Protein AF-J9H0W5-F1 (afdb_monomer_lite)

Structure (mmCIF, N/CA/C/O backbone):
data_AF-J9H0W5-F1
#
_entry.id   AF-J9H0W5-F1
#
loop_
_atom_site.group_PDB
_atom_site.id
_atom_site.type_symbol
_atom_site.label_atom_id
_atom_site.label_alt_id
_atom_site.label_comp_id
_atom_site.label_asym_id
_atom_site.label_entity_id
_atom_site.label_seq_id
_atom_site.pdbx_PDB_ins_code
_atom_site.Cartn_x
_atom_site.Cartn_y
_atom_site.Cartn_z
_atom_site.occupancy
_atom_site.B_iso_or_equiv
_atom_site.auth_seq_id
_atom_site.auth_comp_id
_atom_site.auth_asym_id
_atom_site.auth_atom_id
_atom_site.pdbx_PDB_model_num
ATOM 1 N N . MET A 1 1 ? -0.263 41.109 -60.671 1.00 39.09 1 MET A N 1
ATOM 2 C CA . MET A 1 1 ? 0.712 40.142 -60.130 1.00 39.09 1 MET A CA 1
ATOM 3 C C . MET A 1 1 ? 0.088 38.736 -60.018 1.00 39.09 1 MET A C 1
ATOM 5 O O . MET A 1 1 ? 0.255 38.072 -59.013 1.00 39.09 1 MET A O 1
ATOM 9 N N . ARG A 1 2 ? -0.824 38.253 -60.870 1.00 37.41 2 ARG A N 1
ATOM 10 C CA . ARG A 1 2 ? -0.639 37.718 -62.238 1.00 37.41 2 ARG A CA 1
ATOM 11 C C . ARG A 1 2 ? 0.821 37.636 -62.705 1.00 37.41 2 ARG A C 1
ATOM 13 O O . ARG A 1 2 ? 1.407 38.696 -62.875 1.00 37.41 2 ARG A O 1
ATOM 20 N N . ASP A 1 3 ? 1.334 36.396 -62.780 1.00 40.50 3 ASP A N 1
ATOM 21 C CA . ASP A 1 3 ? 2.492 35.891 -63.565 1.00 40.50 3 ASP A CA 1
ATOM 22 C C . ASP A 1 3 ? 3.494 34.962 -62.845 1.00 40.50 3 ASP A C 1
ATOM 24 O O . ASP A 1 3 ? 4.655 34.911 -63.226 1.00 40.50 3 ASP A O 1
ATOM 28 N N . ASN A 1 4 ? 3.093 34.148 -61.851 1.00 44.19 4 ASN A N 1
ATOM 29 C CA . ASN A 1 4 ? 3.998 33.060 -61.416 1.00 44.19 4 ASN A CA 1
ATOM 30 C C . ASN A 1 4 ? 3.374 31.782 -60.821 1.00 44.19 4 ASN A C 1
ATOM 32 O O . ASN A 1 4 ? 4.069 30.999 -60.184 1.00 44.19 4 ASN A O 1
ATOM 36 N N . ALA A 1 5 ? 2.079 31.527 -61.038 1.00 32.88 5 ALA A N 1
ATOM 37 C CA . ALA A 1 5 ? 1.452 30.266 -60.607 1.00 32.88 5 ALA A CA 1
ATOM 38 C C . ALA A 1 5 ? 1.396 29.193 -61.716 1.00 32.88 5 ALA A C 1
ATOM 40 O O . ALA A 1 5 ? 1.232 28.016 -61.416 1.00 32.88 5 ALA A O 1
ATOM 41 N N . ALA A 1 6 ? 1.562 29.579 -62.987 1.00 33.03 6 ALA A N 1
ATOM 42 C CA . ALA A 1 6 ? 1.471 28.664 -64.131 1.00 33.03 6 ALA A CA 1
ATOM 43 C C . ALA A 1 6 ? 2.823 28.051 -64.562 1.00 33.03 6 ALA A C 1
ATOM 45 O O . ALA A 1 6 ? 2.835 27.094 -65.323 1.00 33.03 6 ALA A O 1
ATOM 46 N N . SER A 1 7 ? 3.961 28.548 -64.060 1.00 36.00 7 SER A N 1
ATOM 47 C CA . SER A 1 7 ? 5.314 28.090 -64.436 1.00 36.00 7 SER A CA 1
ATOM 48 C C . SER A 1 7 ? 5.849 26.919 -63.592 1.00 36.00 7 SER A C 1
ATOM 50 O O . SER A 1 7 ? 6.982 26.487 -63.787 1.00 36.00 7 SER A O 1
ATOM 52 N N . ARG A 1 8 ? 5.050 26.389 -62.653 1.00 38.41 8 ARG A N 1
ATOM 53 C CA . ARG A 1 8 ? 5.408 25.249 -61.781 1.00 38.41 8 ARG A CA 1
ATOM 54 C C . ARG A 1 8 ? 4.344 24.149 -61.727 1.00 38.41 8 ARG A C 1
ATOM 56 O O . ARG A 1 8 ? 4.369 23.308 -60.834 1.00 38.41 8 ARG A O 1
ATOM 63 N N . ALA A 1 9 ? 3.405 24.147 -62.668 1.00 31.12 9 ALA A N 1
ATOM 64 C CA . ALA A 1 9 ? 2.505 23.019 -62.846 1.00 31.12 9 ALA A CA 1
ATOM 65 C C . ALA A 1 9 ? 3.210 21.970 -63.715 1.00 31.12 9 ALA A C 1
ATOM 67 O O . ALA A 1 9 ? 3.391 22.180 -64.912 1.00 31.12 9 ALA A O 1
ATOM 68 N N . VAL A 1 10 ? 3.602 20.839 -63.126 1.00 35.91 10 VAL A N 1
ATOM 69 C CA . VAL A 1 10 ? 3.896 19.637 -63.912 1.00 35.91 10 VAL A CA 1
ATOM 70 C C . VAL A 1 10 ? 2.551 19.149 -64.450 1.00 35.91 10 VAL A C 1
ATOM 72 O O . VAL A 1 10 ? 1.726 18.639 -63.697 1.00 35.91 10 VAL A O 1
ATOM 75 N N . HIS A 1 11 ? 2.276 19.387 -65.732 1.00 37.19 11 HIS A N 1
ATOM 76 C CA . HIS A 1 11 ? 1.186 18.701 -66.422 1.00 37.19 11 HIS A CA 1
ATOM 77 C C . HIS A 1 11 ? 1.645 17.273 -66.706 1.00 37.19 11 HIS A C 1
ATOM 79 O O . HIS A 1 11 ? 2.503 17.059 -67.559 1.00 37.19 11 HIS A O 1
ATOM 85 N N . VAL A 1 12 ? 1.085 16.310 -65.978 1.00 41.78 12 VAL A N 1
ATOM 86 C CA . VAL A 1 12 ? 1.191 14.894 -66.332 1.00 41.78 12 VAL A CA 1
ATOM 87 C C . VAL A 1 12 ? -0.030 14.562 -67.183 1.00 41.78 12 VAL A C 1
ATOM 89 O O . VAL A 1 12 ? -1.158 14.570 -66.694 1.00 41.78 12 VAL A O 1
ATOM 92 N N . ASP A 1 13 ? 0.193 14.354 -68.479 1.00 43.25 13 ASP A N 1
ATOM 93 C CA . ASP A 1 13 ? -0.839 13.915 -69.416 1.00 43.25 13 ASP A CA 1
ATOM 94 C C . ASP A 1 13 ? -1.095 12.413 -69.224 1.00 43.25 13 ASP A C 1
ATOM 96 O O . ASP A 1 13 ? -0.289 11.577 -69.626 1.00 43.25 13 ASP A O 1
ATOM 100 N N . LEU A 1 14 ? -2.221 12.080 -68.589 1.00 47.88 14 LEU A N 1
ATOM 101 C CA . LEU A 1 14 ? -2.652 10.701 -68.331 1.00 47.88 14 LEU A CA 1
ATOM 102 C C . LEU A 1 14 ? -3.553 10.139 -69.445 1.00 47.88 14 LEU A C 1
ATOM 104 O O . LEU A 1 14 ? -4.095 9.046 -69.311 1.00 47.88 14 LEU A O 1
ATOM 108 N N . SER A 1 15 ? -3.737 10.855 -70.559 1.00 43.00 15 SER A N 1
ATOM 109 C CA . SER A 1 15 ? -4.702 10.468 -71.600 1.00 43.00 15 SER A CA 1
ATOM 110 C C . SER A 1 15 ? -4.239 9.339 -72.534 1.00 43.00 15 SER A C 1
ATOM 112 O O . SER A 1 15 ? -4.978 8.963 -73.444 1.00 43.00 15 SER A O 1
ATOM 114 N N . ARG A 1 16 ? -3.032 8.782 -72.342 1.00 42.06 16 ARG A N 1
ATOM 115 C CA . ARG A 1 16 ? -2.433 7.796 -73.266 1.00 42.06 16 ARG A CA 1
ATOM 116 C C . ARG A 1 16 ? -2.143 6.411 -72.695 1.00 42.06 16 ARG A C 1
ATOM 118 O O . ARG A 1 16 ? -1.577 5.595 -73.417 1.00 42.06 16 ARG A O 1
ATOM 125 N N . ILE A 1 17 ? -2.543 6.111 -71.464 1.00 48.81 17 ILE A N 1
ATOM 126 C CA . ILE A 1 17 ? -2.306 4.789 -70.875 1.00 48.81 17 ILE A CA 1
ATOM 127 C C . ILE A 1 17 ? -3.648 4.207 -70.450 1.00 48.81 17 ILE A C 1
ATOM 129 O O . ILE A 1 17 ? -4.341 4.751 -69.594 1.00 48.81 17 ILE A O 1
ATOM 133 N N . HIS A 1 18 ? -4.043 3.125 -71.115 1.00 45.28 18 HIS A N 1
ATOM 134 C CA . HIS A 1 18 ? -5.171 2.321 -70.676 1.00 45.28 18 HIS A CA 1
ATOM 135 C C . HIS A 1 18 ? -4.667 1.423 -69.543 1.00 45.28 18 HIS A C 1
ATOM 137 O O . HIS A 1 18 ? -3.748 0.635 -69.753 1.00 45.28 18 HIS A O 1
ATOM 143 N N . PHE A 1 19 ? -5.240 1.579 -68.352 1.00 51.78 19 PHE A N 1
ATOM 144 C CA . PHE A 1 19 ? -4.947 0.736 -67.197 1.00 51.78 19 PHE A CA 1
ATOM 145 C C . PHE A 1 19 ? -6.071 -0.287 -67.047 1.00 51.78 19 PHE A C 1
ATOM 147 O O . PHE A 1 19 ? -7.236 0.091 -66.921 1.00 51.78 19 PHE A O 1
ATOM 154 N N . ASP A 1 20 ? -5.731 -1.574 -67.074 1.00 50.16 20 ASP A N 1
ATOM 155 C CA . ASP A 1 20 ? -6.721 -2.655 -66.974 1.00 50.16 20 ASP A CA 1
ATOM 156 C C . ASP A 1 20 ? -7.099 -2.979 -65.515 1.00 50.16 20 ASP A C 1
ATOM 158 O O . ASP A 1 20 ? -8.060 -3.712 -65.270 1.00 50.16 20 ASP A O 1
ATOM 162 N N . LYS A 1 21 ? -6.365 -2.433 -64.534 1.00 46.06 21 LYS A N 1
ATOM 163 C CA . LYS A 1 21 ? -6.573 -2.640 -63.094 1.00 46.06 21 LYS A CA 1
ATOM 164 C C . LYS A 1 21 ? -6.300 -1.366 -62.299 1.00 46.06 21 LYS A C 1
ATOM 166 O O . LYS A 1 21 ? -5.444 -0.564 -62.664 1.00 46.06 21 LYS A O 1
ATOM 171 N N . ILE A 1 22 ? -7.047 -1.175 -61.211 1.00 40.81 22 ILE A N 1
ATOM 172 C CA . ILE A 1 22 ? -6.988 0.051 -60.400 1.00 40.81 22 ILE A CA 1
ATOM 173 C C . ILE A 1 22 ? -5.715 0.099 -59.543 1.00 40.81 22 ILE A C 1
ATOM 175 O O . ILE A 1 22 ? -5.254 1.168 -59.158 1.00 40.81 22 ILE A O 1
ATOM 179 N N . GLU A 1 23 ? -5.120 -1.060 -59.282 1.00 42.88 23 GLU A N 1
ATOM 180 C CA . GLU A 1 23 ? -3.910 -1.234 -58.488 1.00 42.88 23 GLU A CA 1
ATOM 181 C C . GLU A 1 23 ? -2.666 -0.665 -59.191 1.00 42.88 23 GLU A C 1
ATOM 183 O O . GLU A 1 23 ? -1.849 -0.021 -58.534 1.00 42.88 23 GLU A O 1
ATOM 188 N N . ASP A 1 24 ? -2.575 -0.794 -60.520 1.00 49.28 24 ASP A N 1
ATOM 189 C CA . ASP A 1 24 ? -1.455 -0.265 -61.318 1.00 49.28 24 ASP A CA 1
ATOM 190 C C . ASP A 1 24 ? -1.456 1.277 -61.342 1.00 49.28 24 ASP A C 1
ATOM 192 O O . ASP A 1 24 ? -0.405 1.915 -61.338 1.00 49.28 24 ASP A O 1
ATOM 196 N N . PHE A 1 25 ? -2.643 1.891 -61.257 1.00 47.66 25 PHE A N 1
ATOM 197 C CA . PHE A 1 25 ? -2.807 3.338 -61.083 1.00 47.66 25 PHE A CA 1
ATOM 198 C C . PHE A 1 25 ? -2.327 3.814 -59.700 1.00 47.66 25 PHE A C 1
ATOM 200 O O . PHE A 1 25 ? -1.735 4.887 -59.581 1.00 47.66 25 PHE A O 1
ATOM 207 N N . PHE A 1 26 ? -2.544 3.027 -58.641 1.00 44.78 26 PHE A N 1
ATOM 208 C CA . PHE A 1 26 ? -2.116 3.395 -57.286 1.00 44.78 26 PHE A CA 1
ATOM 209 C C . PHE A 1 26 ? -0.617 3.179 -57.035 1.00 44.78 26 PHE A C 1
ATOM 211 O O . PHE A 1 26 ? -0.025 3.935 -56.259 1.00 44.78 26 PHE A O 1
ATOM 218 N N . GLU A 1 27 ? 0.003 2.197 -57.691 1.00 51.88 27 GLU A N 1
ATOM 219 C CA . GLU A 1 27 ? 1.456 1.968 -57.660 1.00 51.88 27 GLU A CA 1
ATOM 220 C C . GLU A 1 27 ? 2.232 3.158 -58.249 1.00 51.88 27 GLU A C 1
ATOM 222 O O . GLU A 1 27 ? 3.223 3.609 -57.670 1.00 51.88 27 GLU A O 1
ATOM 227 N N . GLU A 1 28 ? 1.747 3.743 -59.347 1.00 48.72 28 GLU A N 1
ATOM 228 C CA . GLU A 1 28 ? 2.445 4.842 -60.025 1.00 48.72 28 GLU A CA 1
ATOM 229 C C . GLU A 1 28 ? 2.303 6.189 -59.284 1.00 48.72 28 GLU A C 1
ATOM 231 O O . GLU A 1 28 ? 3.237 6.992 -59.258 1.00 48.72 28 GLU A O 1
ATOM 236 N N . ILE A 1 29 ? 1.185 6.418 -58.580 1.00 47.88 29 ILE A N 1
ATOM 237 C CA . ILE A 1 29 ? 0.977 7.625 -57.751 1.00 47.88 29 ILE A CA 1
ATOM 238 C C . ILE A 1 29 ? 1.815 7.580 -56.466 1.00 47.88 29 ILE A C 1
ATOM 240 O O . ILE A 1 29 ? 2.270 8.623 -55.991 1.00 47.88 29 ILE A O 1
ATOM 244 N N . ARG A 1 30 ? 2.056 6.388 -55.904 1.00 41.31 30 ARG A N 1
ATOM 245 C CA . ARG A 1 30 ? 2.842 6.225 -54.667 1.00 41.31 30 ARG A CA 1
ATOM 246 C C . ARG A 1 30 ? 4.299 6.658 -54.799 1.00 41.31 30 ARG A C 1
ATOM 248 O O . ARG A 1 30 ? 4.885 7.065 -53.802 1.00 41.31 30 ARG A O 1
ATOM 255 N N . ASN A 1 31 ? 4.869 6.609 -56.001 1.00 42.78 31 ASN A N 1
ATOM 256 C CA . ASN A 1 31 ? 6.272 6.960 -56.236 1.00 42.78 31 ASN A CA 1
ATOM 257 C C . ASN A 1 31 ? 6.493 8.440 -56.604 1.00 42.78 31 ASN A C 1
ATOM 259 O O . ASN A 1 31 ? 7.621 8.845 -56.890 1.00 42.78 31 ASN A O 1
ATOM 263 N N . ILE A 1 32 ? 5.450 9.276 -56.564 1.00 41.28 32 ILE A N 1
ATOM 264 C CA . ILE A 1 32 ? 5.576 10.719 -56.790 1.00 41.28 32 ILE A CA 1
ATOM 265 C C . ILE A 1 32 ? 5.920 11.410 -55.463 1.00 41.28 32 ILE A C 1
ATOM 267 O O . ILE A 1 32 ? 5.062 11.629 -54.610 1.00 41.28 32 ILE A O 1
ATOM 271 N N . SER A 1 33 ? 7.187 11.796 -55.296 1.00 34.91 33 SER A N 1
ATOM 272 C CA . SER A 1 33 ? 7.628 12.643 -54.179 1.00 34.91 33 SER A CA 1
ATOM 273 C C . SER A 1 33 ? 7.170 14.090 -54.399 1.00 34.91 33 SER A C 1
ATOM 275 O O . SER A 1 33 ? 7.605 14.751 -55.345 1.00 34.91 33 SER A O 1
ATOM 277 N N . VAL A 1 34 ? 6.289 14.594 -53.528 1.00 36.16 34 VAL A N 1
ATOM 278 C CA . VAL A 1 34 ? 5.872 16.006 -53.505 1.00 36.16 34 VAL A CA 1
ATOM 279 C C . VAL A 1 34 ? 6.391 16.648 -52.208 1.00 36.16 34 VAL A C 1
ATOM 281 O O . VAL A 1 34 ? 6.154 16.077 -51.145 1.00 36.16 34 VAL A O 1
ATOM 284 N N . PRO A 1 35 ? 7.073 17.813 -52.239 1.00 34.41 35 PRO A N 1
ATOM 285 C CA . PRO A 1 35 ? 7.590 18.447 -51.023 1.00 34.41 35 PRO A CA 1
ATOM 286 C C . PRO A 1 35 ? 6.465 18.895 -50.078 1.00 34.41 35 PRO A C 1
ATOM 288 O O . PRO A 1 35 ? 5.426 19.382 -50.538 1.00 34.41 35 PRO A O 1
ATOM 291 N N . GLU A 1 36 ? 6.698 18.778 -48.767 1.00 37.00 36 GLU A N 1
ATOM 292 C CA . GLU A 1 36 ? 5.763 19.163 -47.701 1.00 37.00 36 GLU A CA 1
ATOM 293 C C . GLU A 1 36 ? 5.227 20.595 -47.862 1.00 37.00 36 GLU A C 1
ATOM 295 O O . GLU A 1 36 ? 5.976 21.570 -47.951 1.00 37.00 36 GLU A O 1
ATOM 300 N N . ARG A 1 37 ? 3.893 20.732 -47.847 1.00 37.88 37 ARG A N 1
ATOM 301 C CA . ARG A 1 37 ? 3.203 22.015 -47.665 1.00 37.88 37 ARG A CA 1
ATOM 302 C C . ARG A 1 37 ? 2.738 22.139 -46.218 1.00 37.88 37 ARG A C 1
ATOM 304 O O . ARG A 1 37 ? 1.784 21.485 -45.816 1.00 37.88 37 ARG A O 1
ATOM 311 N N . THR A 1 38 ? 3.309 23.095 -45.496 1.00 42.97 38 THR A N 1
ATOM 312 C CA . THR A 1 38 ? 2.897 23.590 -44.166 1.00 42.97 38 THR A CA 1
ATOM 313 C C . THR A 1 38 ? 1.535 24.314 -44.163 1.00 42.97 38 THR A C 1
ATOM 315 O O . THR A 1 38 ? 1.188 25.008 -43.214 1.00 42.97 38 THR A O 1
ATOM 318 N N . ILE A 1 39 ? 0.739 24.191 -45.228 1.00 43.44 39 ILE A N 1
ATOM 319 C CA . ILE A 1 39 ? -0.539 24.886 -45.399 1.00 43.44 39 ILE A CA 1
ATOM 320 C C . ILE A 1 39 ? -1.601 23.819 -45.649 1.00 43.44 39 ILE A C 1
ATOM 322 O O . ILE A 1 39 ? -1.671 23.318 -46.766 1.00 43.44 39 ILE A O 1
ATOM 326 N N . ASP A 1 40 ? -2.350 23.449 -44.597 1.00 59.94 40 ASP A N 1
ATOM 327 C CA . ASP A 1 40 ? -3.811 23.173 -44.594 1.00 59.94 40 ASP A CA 1
ATOM 328 C C . ASP A 1 40 ? -4.303 22.479 -43.292 1.00 59.94 40 ASP A C 1
ATOM 330 O O . ASP A 1 40 ? -5.403 21.938 -43.248 1.00 59.94 40 ASP A O 1
ATOM 334 N N . TYR A 1 41 ? -3.519 22.411 -42.208 1.00 68.75 41 TYR A N 1
ATOM 335 C CA . TYR A 1 41 ? -3.959 21.685 -41.003 1.00 68.75 41 TYR A CA 1
ATOM 336 C C . TYR A 1 41 ? -5.040 22.437 -40.206 1.00 68.75 41 TYR A C 1
ATOM 338 O O . TYR A 1 41 ? -6.132 21.917 -39.968 1.00 68.75 41 TYR A O 1
ATOM 346 N N . LYS A 1 42 ? -4.791 23.713 -39.890 1.00 78.81 42 LYS A N 1
ATOM 347 C CA . LYS A 1 42 ? -5.747 24.603 -39.209 1.00 78.81 42 LYS A CA 1
ATOM 348 C C . LYS A 1 42 ? -7.057 24.771 -39.978 1.00 78.81 42 LYS A C 1
ATOM 350 O O . LYS A 1 42 ? -8.144 24.705 -39.402 1.00 78.81 42 LYS A O 1
ATOM 355 N N . ALA A 1 43 ? -6.971 24.917 -41.301 1.00 77.25 43 ALA A N 1
ATOM 356 C CA . ALA A 1 43 ? -8.157 25.048 -42.139 1.00 77.25 43 ALA A CA 1
ATOM 357 C C . ALA A 1 43 ? -8.964 23.736 -42.199 1.00 77.25 43 ALA A C 1
ATOM 359 O O . ALA A 1 43 ? -10.198 23.785 -42.188 1.00 77.25 43 ALA A O 1
ATOM 360 N N . LYS A 1 44 ? -8.309 22.563 -42.164 1.00 80.25 44 LYS A N 1
ATOM 361 C CA . LYS A 1 44 ? -8.984 21.260 -42.013 1.00 80.25 44 LYS A CA 1
ATOM 362 C C . LYS A 1 44 ? -9.708 21.131 -40.672 1.00 80.25 44 LYS A C 1
ATOM 364 O O . LYS A 1 44 ? -10.871 20.726 -40.676 1.00 80.25 44 LYS A O 1
ATOM 369 N N . LEU A 1 45 ? -9.082 21.503 -39.553 1.00 87.69 45 LEU A N 1
ATOM 370 C CA . LEU A 1 45 ? -9.727 21.468 -38.230 1.00 87.69 45 LEU A CA 1
ATOM 371 C C . LEU A 1 45 ? -10.919 22.427 -38.158 1.00 87.69 45 LEU A C 1
ATOM 373 O O . LEU A 1 45 ? -12.027 22.014 -37.812 1.00 87.69 45 LEU A O 1
ATOM 377 N N . LYS A 1 46 ? -10.747 23.670 -38.621 1.00 92.31 46 LYS A N 1
ATOM 378 C CA . LYS A 1 46 ? -11.841 24.643 -38.752 1.00 92.31 46 LYS A CA 1
ATOM 379 C C . LYS A 1 46 ? -12.987 24.100 -39.608 1.00 92.31 46 LYS A C 1
ATOM 381 O O . LYS A 1 46 ? -14.154 24.228 -39.240 1.00 92.31 46 LYS A O 1
ATOM 386 N N . LYS A 1 47 ? -12.679 23.465 -40.744 1.00 88.94 47 LYS A N 1
ATOM 387 C CA . LYS A 1 47 ? -13.685 22.850 -41.624 1.00 88.94 47 LYS A CA 1
ATOM 388 C C . LYS A 1 47 ? -14.425 21.705 -40.926 1.00 88.94 47 LYS A C 1
ATOM 390 O O . LYS A 1 47 ? -15.644 21.616 -41.070 1.00 88.94 47 LYS A O 1
ATOM 395 N N . LYS A 1 48 ? -13.727 20.866 -40.153 1.00 90.19 48 LYS A N 1
ATOM 396 C CA . LYS A 1 48 ? -14.332 19.790 -39.345 1.00 90.19 48 LYS A CA 1
ATOM 397 C C . LYS A 1 48 ? -15.223 20.324 -38.215 1.00 90.19 48 LYS A C 1
ATOM 399 O O . LYS A 1 48 ? -16.243 19.698 -37.932 1.00 90.19 48 LYS A O 1
ATOM 404 N N . ALA A 1 49 ? -14.880 21.473 -37.629 1.00 92.88 49 ALA A N 1
ATOM 405 C CA . ALA A 1 49 ? -15.642 22.139 -36.568 1.00 92.88 49 ALA A CA 1
ATOM 406 C C . ALA A 1 49 ? -16.843 22.965 -37.073 1.00 92.88 49 ALA A C 1
ATOM 408 O O . ALA A 1 49 ? -17.753 23.284 -36.311 1.00 92.88 49 ALA A O 1
ATOM 409 N N . ALA A 1 50 ? -16.889 23.304 -38.366 1.00 93.31 50 ALA A N 1
ATOM 410 C CA . ALA A 1 50 ? -17.944 24.138 -38.946 1.00 93.31 50 ALA A CA 1
ATOM 411 C C . ALA A 1 50 ? -19.386 23.583 -38.843 1.00 93.31 50 ALA A C 1
ATOM 413 O O . ALA A 1 50 ? -20.308 24.396 -38.750 1.00 93.31 50 ALA A O 1
ATOM 414 N N . PRO A 1 51 ? -19.648 22.259 -38.900 1.00 94.00 51 PRO A N 1
ATOM 415 C CA . PRO A 1 51 ? -20.964 21.691 -38.594 1.00 94.00 51 PRO A CA 1
ATOM 416 C C . PRO A 1 51 ? -21.397 21.954 -37.147 1.00 94.00 51 PRO A C 1
ATOM 418 O O . PRO A 1 51 ? -22.423 22.596 -36.960 1.00 94.00 51 PRO A O 1
ATOM 421 N N . VAL A 1 52 ? -20.538 21.635 -36.174 1.00 93.94 52 VAL A N 1
ATOM 422 C CA . VAL A 1 52 ? -20.809 21.835 -34.738 1.00 93.94 52 VAL A CA 1
ATOM 423 C C . VAL A 1 52 ? -21.033 23.315 -34.424 1.00 93.94 52 VAL A C 1
ATOM 425 O O . VAL A 1 52 ? -21.979 23.701 -33.748 1.00 93.94 52 VAL A O 1
ATOM 428 N N . ALA A 1 53 ? -20.243 24.208 -35.029 1.00 94.12 53 ALA A N 1
ATOM 429 C CA . ALA A 1 53 ? -20.462 25.648 -34.900 1.00 94.12 53 ALA A CA 1
ATOM 430 C C . ALA A 1 53 ? -21.815 26.128 -35.466 1.00 94.12 53 ALA A C 1
ATOM 432 O O . ALA A 1 53 ? -22.285 27.199 -35.085 1.00 94.12 53 ALA A O 1
ATOM 433 N N . ARG A 1 54 ? -22.428 25.408 -36.417 1.00 94.25 54 ARG A N 1
ATOM 434 C CA . ARG A 1 54 ? -23.780 25.718 -36.917 1.00 94.25 54 ARG A CA 1
ATOM 435 C C . ARG A 1 54 ? -24.853 25.184 -35.972 1.00 94.25 54 ARG A C 1
ATOM 437 O O . ARG A 1 54 ? -25.800 25.923 -35.721 1.00 94.25 54 ARG A O 1
ATOM 444 N N . GLU A 1 55 ? -24.678 23.981 -35.436 1.00 92.50 55 GLU A N 1
ATOM 445 C CA . GLU A 1 55 ? -25.566 23.380 -34.428 1.00 92.50 55 GLU A CA 1
ATOM 446 C C . GLU A 1 55 ? -25.624 24.254 -33.168 1.00 92.50 55 GLU A C 1
ATOM 448 O O . GLU A 1 55 ? -26.693 24.740 -32.799 1.00 92.50 55 GLU A O 1
ATOM 453 N N . LEU A 1 56 ? -24.464 24.641 -32.629 1.00 93.62 56 LEU A N 1
ATOM 454 C CA . LEU A 1 56 ? -24.348 25.522 -31.461 1.00 93.62 56 LEU A CA 1
ATOM 455 C C . LEU A 1 56 ? -25.017 26.897 -31.642 1.00 93.62 56 LEU A C 1
ATOM 457 O O . LEU A 1 56 ? -25.500 27.488 -30.676 1.00 93.62 56 LEU A O 1
ATOM 461 N N . ARG A 1 57 ? -25.073 27.433 -32.872 1.00 94.12 57 ARG A N 1
ATOM 462 C CA . ARG A 1 57 ? -25.783 28.698 -33.169 1.00 94.12 57 ARG A CA 1
ATOM 463 C C . ARG A 1 57 ? -27.303 28.548 -33.126 1.00 94.12 57 ARG A C 1
ATOM 465 O O . ARG A 1 57 ? -27.992 29.553 -32.971 1.00 94.12 57 ARG A O 1
ATOM 472 N N . GLY A 1 58 ? -27.815 27.330 -33.296 1.00 89.75 58 GLY A N 1
ATOM 473 C CA . GLY A 1 58 ? -29.240 27.010 -33.218 1.00 89.75 58 GLY A CA 1
ATOM 474 C C . GLY A 1 58 ? -29.764 26.880 -31.786 1.00 89.75 58 GLY A C 1
ATOM 475 O O . GLY A 1 58 ? -30.972 26.998 -31.574 1.00 89.75 58 GLY A O 1
ATOM 476 N N . ILE A 1 59 ? -28.878 26.695 -30.801 1.00 91.19 59 ILE A N 1
ATOM 477 C CA . ILE A 1 59 ? -29.253 26.484 -29.399 1.00 91.19 59 ILE A CA 1
ATOM 478 C C . ILE A 1 59 ? -29.808 27.777 -28.784 1.00 91.19 59 ILE A C 1
ATOM 480 O O . ILE A 1 59 ? -29.161 28.832 -28.734 1.00 91.19 59 ILE A O 1
ATOM 484 N N . LYS A 1 60 ? -31.033 27.698 -28.254 1.00 88.19 60 LYS A N 1
ATOM 485 C CA . LYS A 1 60 ? -31.740 28.838 -27.657 1.00 88.19 60 LYS A CA 1
ATOM 486 C C . LYS A 1 60 ? -31.007 29.350 -26.413 1.00 88.19 60 LYS A C 1
ATOM 488 O O . LYS A 1 60 ? -31.041 28.716 -25.370 1.00 88.19 60 LYS A O 1
ATOM 493 N N . GLY A 1 61 ? -30.463 30.566 -26.491 1.00 84.56 61 GLY A N 1
ATOM 494 C CA . GLY A 1 61 ? -29.773 31.236 -25.378 1.00 84.56 61 GLY A CA 1
ATOM 495 C C . GLY A 1 61 ? -28.264 31.401 -25.581 1.00 84.56 61 GLY A C 1
ATOM 496 O O . GLY A 1 61 ? -27.621 32.106 -24.791 1.00 84.56 61 GLY A O 1
ATOM 497 N N . ILE A 1 62 ? -27.725 30.847 -26.671 1.00 92.12 62 ILE A N 1
ATOM 498 C CA . ILE A 1 62 ? -26.399 31.183 -27.185 1.00 92.12 62 ILE A CA 1
ATOM 499 C C . ILE A 1 62 ? -26.432 32.558 -27.856 1.00 92.12 62 ILE A C 1
ATOM 501 O O . ILE A 1 62 ? -27.335 32.885 -28.624 1.00 92.12 62 ILE A O 1
ATOM 505 N N . LYS A 1 63 ? -25.453 33.398 -27.508 1.00 88.81 63 LYS A N 1
ATOM 506 C CA . LYS A 1 63 ? -25.324 34.776 -28.000 1.00 88.81 63 LYS A CA 1
ATOM 507 C C . LYS A 1 63 ? -24.279 34.898 -29.100 1.00 88.81 63 LYS A C 1
ATOM 509 O O . LYS A 1 63 ? -24.450 35.715 -29.997 1.00 88.81 63 LYS A O 1
ATOM 514 N N . ASN A 1 64 ? -23.191 34.135 -29.010 1.00 92.44 64 ASN A N 1
ATOM 515 C CA . ASN A 1 64 ? -22.106 34.175 -29.979 1.00 92.44 64 ASN A CA 1
ATOM 516 C C . ASN A 1 64 ? -21.423 32.809 -30.113 1.00 92.44 64 ASN A C 1
ATOM 518 O O . ASN A 1 64 ? -21.145 32.159 -29.105 1.00 92.44 64 ASN A O 1
ATOM 522 N N . VAL A 1 65 ? -21.103 32.436 -31.354 1.00 95.00 65 VAL A N 1
ATOM 523 C CA . VAL A 1 65 ? -20.239 31.297 -31.695 1.00 95.00 65 VAL A CA 1
ATOM 524 C C . VAL A 1 65 ? -19.194 31.779 -32.700 1.00 95.00 65 VAL A C 1
ATOM 526 O O . VAL A 1 65 ? -19.495 31.943 -33.892 1.00 95.00 65 VAL A O 1
ATOM 529 N N . ASP A 1 66 ? -17.981 32.010 -32.206 1.00 95.56 66 ASP A N 1
ATOM 530 C CA . ASP A 1 66 ? -16.819 32.414 -32.999 1.00 95.56 66 ASP A CA 1
ATOM 531 C C . ASP A 1 66 ? -16.018 31.171 -33.402 1.00 95.56 66 ASP A C 1
ATOM 533 O O . ASP A 1 66 ? -15.573 30.409 -32.549 1.00 95.56 66 ASP A O 1
ATOM 537 N N . LEU A 1 67 ? -15.860 30.957 -34.709 1.00 95.75 67 LEU A N 1
ATOM 538 C CA . LEU A 1 67 ? -15.063 29.870 -35.273 1.00 95.75 67 LEU A CA 1
ATOM 539 C C . LEU A 1 67 ? -14.018 30.470 -36.210 1.00 95.75 67 LEU A C 1
ATOM 541 O O . LEU A 1 67 ? -14.349 30.986 -37.283 1.00 95.75 67 LEU A O 1
ATOM 545 N N . ASN A 1 68 ? -12.754 30.334 -35.835 1.00 92.38 68 ASN A N 1
ATOM 546 C CA . ASN A 1 68 ? -11.618 30.790 -36.624 1.00 92.38 68 ASN A CA 1
ATOM 547 C C . ASN A 1 68 ? -10.637 29.632 -36.871 1.00 92.38 68 ASN A C 1
ATOM 549 O O . ASN A 1 68 ? -11.007 28.468 -36.749 1.00 92.38 68 ASN A O 1
ATOM 553 N N . GLU A 1 69 ? -9.437 29.934 -37.360 1.00 85.50 69 GLU A N 1
ATOM 554 C CA . GLU A 1 69 ? -8.456 28.905 -37.729 1.00 85.50 69 GLU A CA 1
ATOM 555 C C . GLU A 1 69 ? -7.773 28.247 -36.533 1.00 85.50 69 GLU A C 1
ATOM 557 O O . GLU A 1 69 ? -7.202 27.178 -36.711 1.00 85.50 69 GLU A O 1
ATOM 562 N N . ASP A 1 70 ? -7.891 28.817 -35.335 1.00 89.50 70 ASP A N 1
ATOM 563 C CA . ASP A 1 70 ? -7.203 28.342 -34.133 1.00 89.50 70 ASP A CA 1
ATOM 564 C C . ASP A 1 70 ? -8.153 27.780 -33.073 1.00 89.50 70 ASP A C 1
ATOM 566 O O . ASP A 1 70 ? -7.710 27.071 -32.169 1.00 89.50 70 ASP A O 1
ATOM 570 N N . ARG A 1 71 ? -9.447 28.121 -33.130 1.00 93.50 71 ARG A N 1
ATOM 571 C CA . ARG A 1 71 ? -10.410 27.736 -32.093 1.00 93.50 71 ARG A CA 1
ATOM 572 C C . ARG A 1 71 ? -11.869 27.815 -32.517 1.00 93.50 71 ARG A C 1
ATOM 574 O O . ARG A 1 71 ? -12.235 28.530 -33.457 1.00 93.50 71 ARG A O 1
ATOM 581 N N . ILE A 1 72 ? -12.706 27.189 -31.695 1.00 96.38 72 ILE A N 1
ATOM 582 C CA . ILE A 1 72 ? -14.126 27.512 -31.550 1.00 96.38 72 ILE A CA 1
ATOM 583 C C . ILE A 1 72 ? -14.385 28.084 -30.154 1.00 96.38 72 ILE A C 1
ATOM 585 O O . ILE A 1 72 ? -13.869 27.589 -29.154 1.00 96.38 72 ILE A O 1
ATOM 589 N N . PHE A 1 73 ? -15.188 29.139 -30.089 1.00 95.50 73 PHE A N 1
ATOM 590 C CA . PHE A 1 73 ? -15.558 29.824 -28.861 1.00 95.50 73 PHE A CA 1
ATOM 591 C C . PHE A 1 73 ? -17.069 30.032 -28.798 1.00 95.50 73 PHE A C 1
ATOM 593 O O . PHE A 1 73 ? -17.668 30.541 -29.748 1.00 95.50 73 PHE A O 1
ATOM 600 N N . VAL A 1 74 ? -17.674 29.686 -27.664 1.00 94.31 74 VAL A N 1
ATOM 601 C CA . VAL A 1 74 ? -19.120 29.738 -27.437 1.00 94.31 74 VAL A CA 1
ATOM 602 C C . VAL A 1 74 ? -19.420 30.584 -26.207 1.00 94.31 74 VAL A C 1
ATOM 604 O O . VAL A 1 74 ? -18.900 30.345 -25.115 1.00 94.31 74 VAL A O 1
ATOM 607 N N . ASN A 1 75 ? -20.301 31.566 -26.381 1.00 90.94 75 ASN A N 1
ATOM 608 C CA . ASN A 1 75 ? -20.786 32.419 -25.304 1.00 90.94 75 ASN A CA 1
ATOM 609 C C . ASN A 1 75 ? -22.315 32.508 -25.341 1.00 90.94 75 ASN A C 1
ATOM 611 O O . ASN A 1 75 ? -22.918 32.836 -26.368 1.00 90.94 75 ASN A O 1
ATOM 615 N N . GLY A 1 76 ? -22.942 32.251 -24.199 1.00 87.44 76 GLY A N 1
ATOM 616 C CA . GLY A 1 76 ? -24.385 32.291 -24.009 1.00 87.44 76 GLY A CA 1
ATOM 617 C C . GLY A 1 76 ? -24.765 32.613 -22.569 1.00 87.44 76 GLY A C 1
ATOM 618 O O . GLY A 1 76 ? -23.937 32.997 -21.743 1.00 87.44 76 GLY A O 1
ATOM 619 N N . ARG A 1 77 ? -26.050 32.484 -22.237 1.00 77.44 77 ARG A N 1
ATOM 620 C CA . ARG A 1 77 ? -26.538 32.720 -20.869 1.00 77.44 77 ARG A CA 1
ATOM 621 C C . ARG A 1 77 ? -25.937 31.691 -19.889 1.00 77.44 77 ARG A C 1
ATOM 623 O O . ARG A 1 77 ? -26.458 30.599 -19.737 1.00 77.44 77 ARG A O 1
ATOM 630 N N . GLY A 1 78 ? -24.855 32.058 -19.203 1.00 76.00 78 GLY A N 1
ATOM 631 C CA . GLY A 1 78 ? -24.168 31.172 -18.255 1.00 76.00 78 GLY A CA 1
ATOM 632 C C . GLY A 1 78 ? -23.272 30.118 -18.912 1.00 76.00 78 GLY A C 1
ATOM 633 O O . GLY A 1 78 ? -22.879 29.181 -18.235 1.00 76.00 78 GLY A O 1
ATOM 634 N N . VAL A 1 79 ? -22.959 30.263 -20.204 1.00 84.44 79 VAL A N 1
ATOM 635 C CA . VAL A 1 79 ? -21.993 29.419 -20.922 1.00 84.44 79 VAL A CA 1
ATOM 636 C C . VAL A 1 79 ? -20.838 30.292 -21.377 1.00 84.44 79 VAL A C 1
ATOM 638 O O . VAL A 1 79 ? -21.058 31.271 -22.094 1.00 84.44 79 VAL A O 1
ATOM 641 N N . TRP A 1 80 ? -19.624 29.907 -20.995 1.00 86.62 80 TRP A N 1
ATOM 642 C CA . TRP A 1 80 ? -18.380 30.478 -21.497 1.00 86.62 80 TRP A CA 1
ATOM 643 C C . TRP A 1 80 ? -17.404 29.328 -21.755 1.00 86.62 80 TRP A C 1
ATOM 645 O O . TRP A 1 80 ? -16.763 28.835 -20.832 1.00 86.62 80 TRP A O 1
ATOM 655 N N . ALA A 1 81 ? -17.327 28.872 -23.005 1.00 89.38 81 ALA A N 1
ATOM 656 C CA . ALA A 1 81 ? -16.555 27.691 -23.384 1.00 89.38 81 ALA A CA 1
ATOM 657 C C . ALA A 1 81 ? -15.698 27.959 -24.627 1.00 89.38 81 ALA A C 1
ATOM 659 O O . ALA A 1 81 ? -16.094 28.707 -25.522 1.00 89.38 81 ALA A O 1
ATOM 660 N N . SER A 1 82 ? -14.509 27.362 -24.677 1.00 91.38 82 SER A N 1
ATOM 661 C CA . SER A 1 82 ? -13.550 27.521 -25.772 1.00 91.38 82 SER A CA 1
ATOM 662 C C . SER A 1 82 ? -12.788 26.220 -25.971 1.00 91.38 82 SER A C 1
ATOM 664 O O . SER A 1 82 ? -12.343 25.656 -24.979 1.00 91.38 82 SER A O 1
ATOM 666 N N . LEU A 1 83 ? -12.600 25.792 -27.218 1.00 95.44 83 LEU A N 1
ATOM 667 C CA . LEU A 1 83 ? -11.700 24.699 -27.599 1.00 95.44 83 LEU A CA 1
ATOM 668 C C . LEU A 1 83 ? -10.639 25.272 -28.546 1.00 95.44 83 LEU A C 1
ATOM 670 O O . LEU A 1 83 ? -10.984 25.737 -29.637 1.00 95.44 83 LEU A O 1
ATOM 674 N N . GLN A 1 84 ? -9.372 25.292 -28.117 1.00 92.19 84 GLN A N 1
ATOM 675 C CA . GLN A 1 84 ? -8.293 26.048 -28.770 1.00 92.19 84 GLN A CA 1
ATOM 676 C C . GLN A 1 84 ? -7.186 25.141 -29.307 1.00 92.19 84 GLN A C 1
ATOM 678 O O . GLN A 1 84 ? -6.189 24.922 -28.627 1.00 92.19 84 GLN A O 1
ATOM 683 N N . TRP A 1 85 ? -7.298 24.675 -30.551 1.00 88.62 85 TRP A N 1
ATOM 684 C CA . TRP A 1 85 ? -6.281 23.806 -31.151 1.00 88.62 85 TRP A CA 1
ATOM 685 C C . TRP A 1 85 ? -4.993 24.544 -31.560 1.00 88.62 85 TRP A C 1
ATOM 687 O O . TRP A 1 85 ? -3.907 23.995 -31.375 1.00 88.62 85 TRP A O 1
ATOM 697 N N . GLY A 1 86 ? -5.072 25.793 -32.032 1.00 87.38 86 GLY A N 1
ATOM 698 C CA . GLY A 1 86 ? -3.899 26.596 -32.411 1.00 87.38 86 GLY A CA 1
ATOM 699 C C . GLY A 1 86 ? -2.995 25.910 -33.446 1.00 87.38 86 GLY A C 1
ATOM 700 O O . GLY A 1 86 ? -3.484 25.298 -34.395 1.00 87.38 86 GLY A O 1
ATOM 701 N N . ASP A 1 87 ? -1.672 26.011 -33.266 1.00 82.00 87 ASP A N 1
ATOM 702 C CA . ASP A 1 87 ? -0.640 25.388 -34.122 1.00 82.00 87 ASP A CA 1
ATOM 703 C C . ASP A 1 87 ? -0.360 23.904 -33.813 1.00 82.00 87 ASP A C 1
ATOM 705 O O . ASP A 1 87 ? 0.487 23.285 -34.467 1.00 82.00 87 ASP A O 1
ATOM 709 N N . ARG A 1 88 ? -1.056 23.312 -32.830 1.00 83.12 88 ARG A N 1
ATOM 710 C CA . ARG A 1 88 ? -0.815 21.923 -32.410 1.00 83.12 88 ARG A CA 1
ATOM 711 C C . ARG A 1 88 ? -1.185 20.949 -33.520 1.00 83.12 88 ARG A C 1
ATOM 713 O O . ARG A 1 88 ? -2.204 21.122 -34.181 1.00 83.12 88 ARG A O 1
ATOM 720 N N . HIS A 1 89 ? -0.380 19.909 -33.693 1.00 77.75 89 HIS A N 1
ATOM 721 C CA . HIS A 1 89 ? -0.555 18.842 -34.677 1.00 77.75 89 HIS A CA 1
ATOM 722 C C . HIS A 1 89 ? 0.005 17.528 -34.116 1.00 77.75 89 HIS A C 1
ATOM 724 O O . HIS A 1 89 ? 0.758 17.553 -33.146 1.00 77.75 89 HIS A O 1
ATOM 730 N N . GLY A 1 90 ? -0.374 16.390 -34.706 1.00 74.25 90 GLY A N 1
ATOM 731 C CA . GLY A 1 90 ? 0.067 15.075 -34.227 1.00 74.25 90 GLY A CA 1
ATOM 732 C C . GLY A 1 90 ? -0.346 14.811 -32.774 1.00 74.25 90 GLY A C 1
ATOM 733 O O . GLY A 1 90 ? -1.451 15.181 -32.373 1.00 74.25 90 GLY A O 1
ATOM 734 N N . GLU A 1 91 ? 0.550 14.207 -31.998 1.00 73.06 91 GLU A N 1
ATOM 735 C CA . GLU A 1 91 ? 0.338 13.833 -30.590 1.00 73.06 91 GLU A CA 1
ATOM 736 C C . GLU A 1 91 ? -0.023 15.029 -29.705 1.00 73.06 91 GLU A C 1
ATOM 738 O O . GLU A 1 91 ? -1.020 14.975 -28.993 1.00 73.06 91 GLU A O 1
ATOM 743 N N . ALA A 1 92 ? 0.667 16.164 -29.856 1.00 74.00 92 ALA A N 1
ATOM 744 C CA . ALA A 1 92 ? 0.372 17.377 -29.088 1.00 74.00 92 ALA A CA 1
ATOM 745 C C . ALA A 1 92 ? -1.051 17.917 -29.325 1.00 74.00 92 ALA A C 1
ATOM 747 O O . ALA A 1 92 ? -1.608 18.622 -28.481 1.00 74.00 92 ALA A O 1
ATOM 748 N N . LEU A 1 93 ? -1.659 17.636 -30.489 1.00 84.00 93 LEU A N 1
ATOM 749 C CA . LEU A 1 93 ? -3.080 17.931 -30.671 1.00 84.00 93 LEU A CA 1
ATOM 750 C C . LEU A 1 93 ? -3.956 16.884 -29.981 1.00 84.00 93 LEU A C 1
ATOM 752 O O . LEU A 1 93 ? -4.946 17.269 -29.367 1.00 84.00 93 LEU A O 1
ATOM 756 N N . LEU A 1 94 ? -3.635 15.597 -30.117 1.00 84.38 94 LEU A N 1
ATOM 757 C CA . LEU A 1 94 ? -4.421 14.510 -29.530 1.00 84.38 94 LEU A CA 1
ATOM 758 C C . LEU A 1 94 ? -4.523 14.648 -28.007 1.00 84.38 94 LEU A C 1
ATOM 760 O O . LEU A 1 94 ? -5.635 14.646 -27.488 1.00 84.38 94 LEU A O 1
ATOM 764 N N . GLU A 1 95 ? -3.406 14.912 -27.336 1.00 82.06 95 GLU A N 1
ATOM 765 C CA . GLU A 1 95 ? -3.334 15.164 -25.892 1.00 82.06 95 GLU A CA 1
ATOM 766 C C . GLU A 1 95 ? -4.145 16.407 -25.476 1.00 82.06 95 GLU A C 1
ATOM 768 O O . GLU A 1 95 ? -4.861 16.430 -24.475 1.00 82.06 95 GLU A O 1
ATOM 773 N N . HIS A 1 96 ? -4.091 17.478 -26.272 1.00 91.62 96 HIS A N 1
ATOM 774 C CA . HIS A 1 96 ? -4.906 18.658 -25.993 1.00 91.62 96 HIS A CA 1
ATOM 775 C C . HIS A 1 96 ? -6.408 18.358 -26.129 1.00 91.62 96 HIS A C 1
ATOM 777 O O . HIS A 1 96 ? -7.211 18.826 -25.322 1.00 91.62 96 HIS A O 1
ATOM 783 N N . LEU A 1 97 ? -6.801 17.592 -27.150 1.00 92.69 97 LEU A N 1
ATOM 784 C CA . LEU A 1 97 ? -8.198 17.243 -27.400 1.00 92.69 97 LEU A CA 1
ATOM 785 C C . LEU A 1 97 ? -8.752 16.264 -26.357 1.00 92.69 97 LEU A C 1
ATOM 787 O O . LEU A 1 97 ? -9.921 16.402 -25.997 1.00 92.69 97 LEU A O 1
ATOM 791 N N . SER A 1 98 ? -7.948 15.324 -25.854 1.00 90.12 98 SER A N 1
ATOM 792 C CA . SER A 1 98 ? -8.357 14.397 -24.790 1.00 90.12 98 SER A CA 1
ATOM 793 C C . SER A 1 98 ? -8.614 15.131 -23.470 1.00 90.12 98 SER A C 1
ATOM 795 O O . SER A 1 98 ? -9.670 14.959 -22.858 1.00 90.12 98 SER A O 1
ATOM 797 N N . ASN A 1 99 ? -7.732 16.057 -23.093 1.00 87.56 99 ASN A N 1
ATOM 798 C CA . ASN A 1 99 ? -7.905 16.906 -21.911 1.00 87.56 99 ASN A CA 1
ATOM 799 C C . ASN A 1 99 ? -9.165 17.786 -21.992 1.00 87.56 99 ASN A C 1
ATOM 801 O O . ASN A 1 99 ? -9.947 17.902 -21.042 1.00 87.56 99 ASN A O 1
ATOM 805 N N . GLU A 1 100 ? -9.404 18.405 -23.150 1.00 93.56 100 GLU A N 1
ATOM 806 C CA . GLU A 1 100 ? -10.594 19.233 -23.361 1.00 93.56 100 GLU A CA 1
ATOM 807 C C . GLU A 1 100 ? -11.881 18.393 -23.390 1.00 93.56 100 GLU A C 1
ATOM 809 O O . GLU A 1 100 ? -12.912 18.849 -22.885 1.00 93.56 100 GLU A O 1
ATOM 814 N N . TYR A 1 101 ? -11.821 17.159 -23.905 1.00 95.12 101 TYR A N 1
ATOM 815 C CA . TYR A 1 101 ? -12.919 16.193 -23.853 1.00 95.12 101 TYR A CA 1
ATOM 816 C C . TYR A 1 101 ? -13.329 15.882 -22.406 1.00 95.12 101 TYR A C 1
ATOM 818 O O . TYR A 1 101 ? -14.512 16.013 -22.080 1.00 95.12 101 TYR A O 1
ATOM 826 N N . VAL A 1 102 ? -12.375 15.558 -21.519 1.00 89.25 102 VAL A N 1
ATOM 827 C CA . VAL A 1 102 ? -12.648 15.294 -20.089 1.00 89.25 102 VAL A CA 1
ATOM 828 C C . VAL A 1 102 ? -13.344 16.492 -19.451 1.00 89.25 102 VAL A C 1
ATOM 830 O O . VAL A 1 102 ? -14.415 16.351 -18.854 1.00 89.25 102 VAL A O 1
ATOM 833 N N . ARG A 1 103 ? -12.798 17.693 -19.667 1.00 92.69 103 ARG A N 1
ATOM 834 C CA . ARG A 1 103 ? -13.360 18.934 -19.125 1.00 92.69 103 ARG A CA 1
ATOM 835 C C . ARG A 1 103 ? -14.788 19.186 -19.613 1.00 92.69 103 ARG A C 1
ATOM 837 O O . ARG A 1 103 ? -15.633 19.644 -18.842 1.00 92.69 103 ARG A O 1
ATOM 844 N N . PHE A 1 104 ? -15.087 18.964 -20.892 1.00 94.44 104 PHE A N 1
ATOM 845 C CA . PHE A 1 104 ? -16.443 19.174 -21.410 1.00 94.44 104 PHE A CA 1
ATOM 846 C C . PHE A 1 104 ? -17.424 18.103 -20.928 1.00 94.44 104 PHE A C 1
ATOM 848 O O . PHE A 1 104 ? -18.537 18.463 -20.551 1.00 94.44 104 PHE A O 1
ATOM 855 N N . ARG A 1 105 ? -17.002 16.839 -20.828 1.00 93.75 105 ARG A N 1
ATOM 856 C CA . ARG A 1 105 ? -17.793 15.740 -20.251 1.00 93.75 105 ARG A CA 1
ATOM 857 C C . ARG A 1 105 ? -18.207 16.023 -18.801 1.00 93.75 105 ARG A C 1
ATOM 859 O O . ARG A 1 105 ? -19.367 15.840 -18.437 1.00 93.75 105 ARG A O 1
ATOM 866 N N . GLU A 1 106 ? -17.294 16.525 -17.973 1.00 86.31 106 GLU A N 1
ATOM 867 C CA . GLU A 1 106 ? -17.604 16.905 -16.585 1.00 86.31 106 GLU A CA 1
ATOM 868 C C . GLU A 1 106 ? -18.599 18.068 -16.505 1.00 86.31 106 GLU A C 1
ATOM 870 O O . GLU A 1 106 ? -19.551 18.036 -15.721 1.00 86.31 106 GLU A O 1
ATOM 875 N N . ASN A 1 107 ? -18.413 19.087 -17.348 1.00 88.50 107 ASN A N 1
ATOM 876 C CA . ASN A 1 107 ? -19.313 20.237 -17.404 1.00 88.50 107 ASN A CA 1
ATOM 877 C C . ASN A 1 107 ? -20.710 19.866 -17.931 1.00 88.50 107 ASN A C 1
ATOM 879 O O . ASN A 1 107 ? -21.708 20.389 -17.430 1.00 88.50 107 ASN A O 1
ATOM 883 N N . GLU A 1 108 ? -20.795 18.944 -18.895 1.00 91.69 108 GLU A N 1
ATOM 884 C CA . GLU A 1 108 ? -22.046 18.347 -19.374 1.00 91.69 108 GLU A CA 1
ATOM 885 C C . GLU A 1 108 ? -22.787 17.644 -18.225 1.00 91.69 108 GLU A C 1
ATOM 887 O O . GLU A 1 108 ? -23.957 17.951 -17.967 1.00 91.69 108 GLU A O 1
ATOM 892 N N . GLY A 1 109 ? -22.096 16.770 -17.483 1.00 86.25 109 GLY A N 1
ATOM 893 C CA . GLY A 1 109 ? -22.657 16.057 -16.330 1.00 86.25 109 GLY A CA 1
ATOM 894 C C . GLY A 1 109 ? -23.107 16.995 -15.206 1.00 86.25 109 GLY A C 1
ATOM 895 O O . GLY A 1 109 ? -24.201 16.843 -14.652 1.00 86.25 109 GLY A O 1
ATOM 896 N N . TYR A 1 110 ? -22.316 18.028 -14.907 1.00 84.62 110 TYR A N 1
ATOM 897 C CA . TYR A 1 110 ? -22.678 19.048 -13.923 1.00 84.62 110 TYR A CA 1
ATOM 898 C C . TYR A 1 110 ? -23.921 19.843 -14.342 1.00 84.62 110 TYR A C 1
ATOM 900 O O . TYR A 1 110 ? -24.822 20.061 -13.527 1.00 84.62 110 TYR A O 1
ATOM 908 N N . ALA A 1 111 ? -24.011 20.246 -15.609 1.00 86.31 111 ALA A N 1
ATOM 909 C CA . ALA A 1 111 ? -25.182 20.926 -16.150 1.00 86.31 111 ALA A CA 1
ATOM 910 C C . ALA A 1 111 ? -26.439 20.043 -16.109 1.00 86.31 111 ALA A C 1
ATOM 912 O O . ALA A 1 111 ? -27.502 20.518 -15.696 1.00 86.31 111 ALA A O 1
ATOM 913 N N . ALA A 1 112 ? -26.300 18.760 -16.459 1.00 86.06 112 ALA A N 1
ATOM 914 C CA . ALA A 1 112 ? -27.388 17.786 -16.412 1.00 86.06 112 ALA A CA 1
ATOM 915 C C . ALA A 1 112 ? -27.916 17.600 -14.980 1.00 86.06 112 ALA A C 1
ATOM 917 O O . ALA A 1 112 ? -29.123 17.599 -14.765 1.00 86.06 112 ALA A O 1
ATOM 918 N N . SER A 1 113 ? -27.028 17.564 -13.978 1.00 84.69 113 SER A N 1
ATOM 919 C CA . SER A 1 113 ? -27.407 17.454 -12.557 1.00 84.69 113 SER A CA 1
ATOM 920 C C . SER A 1 113 ? -28.229 18.637 -12.019 1.00 84.69 113 SER A C 1
ATOM 922 O O . SER A 1 113 ? -28.837 18.544 -10.952 1.00 84.69 113 SER A O 1
ATOM 924 N N . ARG A 1 114 ? -28.235 19.764 -12.740 1.00 85.31 114 ARG A N 1
ATOM 925 C CA . ARG A 1 114 ? -28.972 20.991 -12.403 1.00 85.31 114 ARG A CA 1
ATOM 926 C C . ARG A 1 114 ? -30.159 21.242 -13.332 1.00 85.31 114 ARG A C 1
ATOM 928 O O . ARG A 1 114 ? -30.673 22.361 -13.345 1.00 85.31 114 ARG A O 1
ATOM 935 N N . ASP A 1 115 ? -30.545 20.242 -14.126 1.00 86.62 115 ASP A N 1
ATOM 936 C CA . ASP A 1 115 ? -31.590 20.328 -15.152 1.00 86.62 115 ASP A CA 1
ATOM 937 C C . ASP A 1 115 ? -31.370 21.497 -16.135 1.00 86.62 115 ASP A C 1
ATOM 939 O O . ASP A 1 115 ? -32.310 22.121 -16.642 1.00 86.62 115 ASP A O 1
ATOM 943 N N . ASN A 1 116 ? -30.105 21.840 -16.404 1.00 86.44 116 ASN A N 1
ATOM 944 C CA . ASN A 1 116 ? -29.749 22.948 -17.282 1.00 86.44 116 ASN A CA 1
ATOM 945 C C . ASN A 1 116 ? -29.520 22.468 -18.717 1.00 86.44 116 ASN A C 1
ATOM 947 O O . ASN A 1 116 ? -28.396 22.472 -19.220 1.00 86.44 116 ASN A O 1
ATOM 951 N N . ASN A 1 117 ? -30.621 22.112 -19.382 1.00 87.38 117 ASN A N 1
ATOM 952 C CA . ASN A 1 117 ? -30.629 21.488 -20.711 1.00 87.38 117 ASN A CA 1
ATOM 953 C C . ASN A 1 117 ? -29.776 22.227 -21.753 1.00 87.38 117 ASN A C 1
ATOM 955 O O . ASN A 1 117 ? -29.099 21.593 -22.550 1.00 87.38 117 ASN A O 1
ATOM 959 N N . MET A 1 118 ? -29.761 23.564 -21.723 1.00 88.50 118 MET A N 1
ATOM 960 C CA . MET A 1 118 ? -28.963 24.360 -22.661 1.00 88.50 118 MET A CA 1
ATOM 961 C C . MET A 1 118 ? -27.455 24.179 -22.439 1.00 88.50 118 MET A C 1
ATOM 963 O O . MET A 1 118 ? -26.697 24.134 -23.401 1.00 88.50 118 MET A O 1
ATOM 967 N N . GLN A 1 119 ? -26.997 24.121 -21.185 1.00 89.25 119 GLN A N 1
ATOM 968 C CA . GLN A 1 119 ? -25.578 23.907 -20.891 1.00 89.25 119 GLN A CA 1
ATOM 969 C C . GLN A 1 119 ? -25.165 22.471 -21.203 1.00 89.25 119 GLN A C 1
ATOM 971 O O . GLN A 1 119 ? -24.101 22.272 -21.779 1.00 89.25 119 GLN A O 1
ATOM 976 N N . THR A 1 120 ? -26.020 21.499 -20.881 1.00 91.00 120 THR A N 1
ATOM 977 C CA . THR A 1 120 ? -25.806 20.088 -21.219 1.00 91.00 120 THR A CA 1
ATOM 978 C C . THR A 1 120 ? -25.618 19.913 -22.723 1.00 91.00 120 THR A C 1
ATOM 980 O O . THR A 1 120 ? -24.604 19.371 -23.141 1.00 91.00 120 THR A O 1
ATOM 983 N N . GLU A 1 121 ? -26.520 20.473 -23.534 1.00 92.12 121 GLU A N 1
ATOM 984 C CA . GLU A 1 121 ? -26.444 20.408 -25.000 1.00 92.12 121 GLU A CA 1
ATOM 985 C C . GLU A 1 121 ? -25.149 21.045 -25.534 1.00 92.12 121 GLU A C 1
ATOM 987 O O . GLU A 1 121 ? -24.451 20.456 -26.350 1.00 92.12 121 GLU A O 1
ATOM 992 N N . VAL A 1 122 ? -24.752 22.216 -25.022 1.00 92.38 122 VAL A N 1
ATOM 993 C CA . VAL A 1 122 ? -23.531 22.896 -25.492 1.00 92.38 122 VAL A CA 1
ATOM 994 C C . VAL A 1 122 ? -22.254 22.135 -25.128 1.00 92.38 122 VAL A C 1
ATOM 996 O O . VAL A 1 122 ? -21.327 22.080 -25.936 1.00 92.38 122 VAL A O 1
ATOM 999 N N . TYR A 1 123 ? -22.168 21.586 -23.915 1.00 94.94 123 TYR A N 1
ATOM 1000 C CA . TYR A 1 123 ? -20.988 20.834 -23.494 1.00 94.94 123 TYR A CA 1
ATOM 1001 C C . TYR A 1 123 ? -20.911 19.458 -24.163 1.00 94.94 123 TYR A C 1
ATOM 1003 O O . TYR A 1 123 ? -19.806 19.055 -24.523 1.00 94.94 123 TYR A O 1
ATOM 1011 N N . GLY A 1 124 ? -22.047 18.806 -24.427 1.00 93.00 124 GLY A N 1
ATOM 1012 C CA . GLY A 1 124 ? -22.109 17.579 -25.228 1.00 93.00 124 GLY A CA 1
ATOM 1013 C C . GLY A 1 124 ? -21.574 17.786 -26.649 1.00 93.00 124 GLY A C 1
ATOM 1014 O O . GLY A 1 124 ? -20.665 17.081 -27.078 1.00 93.00 124 GLY A O 1
ATOM 1015 N N . GLU A 1 125 ? -22.018 18.841 -27.335 1.00 94.38 125 GLU A N 1
ATOM 1016 C CA . GLU A 1 125 ? -21.551 19.191 -28.689 1.00 94.38 125 GLU A CA 1
ATOM 1017 C C . GLU A 1 125 ? -20.041 19.509 -28.744 1.00 94.38 125 GLU A C 1
ATOM 1019 O O . GLU A 1 125 ? -19.332 19.140 -29.685 1.00 94.38 125 GLU A O 1
ATOM 1024 N N . LEU A 1 126 ? -19.505 20.189 -27.722 1.00 95.62 126 LEU A N 1
ATOM 1025 C CA . LEU A 1 126 ? -18.068 20.484 -27.635 1.00 95.62 126 LEU A CA 1
ATOM 1026 C C . LEU A 1 126 ? -17.231 19.251 -27.273 1.00 95.62 126 LEU A C 1
ATOM 1028 O O . LEU A 1 126 ? -16.115 19.106 -27.780 1.00 95.62 126 LEU A O 1
ATOM 1032 N N . LYS A 1 127 ? -17.768 18.358 -26.438 1.00 95.69 127 LYS A N 1
ATOM 1033 C CA . LYS A 1 127 ? -17.176 17.054 -26.125 1.00 95.69 127 LYS A CA 1
ATOM 1034 C C . LYS A 1 127 ? -17.064 16.204 -27.395 1.00 95.69 127 LYS A C 1
ATOM 1036 O O . LYS A 1 127 ? -15.965 15.773 -27.742 1.00 95.69 127 LYS A O 1
ATOM 1041 N N . GLU A 1 128 ? -18.152 16.048 -28.147 1.00 94.00 128 GLU A N 1
ATOM 1042 C CA . GLU A 1 128 ? -18.158 15.293 -29.410 1.00 94.00 128 GLU A CA 1
ATOM 1043 C C . GLU A 1 128 ? -17.223 15.901 -30.463 1.00 94.00 128 GLU A C 1
ATOM 1045 O O . GLU A 1 128 ? -16.557 15.187 -31.226 1.00 94.00 128 GLU A O 1
ATOM 1050 N N . LEU A 1 129 ? -17.110 17.232 -30.492 1.00 95.25 129 LEU A N 1
ATOM 1051 C CA . LEU A 1 129 ? -16.165 17.905 -31.372 1.00 95.25 129 LEU A CA 1
ATOM 1052 C C . LEU A 1 129 ? -14.713 17.501 -31.078 1.00 95.25 129 LEU A C 1
ATOM 1054 O O . LEU A 1 129 ? -13.944 17.348 -32.028 1.00 95.25 129 LEU A O 1
ATOM 1058 N N . CYS A 1 130 ? -14.334 17.285 -29.815 1.00 94.44 130 CYS A N 1
ATOM 1059 C CA . CYS A 1 130 ? -12.985 16.832 -29.462 1.00 94.44 130 CYS A CA 1
ATOM 1060 C C . CYS A 1 130 ? -12.672 15.472 -30.107 1.00 94.44 130 CYS A C 1
ATOM 1062 O O . CYS A 1 130 ? -11.669 15.346 -30.814 1.00 94.44 130 CYS A O 1
ATOM 1064 N N . CYS A 1 131 ? -13.587 14.503 -29.989 1.00 88.50 131 CYS A N 1
ATOM 1065 C CA . CYS A 1 131 ? -13.487 13.192 -30.641 1.00 88.50 131 CYS A CA 1
ATOM 1066 C C . CYS A 1 131 ? -13.372 13.325 -32.169 1.00 88.50 131 CYS A C 1
ATOM 1068 O O . CYS A 1 131 ? -12.478 12.761 -32.807 1.00 88.50 131 CYS A O 1
ATOM 1070 N N . LYS A 1 132 ? -14.216 14.165 -32.775 1.00 90.62 132 LYS A N 1
ATOM 1071 C CA . LYS A 1 132 ? -14.236 14.395 -34.228 1.00 90.62 132 LYS A CA 1
ATOM 1072 C C . LYS A 1 132 ? -12.955 15.036 -34.765 1.00 90.62 132 LYS A C 1
ATOM 1074 O O . LYS A 1 132 ? -12.524 14.729 -35.886 1.00 90.62 132 LYS A O 1
ATOM 1079 N N . LEU A 1 133 ? -12.364 15.963 -34.011 1.00 89.94 133 LEU A N 1
ATOM 1080 C CA . LEU A 1 133 ? -11.096 16.590 -34.382 1.00 89.94 133 LEU A CA 1
ATOM 1081 C C . LEU A 1 133 ? -9.936 15.597 -34.257 1.00 89.94 133 LEU A C 1
ATOM 1083 O O . LEU A 1 133 ? -9.117 15.556 -35.178 1.00 89.94 133 LEU A O 1
ATOM 1087 N N . ALA A 1 134 ? -9.946 14.749 -33.224 1.00 87.25 134 ALA A N 1
ATOM 1088 C CA . ALA A 1 134 ? -8.988 13.658 -33.030 1.00 87.25 134 ALA A CA 1
ATOM 1089 C C . ALA A 1 134 ? -9.150 12.524 -34.058 1.00 87.25 134 ALA A C 1
ATOM 1091 O O . ALA A 1 134 ? -8.207 11.790 -34.329 1.00 87.25 134 ALA A O 1
ATOM 1092 N N . GLY A 1 135 ? -10.324 12.417 -34.690 1.00 84.69 135 GLY A N 1
ATOM 1093 C CA . GLY A 1 135 ? -10.629 11.335 -35.628 1.00 84.69 135 GLY A CA 1
ATOM 1094 C C . GLY A 1 135 ? -10.944 10.013 -34.929 1.00 84.69 135 GLY A C 1
ATOM 1095 O O . GLY A 1 135 ? -10.722 8.964 -35.521 1.00 84.69 135 GLY A O 1
ATOM 1096 N N . MET A 1 136 ? -11.454 10.088 -33.701 1.00 84.50 136 MET A N 1
ATOM 1097 C CA . MET A 1 136 ? -11.781 8.957 -32.835 1.00 84.50 136 MET A CA 1
ATOM 1098 C C . MET A 1 136 ? -13.277 8.948 -32.511 1.00 84.50 136 MET A C 1
ATOM 1100 O O . MET A 1 136 ? -13.946 9.986 -32.546 1.00 84.50 136 MET A O 1
ATOM 1104 N N . THR A 1 137 ? -13.803 7.776 -32.181 1.00 87.12 137 THR A N 1
ATOM 1105 C CA . THR A 1 137 ? -15.092 7.616 -31.494 1.00 87.12 137 THR A CA 1
ATOM 1106 C C . THR A 1 137 ? -14.975 7.989 -30.011 1.00 87.12 137 THR A C 1
ATOM 1108 O O . THR A 1 137 ? -13.871 8.134 -29.487 1.00 87.12 137 THR A O 1
ATOM 1111 N N . GLU A 1 138 ? -16.105 8.150 -29.316 1.00 80.94 138 GLU A N 1
ATOM 1112 C CA . GLU A 1 138 ? -16.113 8.443 -27.873 1.00 80.94 138 GLU A CA 1
ATOM 1113 C C . GLU A 1 138 ? -15.457 7.310 -27.063 1.00 80.94 138 GLU A C 1
ATOM 1115 O O . GLU A 1 138 ? -14.602 7.578 -26.226 1.00 80.94 138 GLU A O 1
ATOM 1120 N N . ASP A 1 139 ? -15.738 6.045 -27.399 1.00 76.12 139 ASP A N 1
ATOM 1121 C CA . ASP A 1 139 ? -15.114 4.874 -26.762 1.00 76.12 139 ASP A CA 1
ATOM 1122 C C . ASP A 1 139 ? -13.604 4.768 -27.033 1.00 76.12 139 ASP A C 1
ATOM 1124 O O . ASP A 1 139 ? -12.859 4.217 -26.225 1.00 76.12 139 ASP A O 1
ATOM 1128 N N . GLU A 1 140 ? -13.133 5.219 -28.199 1.00 70.94 140 GLU A N 1
ATOM 1129 C CA . GLU A 1 140 ? -11.698 5.276 -28.515 1.00 70.94 140 GLU A CA 1
ATOM 1130 C C . GLU A 1 140 ? -11.010 6.424 -27.781 1.00 70.94 140 GLU A C 1
ATOM 1132 O O . GLU A 1 140 ? -9.909 6.232 -27.282 1.00 70.94 140 GLU A O 1
ATOM 1137 N N . MET A 1 141 ? -11.668 7.580 -27.665 1.00 83.56 141 MET A N 1
ATOM 1138 C CA . MET A 1 141 ? -11.176 8.707 -26.872 1.00 83.56 141 MET A CA 1
ATOM 1139 C C . MET A 1 141 ? -11.102 8.339 -25.389 1.00 83.56 141 MET A C 1
ATOM 1141 O O . MET A 1 141 ? -10.107 8.635 -24.738 1.00 83.56 141 MET A O 1
ATOM 1145 N N . GLN A 1 142 ? -12.120 7.651 -24.864 1.00 79.06 142 GLN A N 1
ATOM 1146 C CA . GLN A 1 142 ? -12.122 7.185 -23.482 1.00 79.06 142 GLN A CA 1
ATOM 1147 C C . GLN A 1 142 ? -11.009 6.171 -23.240 1.00 79.06 142 GLN A C 1
ATOM 1149 O O . GLN A 1 142 ? -10.250 6.341 -22.301 1.00 79.06 142 GLN A O 1
ATOM 1154 N N . ARG A 1 143 ? -10.846 5.185 -24.131 1.00 72.69 143 ARG A N 1
ATOM 1155 C CA . ARG A 1 143 ? -9.730 4.235 -24.046 1.00 72.69 143 ARG A CA 1
ATOM 1156 C C . ARG A 1 143 ? -8.372 4.916 -24.161 1.00 72.69 143 ARG A C 1
ATOM 1158 O O . ARG A 1 143 ? -7.467 4.512 -23.458 1.00 72.69 143 ARG A O 1
ATOM 1165 N N . TYR A 1 144 ? -8.222 5.925 -25.018 1.00 75.69 144 TYR A N 1
ATOM 1166 C CA . TYR A 1 144 ? -6.985 6.702 -25.116 1.00 75.69 144 TYR A CA 1
ATOM 1167 C C . TYR A 1 144 ? -6.679 7.446 -23.812 1.00 75.69 144 TYR A C 1
ATOM 1169 O O . TYR A 1 144 ? -5.535 7.436 -23.385 1.00 75.69 144 TYR A O 1
ATOM 1177 N N . ILE A 1 145 ? -7.691 8.029 -23.160 1.00 77.75 145 ILE A N 1
ATOM 1178 C CA . ILE A 1 145 ? -7.545 8.697 -21.858 1.00 77.75 145 ILE A CA 1
ATOM 1179 C C . ILE A 1 145 ? -7.195 7.688 -20.767 1.00 77.75 145 ILE A C 1
ATOM 1181 O O . ILE A 1 145 ? -6.206 7.881 -20.072 1.00 77.75 145 ILE A O 1
ATOM 1185 N N . ASP A 1 146 ? -7.960 6.601 -20.667 1.00 68.19 146 ASP A N 1
ATOM 1186 C CA . ASP A 1 146 ? -7.740 5.544 -19.680 1.00 68.19 146 ASP A CA 1
ATOM 1187 C C . ASP A 1 146 ? -6.334 4.935 -19.854 1.00 68.19 146 ASP A C 1
ATOM 1189 O O . ASP A 1 146 ? -5.647 4.685 -18.873 1.00 68.19 146 ASP A O 1
ATOM 1193 N N . HIS A 1 147 ? -5.867 4.775 -21.100 1.00 50.66 147 HIS A N 1
ATOM 1194 C CA . HIS A 1 147 ? -4.530 4.266 -21.410 1.00 50.66 147 HIS A CA 1
ATOM 1195 C C . HIS A 1 147 ? -3.425 5.300 -21.170 1.00 50.66 147 HIS A C 1
ATOM 1197 O O . HIS A 1 147 ? -2.371 4.931 -20.676 1.00 50.66 147 HIS A O 1
ATOM 1203 N N . SER A 1 148 ? -3.654 6.589 -21.454 1.00 51.81 148 SER A N 1
ATOM 1204 C CA . SER A 1 148 ? -2.701 7.647 -21.095 1.00 51.81 148 SER A CA 1
ATOM 1205 C C . SER A 1 148 ? -2.586 7.811 -19.581 1.00 51.81 148 SER A C 1
ATOM 1207 O O . SER A 1 148 ? -1.492 8.041 -19.095 1.00 51.81 148 SER A O 1
ATOM 1209 N N . GLU A 1 149 ? -3.678 7.625 -18.829 1.00 45.19 149 GLU A N 1
ATOM 1210 C CA . GLU A 1 149 ? -3.675 7.611 -17.361 1.00 45.19 149 GLU A CA 1
ATOM 1211 C C . GLU A 1 149 ? -3.024 6.328 -16.801 1.00 45.19 149 GLU A C 1
ATOM 1213 O O . GLU A 1 149 ? -2.442 6.366 -15.718 1.00 45.19 149 GLU A O 1
ATOM 1218 N N . GLU A 1 150 ? -3.089 5.197 -17.513 1.00 36.31 150 GLU A N 1
ATOM 1219 C CA . GLU A 1 150 ? -2.354 3.960 -17.194 1.00 36.31 150 GLU A CA 1
ATOM 1220 C C . GLU A 1 150 ? -0.849 4.093 -17.504 1.00 36.31 150 GLU A C 1
ATOM 1222 O O . GLU A 1 150 ? -0.039 3.768 -16.641 1.00 36.31 150 GLU A O 1
ATOM 1227 N N . GLU A 1 151 ? -0.461 4.651 -18.659 1.00 34.84 151 GLU A N 1
ATOM 1228 C CA . GLU A 1 151 ? 0.938 4.928 -19.025 1.00 34.84 151 GLU A CA 1
ATOM 1229 C C . GLU A 1 151 ? 1.569 5.998 -18.111 1.00 34.84 151 GLU A C 1
ATOM 1231 O O . GLU A 1 151 ? 2.696 5.807 -17.664 1.00 34.84 151 GLU A O 1
ATOM 1236 N N . GLU A 1 152 ? 0.857 7.072 -17.733 1.00 33.88 152 GLU A N 1
ATOM 1237 C CA . GLU A 1 152 ? 1.336 8.056 -16.738 1.00 33.88 152 GLU A CA 1
ATOM 1238 C C . GLU A 1 152 ? 1.435 7.457 -15.318 1.00 33.88 152 GLU A C 1
ATOM 1240 O O . GLU A 1 152 ? 2.263 7.884 -14.513 1.00 33.88 152 GLU A O 1
ATOM 1245 N N . ASN A 1 153 ? 0.621 6.451 -14.975 1.00 32.47 153 ASN A N 1
ATOM 1246 C CA . ASN A 1 153 ? 0.742 5.755 -13.687 1.00 32.47 153 ASN A CA 1
ATOM 1247 C C . ASN A 1 153 ? 1.848 4.682 -13.678 1.00 32.47 153 ASN A C 1
ATOM 1249 O O . ASN A 1 153 ? 2.361 4.398 -12.591 1.00 32.47 153 ASN A O 1
ATOM 1253 N N . ASP A 1 154 ? 2.232 4.138 -14.839 1.00 32.91 154 ASP A N 1
ATOM 1254 C CA . ASP A 1 154 ? 3.318 3.157 -14.993 1.00 32.91 154 ASP A CA 1
ATOM 1255 C C . ASP A 1 154 ? 4.698 3.799 -15.270 1.00 32.91 154 ASP A C 1
ATOM 1257 O O . ASP A 1 154 ? 5.713 3.164 -14.982 1.00 32.91 154 ASP A O 1
ATOM 1261 N N . LEU A 1 155 ? 4.775 5.043 -15.776 1.00 28.47 155 LEU A N 1
ATOM 1262 C CA . LEU A 1 155 ? 6.052 5.712 -16.097 1.00 28.47 155 LEU A CA 1
ATOM 1263 C C . LEU A 1 155 ? 6.660 6.574 -14.973 1.00 28.47 155 LEU A C 1
ATOM 1265 O O . LEU A 1 155 ? 7.873 6.690 -14.912 1.00 28.47 155 LEU A O 1
ATOM 1269 N N . TYR A 1 156 ? 5.893 7.164 -14.050 1.00 29.39 156 TYR A N 1
ATOM 1270 C CA . TYR A 1 156 ? 6.440 8.205 -13.148 1.00 29.39 156 TYR A CA 1
ATOM 1271 C C . TYR A 1 156 ? 6.785 7.748 -11.716 1.00 29.39 156 TYR A C 1
ATOM 1273 O O . TYR A 1 156 ? 6.788 8.563 -10.788 1.00 29.39 156 TYR A O 1
ATOM 1281 N N . ARG A 1 157 ? 7.044 6.452 -11.486 1.00 37.53 157 ARG A N 1
ATOM 1282 C CA . ARG A 1 157 ? 7.304 5.904 -10.133 1.00 37.53 157 ARG A CA 1
ATOM 1283 C C . ARG A 1 157 ? 8.731 5.389 -9.876 1.00 37.53 157 ARG A C 1
ATOM 1285 O O . ARG A 1 157 ? 9.059 5.208 -8.706 1.00 37.53 157 ARG A O 1
ATOM 1292 N N . GLU A 1 158 ? 9.584 5.237 -10.897 1.00 38.28 158 GLU A N 1
ATOM 1293 C CA . GLU A 1 158 ? 10.950 4.675 -10.761 1.00 38.28 158 GLU A CA 1
ATOM 1294 C C . GLU A 1 158 ? 12.095 5.567 -11.310 1.00 38.28 158 GLU A C 1
ATOM 1296 O O . GLU A 1 158 ? 13.255 5.269 -11.034 1.00 38.28 158 GLU A O 1
ATOM 1301 N N . ASP A 1 159 ? 11.820 6.662 -12.033 1.00 41.59 159 ASP A N 1
ATOM 1302 C CA . ASP A 1 159 ? 12.807 7.205 -12.986 1.00 41.59 159 ASP A CA 1
ATOM 1303 C C . ASP A 1 159 ? 14.000 7.999 -12.410 1.00 41.59 159 ASP A C 1
ATOM 1305 O O . ASP A 1 159 ? 15.094 7.784 -12.908 1.00 41.59 159 ASP A O 1
ATOM 1309 N N . ASP A 1 160 ? 13.904 8.830 -11.360 1.00 40.56 160 ASP A N 1
ATOM 1310 C CA . ASP A 1 160 ? 15.062 9.693 -10.998 1.00 40.56 160 ASP A CA 1
ATOM 1311 C C . ASP A 1 160 ? 16.283 8.916 -10.423 1.00 40.56 160 ASP A C 1
ATOM 1313 O O . ASP A 1 160 ? 17.419 9.147 -10.841 1.00 40.56 160 ASP A O 1
ATOM 1317 N N . ASP A 1 161 ? 16.078 7.934 -9.527 1.00 58.88 161 ASP A N 1
ATOM 1318 C CA . ASP A 1 161 ? 17.160 7.061 -9.016 1.00 58.88 161 ASP A CA 1
ATOM 1319 C C . ASP A 1 161 ? 17.641 6.071 -10.095 1.00 58.88 161 ASP A C 1
ATOM 1321 O O . ASP A 1 161 ? 18.825 5.718 -10.176 1.00 58.88 161 ASP A O 1
ATOM 1325 N N . LEU A 1 162 ? 16.716 5.590 -10.932 1.00 73.25 162 LEU A N 1
ATOM 1326 C CA . LEU A 1 162 ? 17.019 4.653 -12.005 1.00 73.25 162 LEU A CA 1
ATOM 1327 C C . LEU A 1 162 ? 17.779 5.337 -13.142 1.00 73.25 162 LEU A C 1
ATOM 1329 O O . LEU A 1 162 ? 18.673 4.712 -13.708 1.00 73.25 162 LEU A O 1
ATOM 1333 N N . GLU A 1 163 ? 17.479 6.597 -13.449 1.00 71.50 163 GLU A N 1
ATOM 1334 C CA . GLU A 1 163 ? 18.161 7.414 -14.448 1.00 71.50 163 GLU A CA 1
ATOM 1335 C C . GLU A 1 163 ? 19.592 7.718 -14.001 1.00 71.50 163 GLU A C 1
ATOM 1337 O O . GLU A 1 163 ? 20.509 7.471 -14.782 1.00 71.50 163 GLU A O 1
ATOM 1342 N N . GLU A 1 164 ? 19.837 8.080 -12.736 1.00 76.56 164 GLU A N 1
ATOM 1343 C CA . GLU A 1 164 ? 21.206 8.261 -12.222 1.00 76.56 164 GLU A CA 1
ATOM 1344 C C . GLU A 1 164 ? 22.007 6.943 -12.234 1.00 76.56 164 GLU A C 1
ATOM 1346 O O . GLU A 1 164 ? 23.162 6.888 -12.676 1.00 76.56 164 GLU A O 1
ATOM 1351 N N . VAL A 1 165 ? 21.398 5.836 -11.787 1.00 81.56 165 VAL A N 1
ATOM 1352 C CA . VAL A 1 165 ? 21.996 4.492 -11.895 1.00 81.56 165 VAL A CA 1
ATOM 1353 C C . VAL A 1 165 ? 22.301 4.162 -13.357 1.00 81.56 165 VAL A C 1
ATOM 1355 O O . VAL A 1 165 ? 23.348 3.589 -13.663 1.00 81.56 165 VAL A O 1
ATOM 1358 N N . ASN A 1 166 ? 21.406 4.527 -14.268 1.00 88.56 166 ASN A N 1
ATOM 1359 C CA . ASN A 1 166 ? 21.521 4.272 -15.692 1.00 88.56 166 ASN A CA 1
ATOM 1360 C C . ASN A 1 166 ? 22.610 5.120 -16.358 1.00 88.56 166 ASN A C 1
ATOM 1362 O O . ASN A 1 166 ? 23.386 4.592 -17.158 1.00 88.56 166 ASN A O 1
ATOM 1366 N N . GLU A 1 167 ? 22.716 6.398 -16.012 1.00 87.12 167 GLU A N 1
ATOM 1367 C CA . GLU A 1 167 ? 23.794 7.293 -16.428 1.00 87.12 167 GLU A CA 1
ATOM 1368 C C . GLU A 1 167 ? 25.142 6.768 -15.938 1.00 87.12 167 GLU A C 1
ATOM 1370 O O . GLU A 1 167 ? 26.030 6.513 -16.756 1.00 87.12 167 GLU A O 1
ATOM 1375 N N . ARG A 1 168 ? 25.262 6.464 -14.640 1.00 90.19 168 ARG A N 1
ATOM 1376 C CA . ARG A 1 168 ? 26.471 5.869 -14.053 1.00 90.19 168 ARG A CA 1
ATOM 1377 C C . ARG A 1 168 ? 26.841 4.554 -14.732 1.00 90.19 168 ARG A C 1
ATOM 1379 O O . ARG A 1 168 ? 28.002 4.343 -15.086 1.00 90.19 168 ARG A O 1
ATOM 1386 N N . PHE A 1 169 ? 25.872 3.667 -14.941 1.00 95.19 169 PHE A N 1
ATOM 1387 C CA . PHE A 1 169 ? 26.083 2.415 -15.661 1.00 95.19 169 PHE A CA 1
ATOM 1388 C C . PHE A 1 169 ? 26.598 2.672 -17.079 1.00 95.19 169 PHE A C 1
ATOM 1390 O O . PHE A 1 169 ? 27.527 2.001 -17.527 1.00 95.19 169 PHE A O 1
ATOM 1397 N N . ASN A 1 170 ? 26.020 3.639 -17.791 1.00 93.19 170 ASN A N 1
ATOM 1398 C CA . ASN A 1 170 ? 26.420 3.980 -19.150 1.00 93.19 170 ASN A CA 1
ATOM 1399 C C . ASN A 1 170 ? 27.841 4.554 -19.201 1.00 93.19 170 ASN A C 1
ATOM 1401 O O . ASN A 1 170 ? 28.607 4.151 -20.072 1.00 93.19 170 ASN A O 1
ATOM 1405 N N . GLU A 1 171 ? 28.234 5.408 -18.257 1.00 92.00 171 GLU A N 1
ATOM 1406 C CA . GLU A 1 171 ? 29.612 5.905 -18.135 1.00 92.00 171 GLU A CA 1
ATOM 1407 C C . GLU A 1 171 ? 30.606 4.768 -17.836 1.00 92.00 171 GLU A C 1
ATOM 1409 O O . GLU A 1 171 ? 31.669 4.646 -18.461 1.00 92.00 171 GLU A O 1
ATOM 1414 N N . GLN A 1 172 ? 30.247 3.872 -16.912 1.00 93.44 172 GLN A N 1
ATOM 1415 C CA . GLN A 1 172 ? 31.038 2.681 -16.598 1.00 93.44 172 GLN A CA 1
ATOM 1416 C C . GLN A 1 172 ? 31.150 1.740 -17.810 1.00 93.44 172 GLN A C 1
ATOM 1418 O O . GLN A 1 172 ? 32.209 1.158 -18.051 1.00 93.44 172 GLN A O 1
ATOM 1423 N N . LEU A 1 173 ? 30.083 1.610 -18.601 1.00 95.62 173 LEU A N 1
ATOM 1424 C CA . LEU A 1 173 ? 30.049 0.803 -19.818 1.00 95.62 173 LEU A CA 1
ATOM 1425 C C . LEU A 1 173 ? 30.876 1.435 -20.948 1.00 95.62 173 LEU A C 1
ATOM 1427 O O . LEU A 1 173 ? 31.564 0.714 -21.668 1.00 95.62 173 LEU A O 1
ATOM 1431 N N . GLU A 1 174 ? 30.843 2.759 -21.102 1.00 93.19 174 GLU A N 1
ATOM 1432 C CA . GLU A 1 174 ? 31.622 3.497 -22.107 1.00 93.19 174 GLU A CA 1
ATOM 1433 C C . GLU A 1 174 ? 33.128 3.455 -21.811 1.00 93.19 174 GLU A C 1
ATOM 1435 O O . GLU A 1 174 ? 33.941 3.375 -22.734 1.00 93.19 174 GLU A O 1
ATOM 1440 N N . SER A 1 175 ? 33.508 3.428 -20.531 1.00 90.81 175 SER A N 1
ATOM 1441 C CA . SER A 1 175 ? 34.904 3.266 -20.107 1.00 90.81 175 SER A CA 1
ATOM 1442 C C . SER A 1 175 ? 35.403 1.812 -20.121 1.00 90.81 175 SER A C 1
ATOM 1444 O O . SER A 1 175 ? 36.605 1.575 -19.964 1.00 90.81 175 SER A O 1
ATOM 1446 N N . LEU A 1 176 ? 34.523 0.824 -20.322 1.00 93.56 176 LEU A N 1
ATOM 1447 C CA . LEU A 1 176 ? 34.868 -0.597 -20.295 1.00 93.56 176 LEU A CA 1
ATOM 1448 C C . LEU A 1 176 ? 35.605 -1.032 -21.578 1.00 93.56 176 LEU A C 1
ATOM 1450 O O . LEU A 1 176 ? 35.072 -0.992 -22.686 1.00 93.56 176 LEU A O 1
ATOM 1454 N N . THR A 1 177 ? 36.818 -1.557 -21.416 1.00 92.12 177 THR A N 1
ATOM 1455 C CA . THR A 1 177 ? 37.679 -2.081 -22.488 1.00 92.12 177 THR A CA 1
ATOM 1456 C C . THR A 1 177 ? 38.130 -3.509 -22.177 1.00 92.12 177 THR A C 1
ATOM 1458 O O . THR A 1 177 ? 37.989 -3.991 -21.053 1.00 92.12 177 THR A O 1
ATOM 1461 N N . GLU A 1 178 ? 38.687 -4.230 -23.157 1.00 89.25 178 GLU A N 1
ATOM 1462 C CA . GLU A 1 178 ? 39.219 -5.578 -22.889 1.00 89.25 178 GLU A CA 1
ATOM 1463 C C . GLU A 1 178 ? 40.337 -5.575 -21.831 1.00 89.25 178 GLU A C 1
ATOM 1465 O O . GLU A 1 178 ? 40.461 -6.543 -21.080 1.00 89.25 178 GLU A O 1
ATOM 1470 N N . GLU A 1 179 ? 41.114 -4.492 -21.743 1.00 91.12 179 GLU A N 1
ATOM 1471 C CA . GLU A 1 179 ? 42.261 -4.366 -20.838 1.00 91.12 179 GLU A CA 1
ATOM 1472 C C . GLU A 1 179 ? 41.842 -4.132 -19.379 1.00 91.12 179 GLU A C 1
ATOM 1474 O O . GLU A 1 179 ? 42.457 -4.690 -18.470 1.00 91.12 179 GLU A O 1
ATOM 1479 N N . ASN A 1 180 ? 40.779 -3.354 -19.135 1.00 92.75 180 ASN A N 1
ATOM 1480 C CA . ASN A 1 180 ? 40.320 -3.030 -17.777 1.00 92.75 180 ASN A CA 1
ATOM 1481 C C . ASN A 1 180 ? 39.180 -3.936 -17.264 1.00 92.75 180 ASN A C 1
ATOM 1483 O O . ASN A 1 180 ? 38.857 -3.901 -16.075 1.00 92.75 180 ASN A O 1
ATOM 1487 N N . ALA A 1 181 ? 38.615 -4.802 -18.114 1.00 90.88 181 ALA A N 1
ATOM 1488 C CA . ALA A 1 181 ? 37.424 -5.600 -17.809 1.00 90.88 181 ALA A CA 1
ATOM 1489 C C . ALA A 1 181 ? 37.519 -6.483 -16.555 1.00 90.88 181 ALA A C 1
ATOM 1491 O O . ALA A 1 181 ? 36.496 -6.825 -15.965 1.00 90.88 181 ALA A O 1
ATOM 1492 N N . GLN A 1 182 ? 38.724 -6.879 -16.138 1.00 89.12 182 GLN A N 1
ATOM 1493 C CA . GLN A 1 182 ? 38.915 -7.690 -14.934 1.00 89.12 182 GLN A CA 1
ATOM 1494 C C . GLN A 1 182 ? 38.697 -6.896 -13.632 1.00 89.12 182 GLN A C 1
ATOM 1496 O O . GLN A 1 182 ? 38.370 -7.506 -12.616 1.00 89.12 182 GLN A O 1
ATOM 1501 N N . GLY A 1 183 ? 38.883 -5.572 -13.659 1.00 86.38 183 GLY A N 1
ATOM 1502 C CA . GLY A 1 183 ? 38.732 -4.687 -12.498 1.00 86.38 183 GLY A CA 1
ATOM 1503 C C . GLY A 1 183 ? 37.453 -3.845 -12.498 1.00 86.38 183 GLY A C 1
ATOM 1504 O O . GLY A 1 183 ? 37.099 -3.302 -11.458 1.00 86.38 183 GLY A O 1
ATOM 1505 N N . VAL A 1 184 ? 36.758 -3.738 -13.635 1.00 91.56 184 VAL A N 1
ATOM 1506 C CA . VAL A 1 184 ? 35.523 -2.948 -13.753 1.00 91.56 184 VAL A CA 1
ATOM 1507 C C . VAL A 1 184 ? 34.309 -3.762 -13.309 1.00 91.56 184 VAL A C 1
ATOM 1509 O O . VAL A 1 184 ? 34.073 -4.881 -13.779 1.00 91.56 184 VAL A O 1
ATOM 1512 N N . ILE A 1 185 ? 33.509 -3.163 -12.431 1.00 93.06 185 ILE A N 1
ATOM 1513 C CA . ILE A 1 185 ? 32.210 -3.669 -11.997 1.00 93.06 185 ILE A CA 1
ATOM 1514 C C . ILE A 1 185 ? 31.171 -2.635 -12.418 1.00 93.06 185 ILE A C 1
ATOM 1516 O O . ILE A 1 185 ? 31.274 -1.477 -12.027 1.00 93.06 185 ILE A O 1
ATOM 1520 N N . LEU A 1 186 ? 30.213 -3.063 -13.236 1.00 94.38 186 LEU A N 1
ATOM 1521 C CA . LEU A 1 186 ? 29.077 -2.251 -13.646 1.00 94.38 186 LEU A CA 1
ATOM 1522 C C . LEU A 1 186 ? 27.976 -2.394 -12.593 1.00 94.38 186 LEU A C 1
ATOM 1524 O O . LEU A 1 186 ? 27.618 -3.520 -12.223 1.00 94.38 186 LEU A O 1
ATOM 1528 N N . ASP A 1 187 ? 27.465 -1.268 -12.121 1.00 89.50 187 ASP A N 1
ATOM 1529 C CA . ASP A 1 187 ? 26.408 -1.190 -11.117 1.00 89.50 187 ASP A CA 1
ATOM 1530 C C . ASP A 1 187 ? 25.048 -0.998 -11.796 1.00 89.50 187 ASP A C 1
ATOM 1532 O O . ASP A 1 187 ? 24.899 -0.122 -12.642 1.00 89.50 187 ASP A O 1
ATOM 1536 N N . LEU A 1 188 ? 24.079 -1.854 -11.469 1.00 92.94 188 LEU A N 1
ATOM 1537 C CA . LEU A 1 188 ? 22.718 -1.795 -12.006 1.00 92.94 188 LEU A CA 1
ATOM 1538 C C . LEU A 1 188 ? 21.703 -1.353 -10.940 1.00 92.94 188 LEU A C 1
ATOM 1540 O O . LEU A 1 188 ? 20.503 -1.420 -11.192 1.00 92.94 188 LEU A O 1
ATOM 1544 N N . GLY A 1 189 ? 22.165 -0.924 -9.762 1.00 89.12 189 GLY A N 1
ATOM 1545 C CA . GLY A 1 189 ? 21.306 -0.497 -8.665 1.00 89.12 189 GLY A CA 1
ATOM 1546 C C . GLY A 1 189 ? 20.631 -1.670 -7.958 1.00 89.12 189 GLY A C 1
ATOM 1547 O O . GLY A 1 189 ? 21.172 -2.777 -7.882 1.00 89.12 189 GLY A O 1
ATOM 1548 N N . ARG A 1 190 ? 19.448 -1.426 -7.395 1.00 84.19 190 ARG A N 1
ATOM 1549 C CA . ARG A 1 190 ? 18.620 -2.449 -6.740 1.00 84.19 190 ARG A CA 1
ATOM 1550 C C . ARG A 1 190 ? 17.489 -2.917 -7.666 1.00 84.19 190 ARG A C 1
ATOM 1552 O O . ARG A 1 190 ? 17.146 -2.205 -8.606 1.00 84.19 190 ARG A O 1
ATOM 1559 N N . PRO A 1 191 ? 16.927 -4.119 -7.445 1.00 80.94 191 PRO A N 1
ATOM 1560 C CA . PRO A 1 191 ? 15.763 -4.577 -8.191 1.00 80.94 191 PRO A CA 1
ATOM 1561 C C . PRO A 1 191 ? 14.552 -3.675 -7.936 1.00 80.94 191 PRO A C 1
ATOM 1563 O O . PRO A 1 191 ? 14.230 -3.433 -6.776 1.00 80.94 191 PRO A O 1
ATOM 1566 N N . GLY A 1 192 ? 13.871 -3.246 -8.999 1.00 70.88 192 GLY A N 1
ATOM 1567 C CA . GLY A 1 192 ? 12.573 -2.572 -8.927 1.00 70.88 192 GLY A CA 1
ATOM 1568 C C . GLY A 1 192 ? 11.416 -3.534 -8.646 1.00 70.88 192 GLY A C 1
ATOM 1569 O O . GLY A 1 192 ? 11.602 -4.756 -8.525 1.00 70.88 192 GLY A O 1
ATOM 1570 N N . ASP A 1 193 ? 10.200 -3.000 -8.580 1.00 66.19 193 ASP A N 1
ATOM 1571 C CA . ASP A 1 193 ? 9.019 -3.715 -8.068 1.00 66.19 193 ASP A CA 1
ATOM 1572 C C . ASP A 1 193 ? 8.667 -4.960 -8.896 1.00 66.19 193 ASP A C 1
ATOM 1574 O O . ASP A 1 193 ? 8.295 -6.017 -8.365 1.00 66.19 193 ASP A O 1
ATOM 1578 N N . ILE A 1 194 ? 8.855 -4.884 -10.216 1.00 73.44 194 ILE A N 1
ATOM 1579 C CA . ILE A 1 194 ? 8.650 -6.014 -11.131 1.00 73.44 194 ILE A CA 1
ATOM 1580 C C . ILE A 1 194 ? 9.630 -7.153 -10.822 1.00 73.44 194 ILE A C 1
ATOM 1582 O O . ILE A 1 194 ? 9.256 -8.327 -10.811 1.00 73.44 194 ILE A O 1
ATOM 1586 N N . LEU A 1 195 ? 10.894 -6.835 -10.545 1.00 81.56 195 LEU A N 1
ATOM 1587 C CA . LEU A 1 195 ? 11.912 -7.847 -10.272 1.00 81.56 195 LEU A CA 1
ATOM 1588 C C . LEU A 1 195 ? 11.739 -8.464 -8.880 1.00 81.56 195 LEU A C 1
ATOM 1590 O O . LEU A 1 195 ? 11.909 -9.680 -8.729 1.00 81.56 195 LEU A O 1
ATOM 1594 N N . LEU A 1 196 ? 11.358 -7.656 -7.888 1.00 78.38 196 LEU A N 1
ATOM 1595 C CA . LEU A 1 196 ? 11.041 -8.111 -6.533 1.00 78.38 196 LEU A CA 1
ATOM 1596 C C . LEU A 1 196 ? 9.810 -9.026 -6.523 1.00 78.38 196 LEU A C 1
ATOM 1598 O O . LEU A 1 196 ? 9.872 -10.132 -5.981 1.00 78.38 196 LEU A O 1
ATOM 1602 N N . SER A 1 197 ? 8.721 -8.620 -7.182 1.00 63.72 197 SER A N 1
ATOM 1603 C CA . SER A 1 197 ? 7.496 -9.430 -7.303 1.00 63.72 197 SER A CA 1
ATOM 1604 C C . SER A 1 197 ? 7.723 -10.722 -8.088 1.00 63.72 197 SER A C 1
ATOM 1606 O O . SER A 1 197 ? 7.171 -11.768 -7.745 1.00 63.72 197 SER A O 1
ATOM 1608 N N . ALA A 1 198 ? 8.618 -10.696 -9.079 1.00 73.75 198 ALA A N 1
ATOM 1609 C CA . ALA A 1 198 ? 9.054 -11.890 -9.788 1.00 73.75 198 ALA A CA 1
ATOM 1610 C C . ALA A 1 198 ? 9.929 -12.819 -8.921 1.00 73.75 198 ALA A C 1
ATOM 1612 O O . ALA A 1 198 ? 10.205 -13.947 -9.336 1.00 73.75 198 ALA A O 1
ATOM 1613 N N . GLY A 1 199 ? 10.366 -12.393 -7.731 1.00 71.88 199 GLY A N 1
ATOM 1614 C CA . GLY A 1 199 ? 11.088 -13.185 -6.731 1.00 71.88 199 GLY A CA 1
ATOM 1615 C C . GLY A 1 199 ? 12.613 -13.040 -6.751 1.00 71.88 199 GLY A C 1
ATOM 1616 O O . GLY A 1 199 ? 13.310 -13.936 -6.269 1.00 71.88 199 GLY A O 1
ATOM 1617 N N . LEU A 1 200 ? 13.141 -11.947 -7.309 1.00 78.19 200 LEU A N 1
ATOM 1618 C CA . LEU A 1 200 ? 14.535 -11.551 -7.098 1.00 78.19 200 LEU A CA 1
ATOM 1619 C C . LEU A 1 200 ? 14.697 -10.963 -5.683 1.00 78.19 200 LEU A C 1
ATOM 1621 O O . LEU A 1 200 ? 13.816 -10.267 -5.190 1.00 78.19 200 LEU A O 1
ATOM 1625 N N . SER A 1 201 ? 15.811 -11.249 -5.008 1.00 71.94 201 SER A N 1
ATOM 1626 C CA . SER A 1 201 ? 16.067 -10.726 -3.656 1.00 71.94 201 SER A CA 1
ATOM 1627 C C . SER A 1 201 ? 16.414 -9.242 -3.690 1.00 71.94 201 SER A C 1
ATOM 1629 O O . SER A 1 201 ? 17.163 -8.837 -4.573 1.00 71.94 201 SER A O 1
ATOM 1631 N N . ASP A 1 202 ? 15.985 -8.461 -2.697 1.00 80.62 202 ASP A N 1
ATOM 1632 C CA . ASP A 1 202 ? 16.348 -7.042 -2.562 1.00 80.62 202 ASP A CA 1
ATOM 1633 C C . ASP A 1 202 ? 17.829 -6.856 -2.164 1.00 80.62 202 ASP A C 1
ATOM 1635 O O . ASP A 1 202 ? 18.201 -6.746 -0.992 1.00 80.62 202 ASP A O 1
ATOM 1639 N N . ARG A 1 203 ? 18.707 -6.900 -3.169 1.00 82.00 203 ARG A N 1
ATOM 1640 C CA . ARG A 1 203 ? 20.167 -6.790 -3.055 1.00 82.00 203 ARG A CA 1
ATOM 1641 C C . ARG A 1 203 ? 20.721 -6.067 -4.274 1.00 82.00 203 ARG A C 1
ATOM 1643 O O . ARG A 1 203 ? 20.194 -6.240 -5.371 1.00 82.00 203 ARG A O 1
ATOM 1650 N N . GLU A 1 204 ? 21.823 -5.339 -4.105 1.00 85.69 204 GLU A N 1
ATOM 1651 C CA . GLU A 1 204 ? 22.514 -4.669 -5.216 1.00 85.69 204 GLU A CA 1
ATOM 1652 C C . GLU A 1 204 ? 22.802 -5.629 -6.376 1.00 85.69 204 GLU A C 1
ATOM 1654 O O . GLU A 1 204 ? 23.277 -6.751 -6.167 1.00 85.69 204 GLU A O 1
ATOM 1659 N N . ILE A 1 205 ? 22.540 -5.174 -7.598 1.00 94.00 205 ILE A N 1
ATOM 1660 C CA . ILE A 1 205 ? 22.746 -5.915 -8.834 1.00 94.00 205 ILE A CA 1
ATOM 1661 C C . ILE A 1 205 ? 24.067 -5.469 -9.458 1.00 94.00 205 ILE A C 1
ATOM 1663 O O . ILE A 1 205 ? 24.231 -4.322 -9.864 1.00 94.00 205 ILE A O 1
ATOM 1667 N N . ARG A 1 206 ? 25.010 -6.404 -9.598 1.00 94.00 206 ARG A N 1
ATOM 1668 C CA . ARG A 1 206 ? 26.325 -6.132 -10.193 1.00 94.00 206 ARG A CA 1
ATOM 1669 C C . ARG A 1 206 ? 26.598 -6.974 -11.431 1.00 94.00 206 ARG A C 1
ATOM 1671 O O . ARG A 1 206 ? 26.322 -8.178 -11.478 1.00 94.00 206 ARG A O 1
ATOM 1678 N N . LEU A 1 207 ? 27.229 -6.354 -12.425 1.00 96.62 207 LEU A N 1
ATOM 1679 C CA . LEU A 1 207 ? 27.686 -6.990 -13.658 1.00 96.62 207 LEU A CA 1
ATOM 1680 C C . LEU A 1 207 ? 29.189 -6.766 -13.845 1.00 96.62 207 LEU A C 1
ATOM 1682 O O . LEU A 1 207 ? 29.656 -5.674 -14.137 1.00 96.62 207 LEU A O 1
ATOM 1686 N N . TYR A 1 208 ? 29.972 -7.835 -13.726 1.00 94.62 208 TYR A N 1
ATOM 1687 C CA . TYR A 1 208 ? 31.423 -7.759 -13.908 1.00 94.62 208 TYR A CA 1
ATOM 1688 C C . TYR A 1 208 ? 31.796 -7.561 -15.382 1.00 94.62 208 TYR A C 1
ATOM 1690 O O . TYR A 1 208 ? 31.327 -8.306 -16.255 1.00 94.62 208 TYR A O 1
ATOM 1698 N N . GLY A 1 209 ? 32.708 -6.626 -15.659 1.00 93.75 209 GLY A N 1
ATOM 1699 C CA . GLY A 1 209 ? 33.154 -6.293 -17.015 1.00 93.75 209 GLY A CA 1
ATOM 1700 C C . GLY A 1 209 ? 33.718 -7.496 -17.780 1.00 93.75 209 GLY A C 1
ATOM 1701 O O . GLY A 1 209 ? 33.450 -7.682 -18.969 1.00 93.75 209 GLY A O 1
ATOM 1702 N N . ASN A 1 210 ? 34.418 -8.402 -17.093 1.00 92.88 210 ASN A N 1
ATOM 1703 C CA . ASN A 1 210 ? 34.948 -9.626 -17.696 1.00 92.88 210 ASN A CA 1
ATOM 1704 C C . ASN A 1 210 ? 33.846 -10.567 -18.223 1.00 92.88 210 ASN A C 1
ATOM 1706 O O . ASN A 1 210 ? 34.062 -11.271 -19.217 1.00 92.88 210 ASN A O 1
ATOM 1710 N N . LYS A 1 211 ? 32.647 -10.559 -17.623 1.00 94.38 211 LYS A N 1
ATOM 1711 C CA . LYS A 1 211 ? 31.483 -11.309 -18.116 1.00 94.38 211 LYS A CA 1
ATOM 1712 C C . LYS A 1 211 ? 30.913 -10.669 -19.373 1.00 94.38 211 LYS A C 1
ATOM 1714 O O . LYS A 1 211 ? 30.593 -11.408 -20.305 1.00 94.38 211 LYS A O 1
ATOM 1719 N N . VAL A 1 212 ? 30.855 -9.338 -19.430 1.00 95.25 212 VAL A N 1
ATOM 1720 C CA . VAL A 1 212 ? 30.448 -8.590 -20.632 1.00 95.25 212 VAL A CA 1
ATOM 1721 C C . VAL A 1 212 ? 31.379 -8.925 -21.794 1.00 95.25 212 VAL A C 1
ATOM 1723 O O . VAL A 1 212 ? 30.922 -9.440 -22.814 1.00 95.25 212 VAL A O 1
ATOM 1726 N N . MET A 1 213 ? 32.695 -8.787 -21.606 1.00 93.88 213 MET A N 1
ATOM 1727 C CA . MET A 1 213 ? 33.689 -9.092 -22.646 1.00 93.88 213 MET A CA 1
ATOM 1728 C C . MET A 1 213 ? 33.644 -10.556 -23.093 1.00 93.88 213 MET A C 1
ATOM 1730 O O . MET A 1 213 ? 33.707 -10.863 -24.285 1.00 93.88 213 MET A O 1
ATOM 1734 N N . LYS A 1 214 ? 33.453 -11.492 -22.154 1.00 93.69 214 LYS A N 1
ATOM 1735 C CA . LYS A 1 214 ? 33.258 -12.911 -22.482 1.00 93.69 214 LYS A CA 1
ATOM 1736 C C . LYS A 1 214 ? 32.029 -13.130 -23.370 1.00 93.69 214 LYS A C 1
ATOM 1738 O O . LYS A 1 214 ? 32.076 -13.983 -24.258 1.00 93.69 214 LYS A O 1
ATOM 1743 N N . LYS A 1 215 ? 30.933 -12.402 -23.138 1.00 93.38 215 LYS A N 1
ATOM 1744 C CA . LYS A 1 215 ? 29.705 -12.512 -23.937 1.00 93.38 215 LYS A CA 1
ATOM 1745 C C . LYS A 1 215 ? 29.834 -11.820 -25.289 1.00 93.38 215 LYS A C 1
ATOM 1747 O O . LYS A 1 215 ? 29.427 -12.435 -26.270 1.00 93.38 215 LYS A O 1
ATOM 1752 N N . ILE A 1 216 ? 30.480 -10.658 -25.366 1.00 92.69 216 ILE A N 1
ATOM 1753 C CA . ILE A 1 216 ? 30.803 -9.982 -26.632 1.00 92.69 216 ILE A CA 1
ATOM 1754 C C . ILE A 1 216 ? 31.648 -10.897 -27.526 1.00 92.69 216 ILE A C 1
ATOM 1756 O O . ILE A 1 216 ? 31.266 -11.140 -28.665 1.00 92.69 216 ILE A O 1
ATOM 1760 N N . ARG A 1 217 ? 32.720 -11.517 -27.009 1.00 93.25 217 ARG A N 1
ATOM 1761 C CA . ARG A 1 217 ? 33.543 -12.462 -27.796 1.00 93.25 217 ARG A CA 1
ATOM 1762 C C . ARG A 1 217 ? 32.775 -13.692 -28.271 1.00 93.25 217 ARG A C 1
ATOM 1764 O O . ARG A 1 217 ? 33.017 -14.188 -29.365 1.00 93.25 217 ARG A O 1
ATOM 1771 N N . LYS A 1 218 ? 31.868 -14.210 -27.438 1.00 93.12 218 LYS A N 1
ATOM 1772 C CA . LYS A 1 218 ? 31.099 -15.421 -27.754 1.00 93.12 218 LYS A CA 1
ATOM 1773 C C . LYS A 1 218 ? 29.957 -15.160 -28.739 1.00 93.12 218 LYS A C 1
ATOM 1775 O O . LYS A 1 218 ? 29.658 -16.031 -29.548 1.00 93.12 218 LYS A O 1
ATOM 1780 N N . HIS A 1 219 ? 29.287 -14.017 -28.619 1.00 90.19 219 HIS A N 1
ATOM 1781 C CA . HIS A 1 219 ? 28.038 -13.734 -29.326 1.00 90.19 219 HIS A CA 1
ATOM 1782 C C . HIS A 1 219 ? 28.165 -12.619 -30.372 1.00 90.19 219 HIS A C 1
ATOM 1784 O O . HIS A 1 219 ? 27.275 -12.496 -31.196 1.00 90.19 219 HIS A O 1
ATOM 1790 N N . GLY A 1 220 ? 29.253 -11.847 -30.399 1.00 90.44 220 GLY A N 1
ATOM 1791 C CA . GLY A 1 220 ? 29.535 -10.867 -31.453 1.00 90.44 220 GLY A CA 1
ATOM 1792 C C . GLY A 1 220 ? 28.528 -9.717 -31.520 1.00 90.44 220 GLY A C 1
ATOM 1793 O O . GLY A 1 220 ? 27.980 -9.455 -32.587 1.00 90.44 220 GLY A O 1
ATOM 1794 N N . PHE A 1 221 ? 28.251 -9.055 -30.393 1.00 92.62 221 PHE A N 1
ATOM 1795 C CA . PHE A 1 221 ? 27.403 -7.856 -30.338 1.00 92.62 221 PHE A CA 1
ATOM 1796 C C . PHE A 1 221 ? 28.211 -6.628 -29.901 1.00 92.62 221 PHE A C 1
ATOM 1798 O O . PHE A 1 221 ? 29.249 -6.764 -29.254 1.00 92.62 221 PHE A O 1
ATOM 1805 N N . ALA A 1 222 ? 27.749 -5.431 -30.271 1.00 92.38 222 ALA A N 1
ATOM 1806 C CA . ALA A 1 222 ? 28.400 -4.185 -29.881 1.00 92.38 222 ALA A CA 1
ATOM 1807 C C . ALA A 1 222 ? 28.176 -3.907 -28.390 1.00 92.38 222 ALA A C 1
ATOM 1809 O O . ALA A 1 222 ? 27.081 -4.128 -27.881 1.00 92.38 222 ALA A O 1
ATOM 1810 N N . ILE A 1 223 ? 29.179 -3.369 -27.692 1.00 92.00 223 ILE A N 1
ATOM 1811 C CA . ILE A 1 223 ? 29.044 -3.018 -26.269 1.00 92.00 223 ILE A CA 1
ATOM 1812 C C . ILE A 1 223 ? 27.876 -2.047 -26.019 1.00 92.00 223 ILE A C 1
ATOM 1814 O O . ILE A 1 223 ? 27.148 -2.196 -25.045 1.00 92.00 223 ILE A O 1
ATOM 1818 N N . SER A 1 224 ? 27.606 -1.141 -26.963 1.00 90.62 224 SER A N 1
ATOM 1819 C CA . SER A 1 224 ? 26.466 -0.220 -26.923 1.00 90.62 224 SER A CA 1
ATOM 1820 C C . SER A 1 224 ? 25.096 -0.903 -27.014 1.00 90.62 224 SER A C 1
ATOM 1822 O O . SER A 1 224 ? 24.101 -0.290 -26.648 1.00 90.62 224 SER A O 1
ATOM 1824 N N . SER A 1 225 ? 25.007 -2.167 -27.450 1.00 91.31 225 SER A N 1
ATOM 1825 C CA . SER A 1 225 ? 23.737 -2.913 -27.495 1.00 91.31 225 SER A CA 1
ATOM 1826 C C . SER A 1 225 ? 23.167 -3.231 -26.109 1.00 91.31 225 SER A C 1
ATOM 1828 O O . SER A 1 225 ? 22.025 -3.672 -26.018 1.00 91.31 225 SER A O 1
ATOM 1830 N N . ILE A 1 226 ? 23.955 -3.041 -25.047 1.00 95.00 226 ILE A N 1
ATOM 1831 C CA . ILE A 1 226 ? 23.496 -3.139 -23.657 1.00 95.00 226 ILE A CA 1
ATOM 1832 C C . ILE A 1 226 ? 23.508 -1.777 -22.948 1.00 95.00 226 ILE A C 1
ATOM 1834 O O . ILE A 1 226 ? 23.427 -1.741 -21.726 1.00 95.00 226 ILE A O 1
ATOM 1838 N N . LYS A 1 227 ? 23.618 -0.663 -23.690 1.00 91.94 227 LYS A N 1
ATOM 1839 C CA . LYS A 1 227 ? 23.396 0.677 -23.132 1.00 91.94 227 LYS A CA 1
ATOM 1840 C C . LYS A 1 227 ? 21.968 0.743 -22.589 1.00 91.94 227 LYS A C 1
ATOM 1842 O O . LYS A 1 227 ? 21.055 0.181 -23.194 1.00 91.94 227 LYS A O 1
ATOM 1847 N N . ASN A 1 228 ? 21.797 1.417 -21.464 1.00 91.38 228 ASN A N 1
ATOM 1848 C CA . ASN A 1 228 ? 20.549 1.498 -20.714 1.00 91.38 228 ASN A CA 1
ATOM 1849 C C . ASN A 1 228 ? 20.047 0.183 -20.088 1.00 91.38 228 ASN A C 1
ATOM 1851 O O . ASN A 1 228 ? 18.843 -0.030 -19.936 1.00 91.38 228 ASN A O 1
ATOM 1855 N N . LEU A 1 229 ? 20.953 -0.745 -19.760 1.00 94.50 229 LEU A N 1
ATOM 1856 C CA . LEU A 1 229 ? 20.567 -2.026 -19.164 1.00 94.50 229 LEU A CA 1
ATOM 1857 C C . LEU A 1 229 ? 19.800 -1.892 -17.834 1.00 94.50 229 LEU A C 1
ATOM 1859 O O . LEU A 1 229 ? 18.843 -2.651 -17.697 1.00 94.50 229 LEU A O 1
ATOM 1863 N N . PRO A 1 230 ? 20.150 -0.987 -16.892 1.00 91.94 230 PRO A N 1
ATOM 1864 C CA . PRO A 1 230 ? 19.397 -0.813 -15.645 1.00 91.94 230 PRO A CA 1
ATOM 1865 C C . PRO A 1 230 ? 17.915 -0.511 -15.880 1.00 91.94 230 PRO A C 1
ATOM 1867 O O . PRO A 1 230 ? 17.059 -1.235 -15.377 1.00 91.94 230 PRO A O 1
ATOM 1870 N N . VAL A 1 231 ? 17.608 0.467 -16.738 1.00 83.94 231 VAL A N 1
ATOM 1871 C CA . VAL A 1 231 ? 16.224 0.796 -17.126 1.00 83.94 231 VAL A CA 1
ATOM 1872 C C . VAL A 1 231 ? 15.544 -0.418 -17.759 1.00 83.94 231 VAL A C 1
ATOM 1874 O O . VAL A 1 231 ? 14.442 -0.823 -17.393 1.00 83.94 231 VAL A O 1
ATOM 1877 N N . ALA A 1 232 ? 16.237 -1.076 -18.687 1.00 84.62 232 ALA A N 1
ATOM 1878 C CA . ALA A 1 232 ? 15.655 -2.161 -19.460 1.00 84.62 232 ALA A CA 1
ATOM 1879 C C . ALA A 1 232 ? 15.342 -3.428 -18.641 1.00 84.62 232 ALA A C 1
ATOM 1881 O O . ALA A 1 232 ? 14.478 -4.208 -19.051 1.00 84.62 232 ALA A O 1
ATOM 1882 N N . ILE A 1 233 ? 16.051 -3.677 -17.532 1.00 91.12 233 ILE A N 1
ATOM 1883 C CA . ILE A 1 233 ? 15.749 -4.809 -16.643 1.00 91.12 233 ILE A CA 1
ATOM 1884 C C . ILE A 1 233 ? 14.615 -4.507 -15.663 1.00 91.12 233 ILE A C 1
ATOM 1886 O O . ILE A 1 233 ? 13.938 -5.455 -15.273 1.00 91.12 233 ILE A O 1
ATOM 1890 N N . ASN A 1 234 ? 14.396 -3.239 -15.298 1.00 83.06 234 ASN A N 1
ATOM 1891 C CA . ASN A 1 234 ? 13.289 -2.832 -14.427 1.00 83.06 234 ASN A CA 1
ATOM 1892 C C . ASN A 1 234 ? 11.964 -2.687 -15.188 1.00 83.06 234 ASN A C 1
ATOM 1894 O O . ASN A 1 234 ? 10.919 -2.978 -14.620 1.00 83.06 234 ASN A O 1
ATOM 1898 N N . HIS A 1 235 ? 12.002 -2.461 -16.509 1.00 81.00 235 HIS A N 1
ATOM 1899 C CA . HIS A 1 235 ? 10.810 -2.491 -17.374 1.00 81.00 235 HIS A CA 1
ATOM 1900 C C . HIS A 1 235 ? 10.822 -3.642 -18.405 1.00 81.00 235 HIS A C 1
ATOM 1902 O O . HIS A 1 235 ? 10.780 -3.395 -19.619 1.00 81.00 235 HIS A O 1
ATOM 1908 N N . PRO A 1 236 ? 10.884 -4.916 -17.974 1.00 90.94 236 PRO A N 1
ATOM 1909 C CA . PRO A 1 236 ? 11.105 -6.042 -18.870 1.00 90.94 236 PRO A CA 1
ATOM 1910 C C . PRO A 1 236 ? 9.869 -6.415 -19.702 1.00 90.94 236 PRO A C 1
ATOM 1912 O O . PRO A 1 236 ? 8.724 -6.148 -19.346 1.00 90.94 236 PRO A O 1
ATOM 1915 N N . ILE A 1 237 ? 10.107 -7.148 -20.791 1.00 87.06 237 ILE A N 1
ATOM 1916 C CA . ILE A 1 237 ? 9.065 -7.850 -21.553 1.00 87.06 237 ILE A CA 1
ATOM 1917 C C . ILE A 1 237 ? 8.494 -8.999 -20.707 1.00 87.06 237 ILE A C 1
ATOM 1919 O O . ILE A 1 237 ? 7.282 -9.196 -20.640 1.00 87.06 237 ILE A O 1
ATOM 1923 N N . ALA A 1 238 ? 9.378 -9.780 -20.081 1.00 88.50 238 ALA A N 1
ATOM 1924 C CA . ALA A 1 238 ? 9.017 -10.907 -19.227 1.00 88.50 238 ALA A CA 1
ATOM 1925 C C . ALA A 1 238 ? 10.174 -11.306 -18.298 1.00 88.50 238 ALA A C 1
ATOM 1927 O O . ALA A 1 238 ? 11.349 -11.132 -18.642 1.00 88.50 238 ALA A O 1
ATOM 1928 N N . VAL A 1 239 ? 9.841 -11.903 -17.154 1.00 91.56 239 VAL A N 1
ATOM 1929 C CA . VAL A 1 239 ? 10.792 -12.521 -16.220 1.00 91.56 239 VAL A CA 1
ATOM 1930 C C . VAL A 1 239 ? 10.490 -14.012 -16.122 1.00 91.56 239 VAL A C 1
ATOM 1932 O O . VAL A 1 239 ? 9.330 -14.411 -16.048 1.00 91.56 239 VAL A O 1
ATOM 1935 N N . PHE A 1 240 ? 11.531 -14.842 -16.136 1.00 88.94 240 PHE A N 1
ATOM 1936 C CA . PHE A 1 240 ? 11.420 -16.297 -16.116 1.00 88.94 240 PHE A CA 1
ATOM 1937 C C . PHE A 1 240 ? 12.256 -16.925 -15.000 1.00 88.94 240 PHE A C 1
ATOM 1939 O O . PHE A 1 240 ? 13.366 -16.467 -14.700 1.00 88.94 240 PHE A O 1
ATOM 1946 N N . ASN A 1 241 ? 11.774 -18.049 -14.475 1.00 82.12 241 ASN A N 1
ATOM 1947 C CA . ASN A 1 241 ? 12.598 -18.992 -13.727 1.00 82.12 241 ASN A CA 1
ATOM 1948 C C . ASN A 1 241 ? 13.631 -19.643 -14.658 1.00 82.12 241 ASN A C 1
ATOM 1950 O O . ASN A 1 241 ? 13.341 -19.967 -15.813 1.00 82.12 241 ASN A O 1
ATOM 1954 N N . ASN A 1 242 ? 14.852 -19.848 -14.162 1.00 66.88 242 ASN A N 1
ATOM 1955 C CA . ASN A 1 242 ? 15.891 -20.537 -14.927 1.00 66.88 242 ASN A CA 1
ATOM 1956 C C . ASN A 1 242 ? 15.835 -22.062 -14.701 1.00 66.88 242 ASN A C 1
ATOM 1958 O O . ASN A 1 242 ? 15.366 -22.538 -13.669 1.00 66.88 242 ASN A O 1
ATOM 1962 N N . TYR A 1 243 ? 16.346 -22.845 -15.657 1.00 51.34 243 TYR A N 1
ATOM 1963 C CA . TYR A 1 243 ? 16.346 -24.312 -15.588 1.00 51.34 243 TYR A CA 1
ATOM 1964 C C . TYR A 1 243 ? 17.105 -24.811 -14.344 1.00 51.34 243 TYR A C 1
ATOM 1966 O O . TYR A 1 243 ? 18.321 -24.645 -14.247 1.00 51.34 243 TYR A O 1
ATOM 1974 N N . GLY A 1 244 ? 16.391 -25.466 -13.425 1.00 46.81 244 GLY A N 1
ATOM 1975 C CA . GLY A 1 244 ? 16.973 -26.190 -12.289 1.00 46.81 244 GLY A CA 1
ATOM 1976 C C . GLY A 1 244 ? 17.425 -25.336 -11.100 1.00 46.81 244 GLY A C 1
ATOM 1977 O O . GLY A 1 244 ? 18.142 -25.860 -10.249 1.00 46.81 244 GLY A O 1
ATOM 1978 N N . ASN A 1 245 ? 17.047 -24.053 -11.027 1.00 54.47 245 ASN A N 1
ATOM 1979 C CA . ASN A 1 245 ? 17.296 -23.228 -9.841 1.00 54.47 245 ASN A CA 1
ATOM 1980 C C . ASN A 1 245 ? 16.232 -22.129 -9.667 1.00 54.47 245 ASN A C 1
ATOM 1982 O O . ASN A 1 245 ? 16.183 -21.176 -10.446 1.00 54.47 245 ASN A O 1
ATOM 1986 N N . GLU A 1 246 ? 15.438 -22.241 -8.603 1.00 52.06 246 GLU A N 1
ATOM 1987 C CA . GLU A 1 246 ? 14.374 -21.297 -8.229 1.00 52.06 246 GLU A CA 1
ATOM 1988 C C . GLU A 1 246 ? 14.898 -19.940 -7.727 1.00 52.06 246 GLU A C 1
ATOM 1990 O O . GLU A 1 246 ? 14.130 -18.987 -7.626 1.00 52.06 246 GLU A O 1
ATOM 1995 N N . MET A 1 247 ? 16.203 -19.809 -7.460 1.00 56.25 247 MET A N 1
ATOM 1996 C CA . MET A 1 247 ? 16.837 -18.561 -6.998 1.00 56.25 247 MET A CA 1
ATOM 1997 C C . MET A 1 247 ? 17.356 -17.668 -8.140 1.00 56.25 247 MET A C 1
ATOM 1999 O O . MET A 1 247 ? 17.868 -16.579 -7.891 1.00 56.25 247 MET A O 1
ATOM 2003 N N . ASN A 1 248 ? 17.251 -18.119 -9.394 1.00 72.12 248 ASN A N 1
ATOM 2004 C CA . ASN A 1 248 ? 17.793 -17.418 -10.559 1.00 72.12 248 ASN A CA 1
ATOM 2005 C C . ASN A 1 248 ? 16.664 -16.801 -11.399 1.00 72.12 248 ASN A C 1
ATOM 2007 O O . ASN A 1 248 ? 15.612 -17.422 -11.575 1.00 72.12 248 ASN A O 1
ATOM 2011 N N . ARG A 1 249 ? 16.887 -15.609 -11.966 1.00 86.94 249 ARG A N 1
ATOM 2012 C CA . ARG A 1 249 ? 15.930 -14.927 -12.856 1.00 86.94 249 ARG A CA 1
ATOM 2013 C C . ARG A 1 249 ? 16.533 -14.655 -14.222 1.00 86.94 249 ARG A C 1
ATOM 2015 O O . ARG A 1 249 ? 17.643 -14.137 -14.328 1.00 86.94 249 ARG A O 1
ATOM 2022 N N . ALA A 1 250 ? 15.804 -15.011 -15.274 1.00 92.56 250 ALA A N 1
ATOM 2023 C CA . ALA A 1 250 ? 16.102 -14.595 -16.636 1.00 92.56 250 ALA A CA 1
ATOM 2024 C C . ALA A 1 250 ? 15.131 -13.478 -17.033 1.00 92.56 250 ALA A C 1
ATOM 2026 O O . ALA A 1 250 ? 13.926 -13.692 -17.077 1.00 92.56 250 ALA A O 1
ATOM 2027 N N . ILE A 1 251 ? 15.665 -12.293 -17.303 1.00 95.38 251 ILE A N 1
ATOM 2028 C CA . ILE A 1 251 ? 14.925 -11.062 -17.570 1.00 95.38 251 ILE A CA 1
ATOM 2029 C C . ILE A 1 251 ? 15.072 -10.746 -19.055 1.00 95.38 251 ILE A C 1
ATOM 2031 O O . ILE A 1 251 ? 16.185 -10.529 -19.544 1.00 95.38 251 ILE A O 1
ATOM 2035 N N . LEU A 1 252 ? 13.962 -10.773 -19.783 1.00 95.88 252 LEU A N 1
ATOM 2036 C CA . LEU A 1 252 ? 13.906 -10.426 -21.197 1.00 95.88 252 LEU A CA 1
ATOM 2037 C C . LEU A 1 252 ? 13.600 -8.940 -21.338 1.00 95.88 252 LEU A C 1
ATOM 2039 O O . LEU A 1 252 ? 12.547 -8.494 -20.891 1.00 95.88 252 LEU A O 1
ATOM 2043 N N . THR A 1 253 ? 14.489 -8.193 -21.984 1.00 94.62 253 THR A N 1
ATOM 2044 C CA . THR A 1 253 ? 14.369 -6.737 -22.109 1.00 94.62 253 THR A CA 1
ATOM 2045 C C . THR A 1 253 ? 14.023 -6.308 -23.534 1.00 94.62 253 THR A C 1
ATOM 2047 O O . THR A 1 253 ? 14.061 -7.101 -24.480 1.00 94.62 253 THR A O 1
ATOM 2050 N N . GLU A 1 254 ? 13.694 -5.033 -23.715 1.00 86.69 254 GLU A N 1
ATOM 2051 C CA . GLU A 1 254 ? 13.432 -4.449 -25.036 1.00 86.69 254 GLU A CA 1
ATOM 2052 C C . GLU A 1 254 ? 14.703 -4.088 -25.816 1.00 86.69 254 GLU A C 1
ATOM 2054 O O . GLU A 1 254 ? 14.637 -3.871 -27.029 1.00 86.69 254 GLU A O 1
ATOM 2059 N N . LEU A 1 255 ? 15.871 -4.091 -25.158 1.00 91.06 255 LEU A N 1
ATOM 2060 C CA . LEU A 1 255 ? 17.159 -3.882 -25.821 1.00 91.06 255 LEU A CA 1
ATOM 2061 C C . LEU A 1 255 ? 17.406 -4.990 -26.846 1.00 91.06 255 LEU A C 1
ATOM 2063 O O . LEU A 1 255 ? 17.029 -6.144 -26.641 1.00 91.06 255 LEU A O 1
ATOM 2067 N N . LYS A 1 256 ? 18.067 -4.661 -27.959 1.00 91.25 256 LYS A N 1
ATOM 2068 C CA . LYS A 1 256 ? 18.260 -5.587 -29.084 1.00 91.25 256 LYS A CA 1
ATOM 2069 C C . LYS A 1 256 ? 19.728 -5.740 -29.448 1.00 91.25 256 LYS A C 1
ATOM 2071 O O . LYS A 1 256 ? 20.481 -4.772 -29.526 1.00 91.25 256 LYS A O 1
ATOM 2076 N N . THR A 1 257 ? 20.107 -6.971 -29.765 1.00 90.00 257 THR A N 1
ATOM 2077 C CA . THR A 1 257 ? 21.323 -7.299 -30.515 1.00 90.00 257 THR A CA 1
ATOM 2078 C C . THR A 1 257 ? 20.931 -7.910 -31.868 1.00 90.00 257 THR A C 1
ATOM 2080 O O . THR A 1 257 ? 19.764 -8.260 -32.073 1.00 90.00 257 THR A O 1
ATOM 2083 N N . PRO A 1 258 ? 21.883 -8.132 -32.794 1.00 85.94 258 PRO A N 1
ATOM 2084 C CA . PRO A 1 258 ? 21.606 -8.872 -34.027 1.00 85.94 258 PRO A CA 1
ATOM 2085 C C . PRO A 1 258 ? 21.041 -10.289 -33.808 1.00 85.94 258 PRO A C 1
ATOM 2087 O O . PRO A 1 258 ? 20.464 -10.862 -34.726 1.00 85.94 258 PRO A O 1
ATOM 2090 N N . GLN A 1 259 ? 21.204 -10.867 -32.610 1.00 85.25 259 GLN A N 1
ATOM 2091 C CA . GLN A 1 259 ? 20.696 -12.200 -32.259 1.00 85.25 259 GLN A CA 1
ATOM 2092 C C . GLN A 1 259 ? 19.300 -12.186 -31.609 1.00 85.25 259 GLN A C 1
ATOM 2094 O O . GLN A 1 259 ? 18.766 -13.257 -31.316 1.00 85.25 259 GLN A O 1
ATOM 2099 N N . GLY A 1 260 ? 18.714 -11.010 -31.368 1.00 89.50 260 GLY A N 1
ATOM 2100 C CA . GLY A 1 260 ? 17.401 -10.846 -30.744 1.00 89.50 260 GLY A CA 1
ATOM 2101 C C . GLY A 1 260 ? 17.430 -9.934 -29.519 1.00 89.50 260 GLY A C 1
ATOM 2102 O O . GLY A 1 260 ? 18.390 -9.197 -29.294 1.00 89.50 260 GLY A O 1
ATOM 2103 N N . ASN A 1 261 ? 16.363 -9.984 -28.727 1.00 93.94 261 ASN A N 1
ATOM 2104 C CA . ASN A 1 261 ? 16.230 -9.190 -27.509 1.00 93.94 261 ASN A CA 1
ATOM 2105 C C . ASN A 1 261 ? 17.256 -9.615 -26.456 1.00 93.94 261 ASN A C 1
ATOM 2107 O O . ASN A 1 261 ? 17.548 -10.804 -26.304 1.00 93.94 261 ASN A O 1
ATOM 2111 N N . VAL A 1 262 ? 17.820 -8.645 -25.746 1.00 95.56 262 VAL A N 1
ATOM 2112 C CA . VAL A 1 262 ? 18.785 -8.882 -24.678 1.00 95.56 262 VAL A CA 1
ATOM 2113 C C . VAL A 1 262 ? 18.093 -9.634 -23.548 1.00 95.56 262 VAL A C 1
ATOM 2115 O O . VAL A 1 262 ? 17.033 -9.250 -23.061 1.00 95.56 262 VAL A O 1
ATOM 2118 N N . LEU A 1 263 ? 18.719 -10.731 -23.136 1.00 95.12 263 LEU A N 1
ATOM 2119 C CA . LEU A 1 263 ? 18.331 -11.506 -21.973 1.00 95.12 263 LEU A CA 1
ATOM 2120 C C . LEU A 1 263 ? 19.414 -11.347 -20.904 1.00 95.12 263 LEU A C 1
ATOM 2122 O O . LEU A 1 263 ? 20.567 -11.738 -21.128 1.00 95.12 263 LEU A O 1
ATOM 2126 N N . ALA A 1 264 ? 19.042 -10.800 -19.752 1.00 95.69 264 ALA A N 1
ATOM 2127 C CA . ALA A 1 264 ? 19.893 -10.721 -18.573 1.00 95.69 264 ALA A CA 1
ATOM 2128 C C . ALA A 1 264 ? 19.570 -11.883 -17.626 1.00 95.69 264 ALA A C 1
ATOM 2130 O O . ALA A 1 264 ? 18.419 -12.124 -17.287 1.00 95.69 264 ALA A O 1
ATOM 2131 N N . THR A 1 265 ? 20.577 -12.637 -17.201 1.00 93.75 265 THR A N 1
ATOM 2132 C CA . THR A 1 265 ? 20.429 -13.696 -16.196 1.00 93.75 265 THR A CA 1
ATOM 2133 C C . THR A 1 265 ? 21.057 -13.225 -14.902 1.00 93.75 265 THR A C 1
ATOM 2135 O O . THR A 1 265 ? 22.253 -12.926 -14.889 1.00 93.75 265 THR A O 1
ATOM 2138 N N . ILE A 1 266 ? 20.257 -13.169 -13.843 1.00 92.75 266 ILE A N 1
ATOM 2139 C CA . ILE A 1 266 ? 20.654 -12.733 -12.508 1.00 92.75 266 ILE A CA 1
ATOM 2140 C C . ILE A 1 266 ? 20.555 -13.918 -11.551 1.00 92.75 266 ILE A C 1
ATOM 2142 O O . ILE A 1 266 ? 19.581 -14.673 -11.567 1.00 92.75 266 ILE A O 1
ATOM 2146 N N . GLU A 1 267 ? 21.594 -14.094 -10.745 1.00 88.56 267 GLU A N 1
ATOM 2147 C CA . GLU A 1 267 ? 21.723 -15.161 -9.754 1.00 88.56 267 GLU A CA 1
ATOM 2148 C C . GLU A 1 267 ? 22.269 -14.577 -8.452 1.00 88.56 267 GLU A C 1
ATOM 2150 O O . GLU A 1 267 ? 22.937 -13.542 -8.471 1.00 88.56 267 GLU A O 1
ATOM 2155 N N . TRP A 1 268 ? 22.060 -15.253 -7.325 1.00 81.38 268 TRP A N 1
ATOM 2156 C CA . TRP A 1 268 ? 22.730 -14.859 -6.086 1.00 81.38 268 TRP A CA 1
ATOM 2157 C C 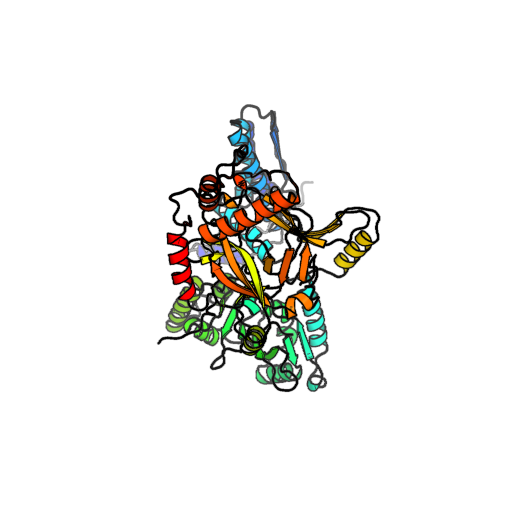. TRP A 1 268 ? 24.241 -15.043 -6.204 1.00 81.38 268 TRP A C 1
ATOM 2159 O O . TRP A 1 268 ? 24.735 -16.059 -6.718 1.00 81.38 268 TRP A O 1
ATOM 2169 N N . GLY A 1 269 ? 24.983 -14.059 -5.707 1.00 76.69 269 GLY A N 1
ATOM 2170 C CA . GLY A 1 269 ? 26.422 -14.173 -5.577 1.00 76.69 269 GLY A CA 1
ATOM 2171 C C . GLY A 1 269 ? 26.815 -15.296 -4.617 1.00 76.69 269 GLY A C 1
ATOM 2172 O O . GLY A 1 269 ? 26.024 -15.805 -3.822 1.00 76.69 269 GLY A O 1
ATOM 2173 N N . LYS A 1 270 ? 28.064 -15.743 -4.736 1.00 77.38 270 LYS A N 1
ATOM 2174 C CA . LYS A 1 270 ? 28.628 -16.834 -3.933 1.00 77.38 270 LYS A CA 1
ATOM 2175 C C . LYS A 1 270 ? 29.956 -16.380 -3.344 1.00 77.38 270 LYS A C 1
ATOM 2177 O O . LYS A 1 270 ? 30.662 -15.583 -3.956 1.00 77.38 270 LYS A O 1
ATOM 2182 N N . GLY A 1 271 ? 30.328 -16.928 -2.190 1.00 79.69 271 GLY A N 1
ATOM 2183 C CA . GLY A 1 271 ? 31.585 -16.567 -1.532 1.00 79.69 271 GLY A CA 1
ATOM 2184 C C . GLY A 1 271 ? 31.579 -15.105 -1.083 1.00 79.69 271 GLY A C 1
ATOM 2185 O O . GLY A 1 271 ? 30.685 -14.702 -0.350 1.00 79.69 271 GLY A O 1
ATOM 2186 N N . THR A 1 272 ? 32.558 -14.316 -1.530 1.00 77.69 272 THR A N 1
ATOM 2187 C CA . THR A 1 272 ? 32.695 -12.894 -1.162 1.00 77.69 272 THR A CA 1
ATOM 2188 C C . THR A 1 272 ? 31.555 -12.011 -1.662 1.00 77.69 272 THR A C 1
ATOM 2190 O O . THR A 1 272 ? 31.356 -10.934 -1.119 1.00 77.69 272 THR A O 1
ATOM 2193 N N . ASP A 1 273 ? 30.794 -12.476 -2.655 1.00 80.00 273 ASP A N 1
ATOM 2194 C CA . ASP A 1 273 ? 29.670 -11.741 -3.240 1.00 80.00 273 ASP A CA 1
ATOM 2195 C C . ASP A 1 273 ? 28.309 -12.252 -2.731 1.00 80.00 273 ASP A C 1
ATOM 2197 O O . ASP A 1 273 ? 27.283 -11.982 -3.346 1.00 80.00 273 ASP A O 1
ATOM 2201 N N . ALA A 1 274 ? 28.268 -13.037 -1.645 1.00 76.19 274 ALA A N 1
ATOM 2202 C CA . ALA A 1 274 ? 27.047 -13.703 -1.167 1.00 76.19 274 ALA A CA 1
ATOM 2203 C C . ALA A 1 274 ? 25.877 -12.749 -0.844 1.00 76.19 274 ALA A C 1
ATOM 2205 O O . ALA A 1 274 ? 24.721 -13.172 -0.867 1.00 76.19 274 ALA A O 1
ATOM 2206 N N . GLU A 1 275 ? 26.170 -11.477 -0.573 1.00 76.81 275 GLU A N 1
ATOM 2207 C CA . GLU A 1 275 ? 25.188 -10.424 -0.284 1.00 76.81 275 GLU A CA 1
ATOM 2208 C C . GLU A 1 275 ? 24.683 -9.692 -1.540 1.00 76.81 275 GLU A C 1
ATOM 2210 O O . GLU A 1 275 ? 23.830 -8.817 -1.433 1.00 76.81 275 GLU A O 1
ATOM 2215 N N . LEU A 1 276 ? 25.161 -10.056 -2.734 1.00 82.75 276 LEU A N 1
ATOM 2216 C CA . LEU A 1 276 ? 24.857 -9.366 -3.989 1.00 82.75 276 LEU A CA 1
ATOM 2217 C C . LEU A 1 276 ? 23.988 -10.213 -4.926 1.00 82.75 276 LEU A C 1
ATOM 2219 O O . LEU A 1 276 ? 24.064 -11.447 -4.945 1.00 82.75 276 LEU A O 1
ATOM 2223 N N . ASN A 1 277 ? 23.218 -9.534 -5.772 1.00 89.94 277 ASN A N 1
ATOM 2224 C CA . ASN A 1 277 ? 22.686 -10.096 -7.006 1.00 89.94 277 ASN A CA 1
ATOM 2225 C C . ASN A 1 277 ? 23.734 -9.940 -8.110 1.00 89.94 277 ASN A C 1
ATOM 2227 O O . ASN A 1 277 ? 24.271 -8.861 -8.351 1.00 89.94 277 ASN A O 1
ATOM 2231 N N . ILE A 1 278 ? 24.031 -11.023 -8.818 1.00 92.44 278 ILE A N 1
ATOM 2232 C CA . ILE A 1 278 ? 25.083 -11.053 -9.825 1.00 92.44 278 ILE A CA 1
ATOM 2233 C C . ILE A 1 278 ? 24.487 -11.365 -11.189 1.00 92.44 278 ILE A C 1
ATOM 2235 O O . ILE A 1 278 ? 23.949 -12.449 -11.420 1.00 92.44 278 ILE A O 1
ATOM 2239 N N . VAL A 1 279 ? 24.694 -10.464 -12.148 1.00 94.81 279 VAL A N 1
ATOM 2240 C CA . VAL A 1 279 ? 24.406 -10.748 -13.554 1.00 94.81 279 VAL A CA 1
ATOM 2241 C C . VAL A 1 279 ? 25.440 -11.765 -14.054 1.00 94.81 279 VAL A C 1
ATOM 2243 O O . VAL A 1 279 ? 26.649 -11.504 -14.128 1.00 94.81 279 VAL A O 1
ATOM 2246 N N . THR A 1 280 ? 24.998 -12.984 -14.359 1.00 90.56 280 THR A N 1
ATOM 2247 C CA . THR A 1 280 ? 25.854 -14.083 -14.838 1.00 90.56 280 THR A CA 1
ATOM 2248 C C . THR A 1 280 ? 25.950 -14.116 -16.356 1.00 90.56 280 THR A C 1
ATOM 2250 O O . THR A 1 280 ? 26.970 -14.554 -16.907 1.00 90.56 280 THR A O 1
ATOM 2253 N N . SER A 1 281 ? 24.944 -13.585 -17.054 1.00 91.06 281 SER A N 1
ATOM 2254 C CA . SER A 1 281 ? 25.010 -13.360 -18.493 1.00 91.06 281 SER A CA 1
ATOM 2255 C C . SER A 1 281 ? 24.098 -12.249 -18.983 1.00 91.06 281 SER A C 1
ATOM 2257 O O . SER A 1 281 ? 22.986 -12.127 -18.500 1.00 91.06 281 SER A O 1
ATOM 2259 N N . VAL A 1 282 ? 24.554 -11.518 -20.002 1.00 94.75 282 VAL A N 1
ATOM 2260 C CA . VAL A 1 282 ? 23.760 -10.546 -20.760 1.00 94.75 282 VAL A CA 1
ATOM 2261 C C . VAL A 1 282 ? 24.122 -10.670 -22.243 1.00 94.75 282 VAL A C 1
ATOM 2263 O O . VAL A 1 282 ? 25.297 -10.572 -22.599 1.00 94.75 282 VAL A O 1
ATOM 2266 N N . PHE A 1 283 ? 23.161 -11.034 -23.094 1.00 94.31 283 PHE A N 1
ATOM 2267 C CA . PHE A 1 283 ? 23.335 -11.163 -24.552 1.00 94.31 283 PHE A CA 1
ATOM 2268 C C . PHE A 1 283 ? 21.976 -11.331 -25.250 1.00 94.31 283 PHE A C 1
ATOM 2270 O O . PHE A 1 283 ? 20.995 -11.696 -24.607 1.00 94.31 283 PHE A O 1
ATOM 2277 N N . GLY A 1 284 ? 21.917 -11.103 -26.565 1.00 92.19 284 GLY A N 1
ATOM 2278 C CA . GLY A 1 284 ? 20.692 -11.298 -27.346 1.00 92.19 284 GLY A CA 1
ATOM 2279 C C . GLY A 1 284 ? 20.266 -12.762 -27.461 1.00 92.19 284 GLY A C 1
ATOM 2280 O O . GLY A 1 284 ? 21.090 -13.651 -27.707 1.00 92.19 284 GLY A O 1
ATOM 2281 N N . LYS A 1 285 ? 18.966 -13.016 -27.309 1.00 88.69 285 LYS A N 1
ATOM 2282 C CA . LYS A 1 285 ? 18.346 -14.341 -27.378 1.00 88.69 285 LYS A CA 1
ATOM 2283 C C . LYS A 1 285 ? 17.271 -14.371 -28.471 1.00 88.69 285 LYS A C 1
ATOM 2285 O O . LYS A 1 285 ? 16.392 -13.515 -28.522 1.00 88.69 285 LYS A O 1
ATOM 2290 N N . GLY A 1 286 ? 17.334 -15.389 -29.333 1.00 82.88 286 GLY A N 1
ATOM 2291 C CA . GLY A 1 286 ? 16.366 -15.583 -30.417 1.00 82.88 286 GLY A CA 1
ATOM 2292 C C . GLY A 1 286 ? 14.970 -15.987 -29.924 1.00 82.88 286 GLY A C 1
ATOM 2293 O O . GLY A 1 286 ? 14.853 -16.684 -28.909 1.00 82.88 286 GLY A O 1
ATOM 2294 N N . LYS A 1 287 ? 13.935 -15.588 -30.682 1.00 81.88 287 LYS A N 1
ATOM 2295 C CA . LYS A 1 287 ? 12.509 -15.711 -30.318 1.00 81.88 287 LYS A CA 1
ATOM 2296 C C . LYS A 1 287 ? 12.053 -17.134 -29.983 1.00 81.88 287 LYS A C 1
ATOM 2298 O O . LYS A 1 287 ? 11.366 -17.317 -28.984 1.00 81.88 287 LYS A O 1
ATOM 2303 N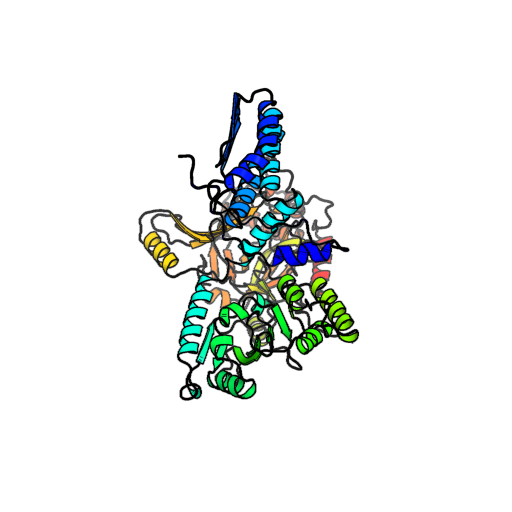 N . GLU A 1 288 ? 12.484 -18.138 -30.747 1.00 78.69 288 GLU A N 1
ATOM 2304 C CA . GLU A 1 288 ? 12.072 -19.546 -30.570 1.00 78.69 288 GLU A CA 1
ATOM 2305 C C . GLU A 1 288 ? 12.307 -20.065 -29.141 1.00 78.69 288 GLU A C 1
ATOM 2307 O O . GLU A 1 288 ? 11.455 -20.719 -28.545 1.00 78.69 288 GLU A O 1
ATOM 2312 N N . ASN A 1 289 ? 13.445 -19.713 -28.536 1.00 78.81 289 ASN A N 1
ATOM 2313 C CA . ASN A 1 289 ? 13.777 -20.175 -27.187 1.00 78.81 289 ASN A CA 1
ATOM 2314 C C . ASN A 1 289 ? 12.892 -19.536 -26.108 1.00 78.81 289 ASN A C 1
ATOM 2316 O O . ASN A 1 289 ? 12.568 -20.192 -25.122 1.00 78.81 289 ASN A O 1
ATOM 2320 N N . VAL A 1 290 ? 12.530 -18.264 -26.285 1.00 87.00 290 VAL A N 1
ATOM 2321 C CA . VAL A 1 290 ? 11.681 -17.518 -25.345 1.00 87.00 290 VAL A CA 1
ATOM 2322 C C . VAL A 1 290 ? 10.236 -18.001 -25.445 1.00 87.00 290 VAL A C 1
ATOM 2324 O O . VAL A 1 290 ? 9.610 -18.259 -24.421 1.00 87.00 290 VAL A O 1
ATOM 2327 N N . ILE A 1 291 ? 9.734 -18.211 -26.667 1.00 87.19 291 ILE A N 1
ATOM 2328 C CA . ILE A 1 291 ? 8.417 -18.817 -26.920 1.00 87.19 291 ILE A CA 1
ATOM 2329 C C . ILE A 1 291 ? 8.326 -20.182 -26.229 1.00 87.19 291 ILE A C 1
ATOM 2331 O O . ILE A 1 291 ? 7.351 -20.463 -25.532 1.00 87.19 291 ILE A O 1
ATOM 2335 N N . GLY A 1 292 ? 9.378 -20.998 -26.338 1.00 83.69 292 GLY A N 1
ATOM 2336 C CA . GLY A 1 292 ? 9.466 -22.275 -25.636 1.00 83.69 292 GLY A CA 1
ATOM 2337 C C . GLY A 1 292 ? 9.384 -22.160 -24.107 1.00 83.69 292 GLY A C 1
ATOM 2338 O O . GLY A 1 292 ? 8.836 -23.055 -23.471 1.00 83.69 292 GLY A O 1
ATOM 2339 N N . TRP A 1 293 ? 9.894 -21.086 -23.497 1.00 86.62 293 TRP A N 1
ATOM 2340 C CA . TRP A 1 293 ? 9.787 -20.858 -22.047 1.00 86.62 293 TRP A CA 1
ATOM 2341 C C . TRP A 1 293 ? 8.399 -20.399 -21.617 1.00 86.62 293 TRP A C 1
ATOM 2343 O O . TRP A 1 293 ? 7.900 -20.879 -20.601 1.00 86.62 293 TRP A O 1
ATOM 2353 N N . ILE A 1 294 ? 7.757 -19.539 -22.412 1.00 85.94 294 ILE A N 1
ATOM 2354 C CA . ILE A 1 294 ? 6.360 -19.141 -22.196 1.00 85.94 294 ILE A CA 1
ATOM 2355 C C . ILE A 1 294 ? 5.468 -20.385 -22.247 1.00 85.94 294 ILE A C 1
ATOM 2357 O O . ILE A 1 294 ? 4.731 -20.652 -21.305 1.00 85.94 294 ILE A O 1
ATOM 2361 N N . ASN A 1 295 ? 5.610 -21.204 -23.294 1.00 83.94 295 ASN A N 1
ATOM 2362 C CA . ASN A 1 295 ? 4.824 -22.429 -23.473 1.00 83.94 295 ASN A CA 1
ATOM 2363 C C . ASN A 1 295 ? 5.038 -23.473 -22.368 1.00 83.94 295 ASN A C 1
ATOM 2365 O O . ASN A 1 295 ? 4.155 -24.288 -22.119 1.00 83.94 295 ASN A O 1
ATOM 2369 N N . LYS A 1 296 ? 6.195 -23.453 -21.698 1.00 82.31 296 LYS A N 1
ATOM 2370 C CA . LYS A 1 296 ? 6.511 -24.329 -20.559 1.00 82.31 296 LYS A CA 1
ATOM 2371 C C . LYS A 1 296 ? 6.082 -23.759 -19.203 1.00 82.31 296 LYS A C 1
ATOM 2373 O O . LYS A 1 296 ? 6.318 -24.416 -18.195 1.00 82.31 296 LYS A O 1
ATOM 2378 N N . GLY A 1 297 ? 5.492 -22.562 -19.164 1.00 81.00 297 GLY A N 1
ATOM 2379 C CA . GLY A 1 297 ? 5.017 -21.943 -17.925 1.00 81.00 297 GLY A CA 1
ATOM 2380 C C . GLY A 1 297 ? 6.134 -21.439 -17.009 1.00 81.00 297 GLY A C 1
ATOM 2381 O O . GLY A 1 297 ? 5.955 -21.386 -15.801 1.00 81.00 297 GLY A O 1
ATOM 2382 N N . TYR A 1 298 ? 7.303 -21.082 -17.549 1.00 84.56 298 TYR A N 1
ATOM 2383 C CA . TYR A 1 298 ? 8.422 -20.591 -16.728 1.00 84.56 298 TYR A CA 1
ATOM 2384 C C . TYR A 1 298 ? 8.339 -19.109 -16.372 1.00 84.56 298 TYR A C 1
ATOM 2386 O O . TYR A 1 298 ? 9.205 -18.618 -15.650 1.00 84.56 298 TYR A O 1
ATOM 2394 N N . ALA A 1 299 ? 7.355 -18.387 -16.905 1.00 83.75 299 ALA A N 1
ATOM 2395 C CA . ALA A 1 299 ? 7.202 -16.967 -16.642 1.00 83.75 299 ALA A CA 1
ATOM 2396 C C . ALA A 1 299 ? 6.749 -16.725 -15.197 1.00 83.75 299 ALA A C 1
ATOM 2398 O O . ALA A 1 299 ? 5.817 -17.365 -14.718 1.00 83.75 299 ALA A O 1
ATOM 2399 N N . THR A 1 300 ? 7.408 -15.789 -14.524 1.00 79.12 300 THR A N 1
ATOM 2400 C CA . THR A 1 300 ? 7.032 -15.273 -13.201 1.00 79.12 300 THR A CA 1
ATOM 2401 C C . THR A 1 300 ? 6.480 -13.851 -13.276 1.00 79.12 300 THR A C 1
ATOM 2403 O O . THR A 1 300 ? 5.812 -13.409 -12.351 1.00 79.12 300 THR A O 1
ATOM 2406 N N . TYR A 1 301 ? 6.720 -13.153 -14.389 1.00 85.62 301 TYR A N 1
ATOM 2407 C CA . TYR A 1 301 ? 6.106 -11.875 -14.743 1.00 85.62 301 TYR A CA 1
ATOM 2408 C C . TYR A 1 301 ? 6.038 -11.743 -16.270 1.00 85.62 301 TYR A C 1
ATOM 2410 O O . TYR A 1 301 ? 6.974 -12.149 -16.969 1.00 85.62 301 TYR A O 1
ATOM 2418 N N . ILE A 1 302 ? 4.964 -11.148 -16.791 1.00 77.56 302 ILE A N 1
ATOM 2419 C CA . ILE A 1 302 ? 4.772 -10.831 -18.209 1.00 77.56 302 ILE A CA 1
ATOM 2420 C C . ILE A 1 302 ? 4.153 -9.435 -18.352 1.00 77.56 302 ILE A C 1
ATOM 2422 O O . ILE A 1 302 ? 3.023 -9.203 -17.920 1.00 77.56 302 ILE A O 1
ATOM 2426 N N . SER A 1 303 ? 4.830 -8.531 -19.066 1.00 77.12 303 SER A N 1
ATOM 2427 C CA . SER A 1 303 ? 4.174 -7.333 -19.596 1.00 77.12 303 SER A CA 1
ATOM 2428 C C . SER A 1 303 ? 3.341 -7.748 -20.809 1.00 77.12 303 SER A C 1
ATOM 2430 O O . SER A 1 303 ? 3.891 -8.105 -21.852 1.00 77.12 303 SER A O 1
ATOM 2432 N N . LYS A 1 304 ? 2.008 -7.776 -20.671 1.00 74.62 304 LYS A N 1
ATOM 2433 C CA . LYS A 1 304 ? 1.114 -8.319 -21.712 1.00 74.62 304 LYS A CA 1
ATOM 2434 C C . LYS A 1 304 ? 1.290 -7.601 -23.042 1.00 74.62 304 LYS A C 1
ATOM 2436 O O . LYS A 1 304 ? 1.359 -8.258 -24.074 1.00 74.62 304 LYS A O 1
ATOM 2441 N N . GLU A 1 305 ? 1.395 -6.280 -23.016 1.00 74.38 305 GLU A N 1
ATOM 2442 C CA . GLU A 1 305 ? 1.584 -5.478 -24.218 1.00 74.38 305 GLU A CA 1
ATOM 2443 C C . GLU A 1 305 ? 2.922 -5.788 -24.898 1.00 74.38 305 GLU A C 1
ATOM 2445 O O . GLU A 1 305 ? 2.938 -6.273 -26.034 1.00 74.38 305 GLU A O 1
ATOM 2450 N N . LYS A 1 306 ? 4.036 -5.615 -24.174 1.00 80.31 306 LYS A N 1
ATOM 2451 C CA . LYS A 1 306 ? 5.390 -5.843 -24.699 1.00 80.31 306 LYS A CA 1
ATOM 2452 C C . LYS A 1 306 ? 5.578 -7.285 -25.167 1.00 80.31 306 LYS A C 1
ATOM 2454 O O . LYS A 1 306 ? 6.209 -7.535 -26.193 1.00 80.31 306 LYS A O 1
ATOM 2459 N N . ALA A 1 307 ? 5.013 -8.255 -24.447 1.00 82.19 307 ALA A N 1
ATOM 2460 C CA . ALA A 1 307 ? 5.079 -9.664 -24.814 1.00 82.19 307 ALA A CA 1
ATOM 2461 C C . ALA A 1 307 ? 4.228 -9.981 -26.050 1.00 82.19 307 ALA A C 1
ATOM 2463 O O . ALA A 1 307 ? 4.671 -10.744 -26.908 1.00 82.19 307 ALA A O 1
ATOM 2464 N N . LEU A 1 308 ? 3.034 -9.396 -26.190 1.00 79.25 308 LEU A N 1
ATOM 2465 C CA . LEU A 1 308 ? 2.215 -9.571 -27.391 1.00 79.25 308 LEU A CA 1
ATOM 2466 C C . LEU A 1 308 ? 2.867 -8.932 -28.617 1.00 79.25 308 LEU A C 1
ATOM 2468 O O . LEU A 1 308 ? 2.846 -9.551 -29.682 1.00 79.25 308 LEU A O 1
ATOM 2472 N N . ASP A 1 309 ? 3.474 -7.751 -28.481 1.00 77.94 309 ASP A N 1
ATOM 2473 C CA . ASP A 1 309 ? 4.251 -7.142 -29.564 1.00 77.94 309 ASP A CA 1
ATOM 2474 C C . ASP A 1 309 ? 5.484 -7.988 -29.914 1.00 77.94 309 ASP A C 1
ATOM 2476 O O . ASP A 1 309 ? 5.716 -8.323 -31.079 1.00 77.94 309 ASP A O 1
ATOM 2480 N N . TYR A 1 310 ? 6.208 -8.476 -28.904 1.00 83.44 310 TYR A N 1
ATOM 2481 C CA . TYR A 1 310 ? 7.328 -9.396 -29.088 1.00 83.44 310 TYR A CA 1
ATOM 2482 C C . TYR A 1 310 ? 6.931 -10.672 -29.851 1.00 83.44 310 TYR A C 1
ATOM 2484 O O . TYR A 1 310 ? 7.689 -11.147 -30.707 1.00 83.44 310 TYR A O 1
ATOM 2492 N N . LEU A 1 311 ? 5.739 -11.215 -29.590 1.00 82.88 311 LEU A N 1
ATOM 2493 C CA . LEU A 1 311 ? 5.200 -12.401 -30.261 1.00 82.88 311 LEU A CA 1
ATOM 2494 C C . LEU A 1 311 ? 4.661 -12.123 -31.673 1.00 82.88 311 LEU A C 1
ATOM 2496 O O . LEU A 1 311 ? 4.384 -13.074 -32.406 1.00 82.88 311 LEU A O 1
ATOM 2500 N N . ARG A 1 312 ? 4.550 -10.863 -32.118 1.00 76.75 312 ARG A N 1
ATOM 2501 C CA . ARG A 1 312 ? 4.162 -10.574 -33.505 1.00 76.75 312 ARG A CA 1
ATOM 2502 C C . ARG A 1 312 ? 5.236 -11.088 -34.465 1.00 76.75 312 ARG A C 1
ATOM 2504 O O . ARG A 1 312 ? 6.395 -10.661 -34.449 1.00 76.75 312 ARG A O 1
ATOM 2511 N N . ILE A 1 313 ? 4.829 -12.008 -35.338 1.00 60.97 313 ILE A N 1
ATOM 2512 C CA . ILE A 1 313 ? 5.584 -12.396 -36.529 1.00 60.97 313 ILE A CA 1
ATOM 2513 C C . ILE A 1 313 ? 4.784 -11.932 -37.751 1.00 60.97 313 ILE A C 1
ATOM 2515 O O . ILE A 1 313 ? 3.598 -12.255 -37.850 1.00 60.97 313 ILE A O 1
ATOM 2519 N N . PRO A 1 314 ? 5.389 -11.183 -38.690 1.00 50.00 314 PRO A N 1
ATOM 2520 C CA . PRO A 1 314 ? 4.751 -10.877 -39.961 1.00 50.00 314 PRO A CA 1
ATOM 2521 C C . PRO A 1 314 ? 4.328 -12.169 -40.675 1.00 50.00 314 PRO A C 1
ATOM 2523 O O . PRO A 1 314 ? 5.139 -13.075 -40.874 1.00 50.00 314 PRO A O 1
ATOM 2526 N N . ALA A 1 315 ? 3.062 -12.223 -41.093 1.00 40.00 315 ALA A N 1
ATOM 2527 C CA . ALA A 1 315 ? 2.417 -13.377 -41.724 1.00 40.00 315 ALA A CA 1
ATOM 2528 C C . ALA A 1 315 ? 3.176 -14.076 -42.887 1.00 40.00 315 ALA A C 1
ATOM 2530 O O . ALA A 1 315 ? 2.916 -15.258 -43.090 1.00 40.00 315 ALA A O 1
ATOM 2531 N N . PRO A 1 316 ? 4.115 -13.452 -43.637 1.00 43.31 316 PRO A N 1
ATOM 2532 C CA . PRO A 1 316 ? 4.855 -14.157 -44.693 1.00 43.31 316 PRO A CA 1
ATOM 2533 C C . PRO A 1 316 ? 5.972 -15.104 -44.214 1.00 43.31 316 PRO A C 1
ATOM 2535 O O . PRO A 1 316 ? 6.520 -15.826 -45.042 1.00 43.31 316 PRO A O 1
ATOM 2538 N N . ILE A 1 317 ? 6.369 -15.063 -42.932 1.00 48.31 317 ILE A N 1
ATOM 2539 C CA . ILE A 1 317 ? 7.625 -15.681 -42.444 1.00 48.31 317 ILE A CA 1
ATOM 2540 C C . ILE A 1 317 ? 7.378 -16.923 -41.562 1.00 48.31 317 ILE A C 1
ATOM 2542 O O . ILE A 1 317 ? 8.272 -17.748 -41.410 1.00 48.31 317 ILE A O 1
ATOM 2546 N N . ALA A 1 318 ? 6.179 -17.087 -40.993 1.00 47.38 318 ALA A N 1
ATOM 2547 C CA . ALA A 1 318 ? 5.891 -18.157 -40.033 1.00 47.38 318 ALA A CA 1
ATOM 2548 C C . ALA A 1 318 ? 5.514 -19.484 -40.722 1.00 47.38 318 ALA A C 1
ATOM 2550 O O . ALA A 1 318 ? 4.578 -19.530 -41.524 1.00 47.38 318 ALA A O 1
ATOM 2551 N N . GLY A 1 319 ? 6.204 -20.577 -40.380 1.00 55.38 319 GLY A N 1
ATOM 2552 C CA . GLY A 1 319 ? 5.795 -21.931 -40.753 1.00 55.38 319 GLY A CA 1
ATOM 2553 C C . GLY A 1 319 ? 4.574 -22.413 -39.954 1.00 55.38 319 GLY A C 1
ATOM 2554 O O . GLY A 1 319 ? 4.177 -21.816 -38.955 1.00 55.38 319 GLY A O 1
ATOM 2555 N N . ALA A 1 320 ? 3.966 -23.532 -40.367 1.00 54.53 320 ALA A N 1
ATOM 2556 C CA . ALA A 1 320 ? 2.780 -24.078 -39.693 1.00 54.53 320 ALA A CA 1
ATOM 2557 C C . ALA A 1 320 ? 3.041 -24.447 -38.215 1.00 54.53 320 ALA A C 1
ATOM 2559 O O . ALA A 1 320 ? 2.194 -24.188 -37.363 1.00 54.53 320 ALA A O 1
ATOM 2560 N N . GLN A 1 321 ? 4.221 -24.990 -37.897 1.00 55.06 321 GLN A N 1
ATOM 2561 C CA . GLN A 1 321 ? 4.615 -25.310 -36.519 1.00 55.06 321 GLN A CA 1
ATOM 2562 C C . GLN A 1 321 ? 4.834 -24.039 -35.680 1.00 55.06 321 GLN A C 1
ATOM 2564 O O . GLN A 1 321 ? 4.308 -23.947 -34.570 1.00 55.06 321 GLN A O 1
ATOM 2569 N N . ASP A 1 322 ? 5.490 -23.023 -36.251 1.00 61.12 322 ASP A N 1
ATOM 2570 C CA . ASP A 1 322 ? 5.688 -21.722 -35.600 1.00 61.12 322 ASP A CA 1
ATOM 2571 C C . ASP A 1 322 ? 4.343 -21.071 -35.266 1.00 61.12 322 ASP A C 1
ATOM 2573 O O . ASP A 1 322 ? 4.155 -20.550 -34.169 1.00 61.12 322 ASP A O 1
ATOM 2577 N N . SER A 1 323 ? 3.363 -21.166 -36.172 1.00 65.38 323 SER A N 1
ATOM 2578 C CA . SER A 1 323 ? 2.024 -20.602 -35.966 1.00 65.38 323 SER A CA 1
ATOM 2579 C C . SER A 1 323 ? 1.279 -21.217 -34.770 1.00 65.38 323 SER A C 1
ATOM 2581 O O . SER A 1 323 ? 0.558 -20.511 -34.061 1.00 65.38 323 SER A O 1
ATOM 2583 N N . GLN A 1 324 ? 1.491 -22.509 -34.490 1.00 72.44 324 GLN A N 1
ATOM 2584 C CA . GLN A 1 324 ? 0.858 -23.206 -33.368 1.00 72.44 324 GLN A CA 1
ATOM 2585 C C . GLN A 1 324 ? 1.548 -22.897 -32.032 1.00 72.44 324 GLN A C 1
ATOM 2587 O O . GLN A 1 324 ? 0.870 -22.635 -31.031 1.00 72.44 324 GLN A O 1
ATOM 2592 N N . GLU A 1 325 ? 2.883 -22.877 -32.007 1.00 76.75 325 GLU A N 1
ATOM 2593 C CA . GLU A 1 325 ? 3.655 -22.494 -30.818 1.00 76.75 325 GLU A CA 1
ATOM 2594 C C . GLU A 1 325 ? 3.408 -21.027 -30.432 1.00 76.75 325 GLU A C 1
ATOM 2596 O O . GLU A 1 325 ? 3.230 -20.727 -29.249 1.00 76.75 325 GLU A O 1
ATOM 2601 N N . LEU A 1 326 ? 3.295 -20.132 -31.421 1.00 79.25 326 LEU A N 1
ATOM 2602 C CA . LEU A 1 326 ? 2.936 -18.720 -31.237 1.00 79.25 326 LEU A CA 1
ATOM 2603 C C . LEU A 1 326 ? 1.507 -18.542 -30.737 1.00 79.25 326 LEU A C 1
ATOM 2605 O O . LEU A 1 326 ? 1.269 -17.721 -29.852 1.00 79.25 326 LEU A O 1
ATOM 2609 N N . SER A 1 327 ? 0.549 -19.303 -31.276 1.00 78.19 327 SER A N 1
ATOM 2610 C CA . SER A 1 327 ? -0.840 -19.251 -30.812 1.00 78.19 327 SER A CA 1
ATOM 2611 C C . SER A 1 327 ? -0.956 -19.688 -29.352 1.00 78.19 327 SER A C 1
ATOM 2613 O O . SER A 1 327 ? -1.724 -19.094 -28.595 1.00 78.19 327 SER A O 1
ATOM 2615 N N . THR A 1 328 ? -0.192 -20.707 -28.953 1.00 81.69 328 THR A N 1
ATOM 2616 C CA . THR A 1 328 ? -0.167 -21.200 -27.569 1.00 81.69 328 THR A CA 1
ATOM 2617 C C . THR A 1 328 ? 0.447 -20.155 -26.641 1.00 81.69 328 THR A C 1
ATOM 2619 O O . THR A 1 328 ? -0.184 -19.773 -25.656 1.00 81.69 328 THR A O 1
ATOM 2622 N N . ALA A 1 329 ? 1.602 -19.596 -27.012 1.00 78.00 329 ALA A N 1
ATOM 2623 C CA . ALA A 1 329 ? 2.266 -18.559 -26.229 1.00 78.00 329 ALA A CA 1
ATOM 2624 C C . ALA A 1 329 ? 1.402 -17.296 -26.111 1.00 78.00 329 ALA A C 1
ATOM 2626 O O . ALA A 1 329 ? 1.285 -16.726 -25.033 1.00 78.00 329 ALA A O 1
ATOM 2627 N N . THR A 1 330 ? 0.724 -16.898 -27.190 1.00 77.81 330 THR A N 1
ATOM 2628 C CA . THR A 1 330 ? -0.199 -15.751 -27.199 1.00 77.81 330 THR A CA 1
ATOM 2629 C C . THR A 1 330 ? -1.365 -15.961 -26.237 1.00 77.81 330 THR A C 1
ATOM 2631 O O . THR A 1 330 ? -1.780 -15.025 -25.556 1.00 77.81 330 THR A O 1
ATOM 2634 N N . LYS A 1 331 ? -1.913 -17.180 -26.180 1.00 78.94 331 LYS A N 1
ATOM 2635 C CA . LYS A 1 331 ? -2.985 -17.520 -25.242 1.00 78.94 331 LYS A CA 1
ATOM 2636 C C . LYS A 1 331 ? -2.484 -17.451 -23.799 1.00 78.94 331 LYS A C 1
ATOM 2638 O O . LYS A 1 331 ? -3.106 -16.770 -22.992 1.00 78.94 331 LYS A O 1
ATOM 2643 N N . LEU A 1 332 ? -1.335 -18.067 -23.516 1.00 74.38 332 LEU A N 1
ATOM 2644 C CA . LEU A 1 332 ? -0.719 -18.046 -22.189 1.00 74.38 332 LEU A CA 1
ATOM 2645 C C . LEU A 1 332 ? -0.400 -16.623 -21.728 1.00 74.38 332 LEU A C 1
ATOM 2647 O O . LEU A 1 332 ? -0.718 -16.286 -20.602 1.00 74.38 332 LEU A O 1
ATOM 2651 N N . VAL A 1 333 ? 0.128 -15.757 -22.599 1.00 68.75 333 VAL A N 1
ATOM 2652 C CA . VAL A 1 333 ? 0.362 -14.334 -22.283 1.00 68.75 333 VAL A CA 1
ATOM 2653 C C . VAL A 1 333 ? -0.937 -13.607 -21.917 1.00 68.75 333 VAL A C 1
ATOM 2655 O O . VAL A 1 333 ? -0.959 -12.815 -20.977 1.00 68.75 333 VAL A O 1
ATOM 2658 N N . LYS A 1 334 ? -2.040 -13.867 -22.631 1.00 65.25 334 LYS A N 1
ATOM 2659 C CA . LYS A 1 334 ? -3.339 -13.233 -22.341 1.00 65.25 334 LYS A CA 1
ATOM 2660 C C . LYS A 1 334 ? -3.923 -13.696 -21.007 1.00 65.25 334 LYS A C 1
ATOM 2662 O O . LYS A 1 334 ? -4.456 -12.868 -20.266 1.00 65.25 334 LYS A O 1
ATOM 2667 N N . GLU A 1 335 ? -3.809 -14.991 -20.730 1.00 72.25 335 GLU A N 1
ATOM 2668 C CA . GLU A 1 335 ? -4.309 -15.650 -19.518 1.00 72.25 335 GLU A CA 1
ATOM 2669 C C . GLU A 1 335 ? -3.369 -15.484 -18.314 1.00 72.25 335 GLU A C 1
ATOM 2671 O O . GLU A 1 335 ? -3.786 -15.755 -17.196 1.00 72.25 335 GLU A O 1
ATOM 2676 N N . PHE A 1 336 ? -2.132 -15.012 -18.514 1.00 62.09 336 PHE A N 1
ATOM 2677 C CA . PHE A 1 336 ? -1.162 -14.826 -17.437 1.00 62.09 336 PHE A CA 1
ATOM 2678 C C . PHE A 1 336 ? -1.659 -13.787 -16.425 1.00 62.09 336 PHE A C 1
ATOM 2680 O O . PHE A 1 336 ? -2.006 -12.656 -16.789 1.00 62.09 336 PHE A O 1
ATOM 2687 N N . GLU A 1 337 ? -1.671 -14.169 -15.154 1.00 68.81 337 GLU A N 1
ATOM 2688 C CA . GLU A 1 337 ? -1.919 -13.284 -14.021 1.00 68.81 337 GLU A CA 1
ATOM 2689 C C . GLU A 1 337 ? -0.565 -12.955 -13.397 1.00 68.81 337 GLU A C 1
ATOM 2691 O O . GLU A 1 337 ? 0.123 -13.836 -12.883 1.00 68.81 337 GLU A O 1
ATOM 2696 N N . ASN A 1 338 ? -0.144 -11.693 -13.508 1.00 53.69 338 ASN A N 1
ATOM 2697 C CA . ASN A 1 338 ? 1.079 -11.256 -12.849 1.00 53.69 338 ASN A CA 1
ATOM 2698 C C . ASN A 1 338 ? 0.910 -11.369 -11.330 1.00 53.69 338 ASN A C 1
ATOM 2700 O O . ASN A 1 338 ? -0.197 -11.132 -10.833 1.00 53.69 338 ASN A O 1
ATOM 2704 N N . PRO A 1 339 ? 1.992 -11.670 -10.586 1.00 46.97 339 PRO A N 1
ATOM 2705 C CA . PRO A 1 339 ? 1.977 -11.487 -9.144 1.00 46.97 339 PRO A CA 1
ATOM 2706 C C . PRO A 1 339 ? 1.503 -10.065 -8.856 1.00 46.97 339 PRO A C 1
ATOM 2708 O O . PRO A 1 339 ? 1.890 -9.131 -9.561 1.00 46.97 339 PRO A O 1
ATOM 2711 N N . SER A 1 340 ? 0.628 -9.909 -7.863 1.00 41.75 340 SER A N 1
ATOM 2712 C CA . SER A 1 340 ? 0.099 -8.603 -7.492 1.00 41.75 340 SER A CA 1
ATOM 2713 C C . SER A 1 340 ? 1.270 -7.674 -7.162 1.00 41.75 340 SER A C 1
ATOM 2715 O O . SER A 1 340 ? 1.857 -7.778 -6.081 1.00 41.75 340 SER A O 1
ATOM 2717 N N . ILE A 1 341 ? 1.605 -6.764 -8.079 1.00 39.22 341 ILE A N 1
ATOM 2718 C CA . ILE A 1 341 ? 2.422 -5.582 -7.793 1.00 39.22 341 ILE A CA 1
ATOM 2719 C C . ILE A 1 341 ? 1.465 -4.626 -7.087 1.00 39.22 341 ILE A C 1
ATOM 2721 O O . ILE A 1 341 ? 0.898 -3.704 -7.663 1.00 39.22 341 ILE A O 1
ATOM 2725 N N . GLY A 1 342 ? 1.100 -5.013 -5.870 1.00 31.81 342 GLY A N 1
ATOM 2726 C CA . GLY A 1 342 ? 0.083 -4.327 -5.110 1.00 31.81 342 GLY A CA 1
ATOM 2727 C C . GLY A 1 342 ? 0.680 -3.059 -4.538 1.00 31.81 342 GLY A C 1
ATOM 2728 O O . GLY A 1 342 ? 1.489 -3.132 -3.613 1.00 31.81 342 GLY A O 1
ATOM 2729 N N . ASP A 1 343 ? 0.169 -1.911 -4.980 1.00 33.84 343 ASP A N 1
ATOM 2730 C CA . ASP A 1 343 ? -0.160 -0.870 -4.013 1.00 33.84 343 ASP A CA 1
ATOM 2731 C C . ASP A 1 343 ? -0.935 -1.575 -2.867 1.00 33.84 343 ASP A C 1
ATOM 2733 O O . ASP A 1 343 ? -2.093 -1.964 -3.031 1.00 33.84 343 ASP A O 1
ATOM 2737 N N . GLU A 1 344 ? -0.258 -1.761 -1.724 1.00 39.56 344 GLU A N 1
ATOM 2738 C CA . GLU A 1 344 ? -0.763 -2.241 -0.421 1.00 39.56 344 GLU A CA 1
ATOM 2739 C C . GLU A 1 344 ? -0.673 -3.743 -0.055 1.00 39.56 344 GLU A C 1
ATOM 2741 O O . GLU A 1 344 ? -1.635 -4.311 0.458 1.00 39.56 344 GLU A O 1
ATOM 2746 N N . ASN A 1 345 ? 0.519 -4.348 -0.084 1.00 42.66 345 ASN A N 1
ATOM 2747 C CA . ASN A 1 345 ? 0.875 -5.306 0.980 1.00 42.66 345 ASN A CA 1
ATOM 2748 C C . ASN A 1 345 ? 1.948 -4.686 1.883 1.00 42.66 345 ASN A C 1
ATOM 2750 O O . ASN A 1 345 ? 3.133 -4.972 1.766 1.00 42.66 345 ASN A O 1
ATOM 2754 N N . LEU A 1 346 ? 1.518 -3.840 2.827 1.00 53.25 346 LEU A N 1
ATOM 2755 C CA . LEU A 1 346 ? 2.378 -3.244 3.866 1.00 53.25 346 LEU A CA 1
ATOM 2756 C C . LEU A 1 346 ? 3.019 -4.287 4.805 1.00 53.25 346 LEU A C 1
ATOM 2758 O O . LEU A 1 346 ? 3.737 -3.917 5.729 1.00 53.25 346 LEU A O 1
ATOM 2762 N N . TYR A 1 347 ? 2.731 -5.579 4.626 1.00 64.06 347 TYR A N 1
ATOM 2763 C CA . TYR A 1 347 ? 3.146 -6.661 5.512 1.00 64.06 347 TYR A CA 1
ATOM 2764 C C . TYR A 1 347 ? 3.337 -7.955 4.713 1.00 64.06 347 TYR A C 1
ATOM 2766 O O . TYR A 1 347 ? 2.561 -8.235 3.798 1.00 64.06 347 TYR A O 1
ATOM 2774 N N . ARG A 1 348 ? 4.330 -8.765 5.095 1.00 72.62 348 ARG A N 1
ATOM 2775 C CA . ARG A 1 348 ? 4.583 -10.104 4.532 1.00 72.62 348 ARG A CA 1
ATOM 2776 C C . ARG A 1 348 ? 4.701 -11.155 5.632 1.00 72.62 348 ARG A C 1
ATOM 2778 O O . ARG A 1 348 ? 5.140 -10.838 6.734 1.00 72.62 348 ARG A O 1
ATOM 2785 N N . GLU A 1 349 ? 4.379 -12.407 5.316 1.00 75.25 349 GLU A N 1
ATOM 2786 C CA . GLU A 1 349 ? 4.724 -13.557 6.161 1.00 75.25 349 GLU A CA 1
ATOM 2787 C C . GLU A 1 349 ? 6.257 -13.688 6.230 1.00 75.25 349 GLU A C 1
ATOM 2789 O O . GLU A 1 349 ? 6.973 -13.508 5.235 1.00 75.25 349 GLU A O 1
ATOM 2794 N N . VAL A 1 350 ? 6.779 -13.968 7.419 1.00 72.69 350 VAL A N 1
ATOM 2795 C CA . VAL A 1 350 ? 8.182 -14.328 7.604 1.00 72.69 350 VAL A CA 1
ATOM 2796 C C . VAL A 1 350 ? 8.334 -15.799 7.235 1.00 72.69 350 VAL A C 1
ATOM 2798 O O . VAL A 1 350 ? 7.804 -16.669 7.915 1.00 72.69 350 VAL A O 1
ATOM 2801 N N . THR A 1 351 ? 9.054 -16.073 6.150 1.00 75.75 351 THR A N 1
ATOM 2802 C CA . THR A 1 351 ? 9.300 -17.438 5.656 1.00 75.75 351 THR A CA 1
ATOM 2803 C C . THR A 1 351 ? 10.774 -17.833 5.702 1.00 75.75 351 THR A C 1
ATOM 2805 O O . THR A 1 351 ? 11.109 -18.954 5.341 1.00 75.75 351 THR A O 1
ATOM 2808 N N . ASP A 1 352 ? 11.670 -16.913 6.070 1.00 77.25 352 ASP A N 1
ATOM 2809 C CA . ASP A 1 352 ? 13.096 -17.209 6.202 1.00 77.25 352 ASP A CA 1
ATOM 2810 C C . ASP A 1 352 ? 13.361 -17.969 7.508 1.00 77.25 352 ASP A C 1
ATOM 2812 O O . ASP A 1 352 ? 13.018 -17.492 8.590 1.00 77.25 352 ASP A O 1
ATOM 2816 N N . ASP A 1 353 ? 13.990 -19.141 7.412 1.00 75.56 353 ASP A N 1
ATOM 2817 C CA . ASP A 1 353 ? 14.232 -20.024 8.559 1.00 75.56 353 ASP A CA 1
ATOM 2818 C C . ASP A 1 353 ? 15.087 -19.364 9.650 1.00 75.56 353 ASP A C 1
ATOM 2820 O O . ASP A 1 353 ? 14.904 -19.642 10.837 1.00 75.56 353 ASP A O 1
ATOM 2824 N N . SER A 1 354 ? 16.027 -18.490 9.276 1.00 72.06 354 SER A N 1
ATOM 2825 C CA . SER A 1 354 ? 16.910 -17.820 10.234 1.00 72.06 354 SER A CA 1
ATOM 2826 C C . SER A 1 354 ? 16.199 -16.672 10.956 1.00 72.06 354 SER A C 1
ATOM 2828 O O . SER A 1 354 ? 16.338 -16.534 12.174 1.00 72.06 354 SER A O 1
ATOM 2830 N N . GLU A 1 355 ? 15.380 -15.907 10.230 1.00 80.25 355 GLU A N 1
ATOM 2831 C CA . GLU A 1 355 ? 14.507 -14.856 10.761 1.00 80.25 355 GLU A CA 1
ATOM 2832 C C . GLU A 1 355 ? 13.451 -15.465 11.701 1.00 80.25 355 GLU A C 1
ATOM 2834 O O . GLU A 1 355 ? 13.285 -15.004 12.833 1.00 80.25 355 GLU A O 1
ATOM 2839 N N . LEU A 1 356 ? 12.819 -16.571 11.293 1.00 84.88 356 LEU A N 1
ATOM 2840 C CA . LEU A 1 356 ? 11.880 -17.338 12.118 1.00 84.88 356 LEU A CA 1
ATOM 2841 C C . LEU A 1 356 ? 12.540 -17.899 13.375 1.00 84.88 356 LEU A C 1
ATOM 2843 O O . LEU A 1 356 ? 12.010 -17.734 14.474 1.00 84.88 356 LEU A O 1
ATOM 2847 N N . ALA A 1 357 ? 13.706 -18.538 13.244 1.00 83.50 357 ALA A N 1
ATOM 2848 C CA . ALA A 1 357 ? 14.425 -19.081 14.391 1.00 83.50 357 ALA A CA 1
ATOM 2849 C C . ALA A 1 357 ? 14.818 -17.983 15.385 1.00 83.50 357 ALA A C 1
ATOM 2851 O O . ALA A 1 357 ? 14.799 -18.212 16.596 1.00 83.50 357 ALA A O 1
ATOM 2852 N N . TRP A 1 358 ? 15.161 -16.787 14.903 1.00 84.38 358 TRP A N 1
ATOM 2853 C CA . TRP A 1 358 ? 15.399 -15.645 15.777 1.00 84.38 358 TRP A CA 1
ATOM 2854 C C . TRP A 1 358 ? 14.117 -15.227 16.507 1.00 84.38 358 TRP A C 1
ATOM 2856 O O . TRP A 1 358 ? 14.143 -15.132 17.735 1.00 84.38 358 TRP A O 1
ATOM 2866 N N . LEU A 1 359 ? 13.009 -15.041 15.781 1.00 89.06 359 LEU A N 1
ATOM 2867 C CA . LEU A 1 359 ? 11.718 -14.597 16.321 1.00 89.06 359 LEU A CA 1
ATOM 2868 C C . LEU A 1 359 ? 11.139 -15.561 17.362 1.00 89.06 359 LEU A C 1
ATOM 2870 O O . LEU A 1 359 ? 10.728 -15.122 18.434 1.00 89.06 359 LEU A O 1
ATOM 2874 N N . GLU A 1 360 ? 11.163 -16.866 17.094 1.00 90.12 360 GLU A N 1
ATOM 2875 C CA . GLU A 1 360 ? 10.649 -17.891 18.018 1.00 90.12 360 GLU A CA 1
ATOM 2876 C C . GLU A 1 360 ? 11.475 -18.009 19.310 1.00 90.12 360 GLU A C 1
ATOM 2878 O O . GLU A 1 360 ? 10.985 -18.509 20.321 1.00 90.12 360 GLU A O 1
ATOM 2883 N N . ASN A 1 361 ? 12.717 -17.515 19.313 1.00 88.88 361 ASN A N 1
ATOM 2884 C CA . ASN A 1 361 ? 13.571 -17.476 20.501 1.00 88.88 361 ASN A CA 1
ATOM 2885 C C . ASN A 1 361 ? 13.548 -16.118 21.229 1.00 88.88 361 ASN A C 1
ATOM 2887 O O . ASN A 1 361 ? 14.219 -15.971 22.257 1.00 88.88 361 ASN A O 1
ATOM 2891 N N . GLN A 1 362 ? 12.813 -15.115 20.732 1.00 85.88 362 GLN A N 1
ATOM 2892 C CA . GLN A 1 362 ? 12.700 -13.821 21.408 1.00 85.88 362 GLN A CA 1
ATOM 2893 C C . GLN A 1 362 ? 11.677 -13.868 22.553 1.00 85.88 362 GLN A C 1
ATOM 2895 O O . GLN A 1 362 ? 10.593 -14.429 22.399 1.00 85.88 362 GLN A O 1
ATOM 2900 N N . PRO A 1 363 ? 11.944 -13.200 23.692 1.00 95.69 363 PRO A N 1
ATOM 2901 C CA . PRO A 1 363 ? 10.879 -12.887 24.633 1.00 95.69 363 PRO A CA 1
ATOM 2902 C C . PRO A 1 363 ? 9.843 -11.979 23.957 1.00 95.69 363 PRO A C 1
ATOM 2904 O O . PRO A 1 363 ? 10.195 -10.984 23.316 1.00 95.69 363 PRO A O 1
ATOM 2907 N N . THR A 1 364 ? 8.562 -12.298 24.127 1.00 97.00 364 THR A N 1
ATOM 2908 C CA . THR A 1 364 ? 7.446 -11.530 23.562 1.00 97.00 364 THR A CA 1
ATOM 2909 C C . THR A 1 364 ? 6.607 -10.864 24.645 1.00 97.00 364 THR A C 1
ATOM 2911 O O . THR A 1 364 ? 6.570 -11.288 25.803 1.00 97.00 364 THR A O 1
ATOM 2914 N N . ILE A 1 365 ? 5.898 -9.806 24.256 1.00 96.56 365 ILE A N 1
ATOM 2915 C CA . ILE A 1 365 ? 4.758 -9.291 25.013 1.00 96.56 365 ILE A CA 1
ATOM 2916 C C . ILE A 1 365 ? 3.452 -9.674 24.329 1.00 96.56 365 ILE A C 1
ATOM 2918 O O . ILE A 1 365 ? 3.369 -9.755 23.103 1.00 96.56 365 ILE A O 1
ATOM 2922 N N . LYS A 1 366 ? 2.412 -9.837 25.146 1.00 97.44 366 LYS A N 1
ATOM 2923 C CA . LYS A 1 366 ? 1.033 -9.912 24.672 1.00 97.44 366 LYS A CA 1
ATOM 2924 C C . LYS A 1 366 ? 0.533 -8.511 24.334 1.00 97.44 366 LYS A C 1
ATOM 2926 O O . LYS A 1 366 ? 0.629 -7.606 25.165 1.00 97.44 366 LYS A O 1
ATOM 2931 N N . ALA A 1 367 ? -0.056 -8.364 23.158 1.00 96.69 367 ALA A N 1
ATOM 2932 C CA . ALA A 1 367 ? -0.674 -7.133 22.701 1.00 96.69 367 ALA A CA 1
ATOM 2933 C C . ALA A 1 367 ? -1.978 -7.404 21.939 1.00 96.69 367 ALA A C 1
ATOM 2935 O O . ALA A 1 367 ? -2.355 -8.549 21.687 1.00 96.69 367 ALA A O 1
ATOM 2936 N N . TYR A 1 368 ? -2.676 -6.328 21.588 1.00 94.88 368 TYR A N 1
ATOM 2937 C CA . TYR A 1 368 ? -3.962 -6.363 20.907 1.00 94.88 368 TYR A CA 1
ATOM 2938 C C . TYR A 1 368 ? -3.991 -5.382 19.742 1.00 94.88 368 TYR A C 1
ATOM 2940 O O . TYR A 1 368 ? -3.535 -4.238 19.867 1.00 94.88 368 TYR A O 1
ATOM 2948 N N . ARG A 1 369 ? -4.593 -5.802 18.631 1.00 89.75 369 ARG A N 1
ATOM 2949 C CA . ARG A 1 369 ? -4.840 -4.952 17.460 1.00 89.75 369 ARG A CA 1
ATOM 2950 C C . ARG A 1 369 ? -6.257 -5.138 16.934 1.00 89.75 369 ARG A C 1
ATOM 2952 O O . ARG A 1 369 ? -6.859 -6.196 17.087 1.00 89.75 369 ARG A O 1
ATOM 2959 N N . ALA A 1 370 ? -6.791 -4.092 16.317 1.00 88.56 370 ALA A N 1
ATOM 2960 C CA . ALA A 1 370 ? -8.067 -4.162 15.616 1.00 88.56 370 ALA A CA 1
ATOM 2961 C C . ALA A 1 370 ? -7.831 -4.629 14.181 1.00 88.56 370 ALA A C 1
ATOM 2963 O O . ALA A 1 370 ? -6.916 -4.126 13.528 1.00 88.56 370 ALA A O 1
ATOM 2964 N N . MET A 1 371 ? -8.652 -5.552 13.692 1.00 87.75 371 MET A N 1
ATOM 2965 C CA . MET A 1 371 ? -8.583 -6.065 12.321 1.00 87.75 371 MET A CA 1
ATOM 2966 C C . MET A 1 371 ? -9.980 -6.179 11.725 1.00 87.75 371 MET A C 1
ATOM 2968 O O . MET A 1 371 ? -10.967 -6.259 12.456 1.00 87.75 371 MET A O 1
ATOM 2972 N N . GLN A 1 372 ? -10.064 -6.157 10.401 1.00 85.88 372 GLN A N 1
ATOM 2973 C CA . GLN A 1 372 ? -11.311 -6.311 9.665 1.00 85.88 372 GLN A CA 1
ATOM 2974 C C . GLN A 1 372 ? -11.415 -7.720 9.094 1.00 85.88 372 GLN A C 1
ATOM 2976 O O . GLN A 1 372 ? -10.469 -8.203 8.480 1.00 85.88 372 GLN A O 1
ATOM 2981 N N . VAL A 1 373 ? -12.569 -8.355 9.274 1.00 87.19 373 VAL A N 1
ATOM 2982 C CA . VAL A 1 373 ? -12.909 -9.619 8.620 1.00 87.19 373 VAL A CA 1
ATOM 2983 C C . VAL A 1 373 ? -13.583 -9.320 7.286 1.00 87.19 373 VAL A C 1
ATOM 2985 O O . VAL A 1 373 ? -14.521 -8.517 7.224 1.00 87.19 373 VAL A O 1
ATOM 2988 N N . ILE A 1 374 ? -13.090 -9.941 6.220 1.00 82.38 374 ILE A N 1
ATOM 2989 C CA . ILE A 1 374 ? -13.706 -9.917 4.890 1.00 82.38 374 ILE A CA 1
ATOM 2990 C C . ILE A 1 374 ? -13.648 -11.352 4.370 1.00 82.38 374 ILE A C 1
ATOM 2992 O O . ILE A 1 374 ? -12.557 -11.896 4.199 1.00 82.38 374 ILE A O 1
ATOM 2996 N N . GLY A 1 375 ? -14.808 -11.986 4.187 1.00 82.88 375 GLY A N 1
ATOM 2997 C CA . GLY A 1 375 ? -14.868 -13.424 3.944 1.00 82.88 375 GLY A CA 1
ATOM 2998 C C . GLY A 1 375 ? -14.348 -14.215 5.148 1.00 82.88 375 GLY A C 1
ATOM 2999 O O . GLY A 1 375 ? -14.837 -14.061 6.266 1.00 82.88 375 GLY A O 1
ATOM 3000 N N . ASP A 1 376 ? -13.351 -15.063 4.922 1.00 81.94 376 ASP A N 1
ATOM 3001 C CA . ASP A 1 376 ? -12.713 -15.931 5.918 1.00 81.94 376 ASP A CA 1
ATOM 3002 C C . ASP A 1 376 ? -11.292 -15.477 6.298 1.00 81.94 376 ASP A C 1
ATOM 3004 O O . ASP A 1 376 ? -10.515 -16.253 6.855 1.00 81.94 376 ASP A O 1
ATOM 3008 N N . ARG A 1 377 ? -10.946 -14.217 6.004 1.00 84.56 377 ARG A N 1
ATOM 3009 C CA . ARG A 1 377 ? -9.597 -13.658 6.169 1.00 84.56 377 ARG A CA 1
ATOM 3010 C C . ARG A 1 377 ? -9.581 -12.396 7.024 1.00 84.56 377 ARG A C 1
ATOM 3012 O O . ARG A 1 377 ? -10.577 -11.674 7.136 1.00 84.56 377 ARG A O 1
ATOM 3019 N N . LEU A 1 378 ? -8.423 -12.134 7.631 1.00 85.69 378 LEU A N 1
ATOM 3020 C CA . LEU A 1 378 ? -8.151 -10.929 8.414 1.00 85.69 378 LEU A CA 1
ATOM 3021 C C . LEU A 1 378 ? -7.432 -9.886 7.560 1.00 85.69 378 LEU A C 1
ATOM 3023 O O . LEU A 1 378 ? -6.516 -10.215 6.819 1.00 85.69 378 LEU A O 1
ATOM 3027 N N . TYR A 1 379 ? -7.793 -8.618 7.724 1.00 81.75 379 TYR A N 1
ATOM 3028 C CA . TYR A 1 379 ? -7.185 -7.483 7.031 1.00 81.75 379 TYR A CA 1
ATOM 3029 C C . TYR A 1 379 ? -6.982 -6.294 7.976 1.00 81.75 379 TYR A C 1
ATOM 3031 O O . TYR A 1 379 ? -7.497 -6.257 9.100 1.00 81.75 379 TYR A O 1
ATOM 3039 N N . SER A 1 380 ? -6.241 -5.286 7.510 1.00 76.56 380 SER A N 1
ATOM 3040 C CA . SER A 1 380 ? -6.137 -3.992 8.192 1.00 76.56 380 SER A CA 1
ATOM 3041 C C . SER A 1 380 ? -7.535 -3.404 8.463 1.00 76.56 380 SER A C 1
ATOM 3043 O O . SER A 1 380 ? -8.423 -3.532 7.620 1.00 76.56 380 SER A O 1
ATOM 3045 N N . PRO A 1 381 ? -7.762 -2.707 9.594 1.00 73.25 381 PRO A N 1
ATOM 3046 C CA . PRO A 1 381 ? -9.056 -2.087 9.911 1.00 73.25 381 PRO A CA 1
ATOM 3047 C C . PRO A 1 381 ? -9.494 -0.997 8.912 1.00 73.25 381 PRO A C 1
ATOM 3049 O O . PRO A 1 381 ? -10.628 -0.509 8.986 1.00 73.25 381 PRO A O 1
ATOM 3052 N N . MET A 1 382 ? -8.598 -0.591 8.009 1.00 66.19 382 MET A N 1
ATOM 3053 C CA . MET A 1 382 ? -8.845 0.372 6.932 1.00 66.19 382 MET A CA 1
ATOM 3054 C C . MET A 1 382 ? -9.037 -0.289 5.557 1.00 66.19 382 MET A C 1
ATOM 3056 O O . MET A 1 382 ? -9.239 0.422 4.576 1.00 66.19 382 MET A O 1
ATOM 3060 N N . ALA A 1 383 ? -8.994 -1.622 5.464 1.00 64.75 383 ALA A N 1
ATOM 3061 C CA . ALA A 1 383 ? -9.177 -2.329 4.202 1.00 64.75 383 ALA A CA 1
ATOM 3062 C C . ALA A 1 383 ? -10.588 -2.096 3.630 1.00 64.75 383 ALA A C 1
ATOM 3064 O O . ALA A 1 383 ? -11.609 -2.339 4.285 1.00 64.75 383 ALA A O 1
ATOM 3065 N N . SER A 1 384 ? -10.652 -1.622 2.385 1.00 55.97 384 SER A N 1
ATOM 3066 C CA . SER A 1 384 ? -11.918 -1.375 1.694 1.00 55.97 384 SER A CA 1
ATOM 3067 C C . SER A 1 384 ? -12.375 -2.627 0.958 1.00 55.97 384 SER A C 1
ATOM 3069 O O . SER A 1 384 ? -11.783 -3.001 -0.049 1.00 55.97 384 SER A O 1
ATOM 3071 N N . GLY A 1 385 ? -13.496 -3.214 1.386 1.00 49.84 385 GLY A N 1
ATOM 3072 C CA . GLY A 1 385 ? -14.138 -4.342 0.694 1.00 49.84 385 GLY A CA 1
ATOM 3073 C C . GLY A 1 385 ? -14.588 -4.053 -0.748 1.00 49.84 385 GLY A C 1
ATOM 3074 O O . GLY A 1 385 ? -15.101 -4.948 -1.407 1.00 49.84 385 GLY A O 1
ATOM 3075 N N . LYS A 1 386 ? -14.430 -2.813 -1.240 1.00 46.94 386 LYS A N 1
ATOM 3076 C CA . LYS A 1 386 ? -14.678 -2.437 -2.641 1.00 46.94 386 LYS A CA 1
ATOM 3077 C C . LYS A 1 386 ? -13.471 -2.675 -3.562 1.00 46.94 386 LYS A C 1
ATOM 3079 O O . LYS A 1 386 ? -13.645 -2.597 -4.777 1.00 46.94 386 LYS A O 1
ATOM 3084 N N . LYS A 1 387 ? -12.261 -2.904 -3.030 1.00 47.25 387 LYS A N 1
ATOM 3085 C CA . LYS A 1 387 ? -11.087 -3.208 -3.866 1.00 47.25 387 LYS A CA 1
ATOM 3086 C C . LYS A 1 387 ? -11.269 -4.589 -4.504 1.00 47.25 387 LYS A C 1
ATOM 3088 O O . LYS A 1 387 ? -11.652 -5.533 -3.822 1.00 47.25 387 LYS A O 1
ATOM 3093 N N . LYS A 1 388 ? -11.027 -4.686 -5.820 1.00 41.12 388 LYS A N 1
ATOM 3094 C CA . LYS A 1 388 ? -11.158 -5.939 -6.592 1.00 41.12 388 LYS A CA 1
ATOM 3095 C C . LYS A 1 388 ? -10.173 -7.021 -6.138 1.00 41.12 388 LYS A C 1
ATOM 3097 O O . LYS A 1 388 ? -10.449 -8.193 -6.353 1.00 41.12 388 LYS A O 1
ATOM 3102 N N . ASP A 1 389 ? -9.081 -6.620 -5.495 1.00 51.56 389 ASP A N 1
ATOM 3103 C CA . ASP A 1 389 ? -8.099 -7.511 -4.898 1.00 51.56 389 ASP A CA 1
ATOM 3104 C C . ASP A 1 389 ? -7.675 -6.939 -3.538 1.00 51.56 389 ASP A C 1
ATOM 3106 O O . ASP A 1 389 ? -7.276 -5.778 -3.434 1.00 51.56 389 ASP A O 1
ATOM 3110 N N . LEU A 1 390 ? -7.865 -7.725 -2.481 1.00 54.09 390 LEU A N 1
ATOM 3111 C CA . LEU A 1 390 ? -7.486 -7.383 -1.106 1.00 54.09 390 LEU A CA 1
ATOM 3112 C C . LEU A 1 390 ? -6.200 -8.098 -0.681 1.00 54.09 390 LEU A C 1
ATOM 3114 O O . LEU A 1 390 ? -5.761 -7.938 0.457 1.00 54.09 390 LEU A O 1
ATOM 3118 N N . GLY A 1 391 ? -5.615 -8.903 -1.568 1.00 60.94 391 GLY A N 1
ATOM 3119 C CA . GLY A 1 391 ? -4.495 -9.764 -1.251 1.00 60.94 391 GLY A CA 1
ATOM 3120 C C . GLY A 1 391 ? -4.866 -10.925 -0.325 1.00 60.94 391 GLY A C 1
ATOM 3121 O O . GLY A 1 391 ? -6.031 -11.244 -0.046 1.00 60.94 391 GLY A O 1
ATOM 3122 N N . ALA A 1 392 ? -3.821 -11.580 0.167 1.00 63.28 392 ALA A N 1
ATOM 3123 C CA . ALA A 1 392 ? -3.906 -12.827 0.912 1.00 63.28 392 ALA A CA 1
ATOM 3124 C C . ALA A 1 392 ? -4.570 -12.732 2.297 1.00 63.28 392 ALA A C 1
ATOM 3126 O O . ALA A 1 392 ? -5.072 -13.737 2.796 1.00 63.28 392 ALA A O 1
ATOM 3127 N N . GLY A 1 393 ? -4.600 -11.541 2.900 1.00 69.75 393 GLY A N 1
ATOM 3128 C CA . GLY A 1 393 ? -5.011 -11.365 4.295 1.00 69.75 393 GLY A CA 1
ATOM 3129 C C . GLY A 1 393 ? -4.027 -11.999 5.285 1.00 69.75 393 GLY A C 1
ATOM 3130 O O . GLY A 1 393 ? -3.132 -12.739 4.905 1.00 69.75 393 GLY A O 1
ATOM 3131 N N . TYR A 1 394 ? -4.170 -11.692 6.569 1.00 76.19 394 TYR A N 1
ATOM 3132 C CA . TYR A 1 394 ? -3.275 -12.182 7.617 1.00 76.19 394 TYR A CA 1
ATOM 3133 C C . TYR A 1 394 ? -3.700 -13.566 8.112 1.00 76.19 394 TYR A C 1
ATOM 3135 O O . TYR A 1 394 ? -4.879 -13.794 8.400 1.00 76.19 394 TYR A O 1
ATOM 3143 N N . GLY A 1 395 ? -2.724 -14.453 8.300 1.00 78.19 395 GLY A N 1
ATOM 3144 C CA . GLY A 1 395 ? -2.901 -15.728 8.997 1.00 78.19 395 GLY A CA 1
ATOM 3145 C C . GLY A 1 395 ? -2.735 -15.627 10.517 1.00 78.19 395 GLY A C 1
ATOM 3146 O O . GLY A 1 395 ? -2.298 -14.608 11.053 1.00 78.19 395 GLY A O 1
ATOM 3147 N N . LEU A 1 396 ? -3.066 -16.718 11.217 1.00 87.88 396 LEU A N 1
ATOM 3148 C CA . LEU A 1 396 ? -2.793 -16.884 12.649 1.00 87.88 396 LEU A CA 1
ATOM 3149 C C . LEU A 1 396 ? -1.535 -17.728 12.891 1.00 87.88 396 LEU A C 1
ATOM 3151 O O . LEU A 1 396 ? -1.174 -18.583 12.089 1.00 87.88 396 LEU A O 1
ATOM 3155 N N . ASN A 1 397 ? -0.913 -17.513 14.049 1.00 87.94 397 ASN A N 1
ATOM 3156 C CA . ASN A 1 397 ? 0.288 -18.178 14.561 1.00 87.94 397 ASN A CA 1
ATOM 3157 C C . ASN A 1 397 ? 1.498 -18.105 13.628 1.00 87.94 397 ASN A C 1
ATOM 3159 O O . ASN A 1 397 ? 2.361 -18.979 13.652 1.00 87.94 397 ASN A O 1
ATOM 3163 N N . LYS A 1 398 ? 1.561 -17.045 12.827 1.00 86.19 398 LYS A N 1
ATOM 3164 C CA . LYS A 1 398 ? 2.631 -16.782 11.872 1.00 86.19 398 LYS A CA 1
ATOM 3165 C C . LYS A 1 398 ? 3.178 -15.398 12.123 1.00 86.19 398 LYS A C 1
ATOM 3167 O O . LYS A 1 398 ? 2.411 -14.479 12.403 1.00 86.19 398 LYS A O 1
ATOM 3172 N N . TRP A 1 399 ? 4.494 -15.274 12.045 1.00 88.38 399 TRP A N 1
ATOM 3173 C CA . TRP A 1 399 ? 5.136 -13.976 12.111 1.00 88.38 399 TRP A CA 1
ATOM 3174 C C . TRP A 1 399 ? 4.887 -13.229 10.812 1.00 88.38 399 TRP A C 1
ATOM 3176 O O . TRP A 1 399 ? 5.170 -13.737 9.728 1.00 88.38 399 TRP A O 1
ATOM 3186 N N . ASP A 1 400 ? 4.363 -12.021 10.933 1.00 83.88 400 ASP A N 1
ATOM 3187 C CA . ASP A 1 400 ? 4.342 -11.040 9.869 1.00 83.88 400 ASP A CA 1
ATOM 3188 C C . ASP A 1 400 ? 5.342 -9.925 10.167 1.00 83.88 400 ASP A C 1
ATOM 3190 O O . ASP A 1 400 ? 5.577 -9.553 11.323 1.00 83.88 400 ASP A O 1
ATOM 3194 N N . VAL A 1 401 ? 5.955 -9.418 9.103 1.00 82.62 401 VAL A N 1
ATOM 3195 C CA . VAL A 1 401 ? 6.887 -8.300 9.153 1.00 82.62 401 VAL A CA 1
ATOM 3196 C C . VAL A 1 401 ? 6.373 -7.159 8.288 1.00 82.62 401 VAL A C 1
ATOM 3198 O O . VAL A 1 401 ? 5.928 -7.357 7.155 1.00 82.62 401 VAL A O 1
ATOM 3201 N N . ALA A 1 402 ? 6.424 -5.959 8.856 1.00 73.88 402 ALA A N 1
ATOM 3202 C CA . ALA A 1 402 ? 6.157 -4.706 8.182 1.00 73.88 402 ALA A CA 1
ATOM 3203 C C . ALA A 1 402 ? 7.083 -4.563 6.977 1.00 73.88 402 ALA A C 1
ATOM 3205 O O . ALA A 1 402 ? 8.303 -4.658 7.095 1.00 73.88 402 ALA A O 1
ATOM 3206 N N . THR A 1 403 ? 6.480 -4.336 5.821 1.00 62.38 403 THR A N 1
ATOM 3207 C CA . THR A 1 403 ? 7.195 -4.016 4.594 1.00 62.38 403 THR A CA 1
ATOM 3208 C C . THR A 1 403 ? 7.384 -2.511 4.560 1.00 62.38 403 THR A C 1
ATOM 3210 O O . THR A 1 403 ? 6.425 -1.739 4.588 1.00 62.38 403 THR A O 1
ATOM 3213 N N . GLU A 1 404 ? 8.642 -2.095 4.572 1.00 63.88 404 GLU A N 1
ATOM 3214 C CA . GLU A 1 404 ? 9.000 -0.696 4.422 1.00 63.88 404 GLU A CA 1
ATOM 3215 C C . GLU A 1 404 ? 8.847 -0.307 2.962 1.00 63.88 404 GLU A C 1
ATOM 3217 O O . GLU A 1 404 ? 9.317 -1.003 2.067 1.00 63.88 404 GLU A O 1
ATOM 3222 N N . MET A 1 405 ? 8.172 0.811 2.733 1.00 51.53 405 MET A N 1
ATOM 3223 C CA . MET A 1 405 ? 8.113 1.411 1.416 1.00 51.53 405 MET A CA 1
ATOM 3224 C C . MET A 1 405 ? 9.401 2.195 1.194 1.00 51.53 405 MET A C 1
ATOM 3226 O O . MET A 1 405 ? 9.756 3.063 2.001 1.00 51.53 405 MET A O 1
ATOM 3230 N N . ALA A 1 406 ? 10.090 1.882 0.102 1.00 48.06 406 ALA A N 1
ATOM 3231 C CA . ALA A 1 406 ? 11.069 2.787 -0.461 1.00 48.06 406 ALA A CA 1
ATOM 3232 C C . ALA A 1 406 ? 10.309 3.972 -1.068 1.00 48.06 406 ALA A C 1
ATOM 3234 O O . ALA A 1 406 ? 9.311 3.794 -1.766 1.00 48.06 406 ALA A O 1
ATOM 3235 N N . PHE A 1 407 ? 10.754 5.186 -0.765 1.00 51.62 407 PHE A N 1
ATOM 3236 C CA . PHE A 1 407 ? 10.249 6.384 -1.419 1.00 51.62 407 PHE A CA 1
ATOM 3237 C C . PHE A 1 407 ? 11.399 7.020 -2.164 1.00 51.62 407 PHE A C 1
ATOM 3239 O O . PHE A 1 407 ? 12.442 7.264 -1.559 1.00 51.62 407 PHE A O 1
ATOM 3246 N N . ASN A 1 408 ? 11.175 7.313 -3.439 1.00 47.88 408 ASN A N 1
ATOM 3247 C CA . ASN A 1 408 ? 12.081 8.125 -4.229 1.00 47.88 408 ASN A CA 1
ATOM 3248 C C . ASN A 1 408 ? 12.007 9.572 -3.705 1.00 47.88 408 ASN A C 1
ATOM 3250 O O . ASN A 1 408 ? 11.079 10.317 -4.022 1.00 47.88 408 ASN A O 1
ATOM 3254 N N . VAL A 1 409 ? 12.902 9.916 -2.778 1.00 51.47 409 VAL A N 1
ATOM 3255 C CA . VAL A 1 409 ? 13.023 11.254 -2.191 1.00 51.47 409 VAL A CA 1
ATOM 3256 C C . VAL A 1 409 ? 14.390 11.792 -2.582 1.00 51.47 409 VAL A C 1
ATOM 3258 O O . VAL A 1 409 ? 15.393 11.402 -1.988 1.00 51.47 409 VAL A O 1
ATOM 3261 N N . THR A 1 410 ? 14.414 12.698 -3.556 1.00 54.44 410 THR A N 1
ATOM 3262 C CA . THR A 1 410 ? 15.659 13.239 -4.113 1.00 54.44 410 THR A CA 1
ATOM 3263 C C . THR A 1 410 ? 16.409 14.121 -3.111 1.00 54.44 410 THR A C 1
ATOM 3265 O O . THR A 1 410 ? 15.821 14.698 -2.187 1.00 54.44 410 THR A O 1
ATOM 3268 N N . ASP A 1 411 ? 17.716 14.290 -3.319 1.00 64.00 411 ASP A N 1
ATOM 3269 C CA . ASP A 1 411 ? 18.540 15.195 -2.510 1.00 64.00 411 ASP A CA 1
ATOM 3270 C C . ASP A 1 411 ? 18.023 16.642 -2.555 1.00 64.00 411 ASP A C 1
ATOM 3272 O O . ASP A 1 411 ? 18.008 17.325 -1.530 1.00 64.00 411 ASP A O 1
ATOM 3276 N N . GLU A 1 412 ? 17.509 17.099 -3.702 1.00 66.38 412 GLU A N 1
ATOM 3277 C CA . GLU A 1 412 ? 16.888 18.422 -3.828 1.00 66.38 412 GLU A CA 1
ATOM 3278 C C . GLU A 1 412 ? 15.657 18.559 -2.920 1.00 66.38 412 GLU A C 1
ATOM 3280 O O . GLU A 1 412 ? 15.526 19.547 -2.189 1.00 66.38 412 GLU A O 1
ATOM 3285 N N . MET A 1 413 ? 14.784 17.546 -2.885 1.00 65.50 413 MET A N 1
ATOM 3286 C CA . MET A 1 413 ? 13.635 17.522 -1.976 1.00 65.50 413 MET A CA 1
ATOM 3287 C C . MET A 1 413 ? 14.082 17.504 -0.513 1.00 65.50 413 MET A C 1
ATOM 3289 O O . MET A 1 413 ? 13.492 18.197 0.320 1.00 65.50 413 MET A O 1
ATOM 3293 N N . LEU A 1 414 ? 15.130 16.750 -0.174 1.00 79.38 414 LEU A N 1
ATOM 3294 C CA . LEU A 1 414 ? 15.686 16.733 1.182 1.00 79.38 414 LEU A CA 1
ATOM 3295 C C . LEU A 1 414 ? 16.280 18.086 1.571 1.00 79.38 414 LEU A C 1
ATOM 3297 O O . LEU A 1 414 ? 16.083 18.533 2.705 1.00 79.38 414 LEU A O 1
ATOM 3301 N N . GLU A 1 415 ? 16.936 18.781 0.646 1.00 89.06 415 GLU A N 1
ATOM 3302 C CA . GLU A 1 415 ? 17.389 20.149 0.870 1.00 89.06 415 GLU A CA 1
ATOM 3303 C C . GLU A 1 415 ? 16.219 21.106 1.108 1.00 89.06 415 GLU A C 1
ATOM 3305 O O . GLU A 1 415 ? 16.297 21.966 1.990 1.00 89.06 415 GLU A O 1
ATOM 3310 N N . GLU A 1 416 ? 15.135 20.998 0.340 1.00 88.94 416 GLU A N 1
ATOM 3311 C CA . GLU A 1 416 ? 13.928 21.802 0.551 1.00 88.94 416 GLU A CA 1
ATOM 3312 C C . GLU A 1 416 ? 13.264 21.494 1.892 1.00 88.94 416 GLU A C 1
ATOM 3314 O O . GLU A 1 416 ? 12.847 22.411 2.609 1.00 88.94 416 GLU A O 1
ATOM 3319 N N . VAL A 1 417 ? 13.217 20.218 2.274 1.00 90.19 417 VAL A N 1
ATOM 3320 C CA . VAL A 1 417 ? 12.732 19.774 3.582 1.00 90.19 417 VAL A CA 1
ATOM 3321 C C . VAL A 1 417 ? 13.597 20.357 4.690 1.00 90.19 417 VAL A C 1
ATOM 3323 O O . VAL A 1 417 ? 13.063 20.833 5.693 1.00 90.19 417 VAL A O 1
ATOM 3326 N N . GLU A 1 418 ? 14.914 20.383 4.519 1.00 93.81 418 GLU A N 1
ATOM 3327 C CA . GLU A 1 418 ? 15.827 20.942 5.507 1.00 93.81 418 GLU A CA 1
ATOM 3328 C C . GLU A 1 418 ? 15.707 22.470 5.589 1.00 93.81 418 GLU A C 1
ATOM 3330 O O . GLU A 1 418 ? 15.579 23.021 6.686 1.00 93.81 418 GLU A O 1
ATOM 3335 N N . LYS A 1 419 ? 15.597 23.166 4.452 1.00 94.44 419 LYS A N 1
ATOM 3336 C CA . LYS A 1 419 ? 15.269 24.604 4.396 1.00 94.44 419 LYS A CA 1
ATOM 3337 C C . LYS A 1 419 ? 13.940 24.885 5.110 1.00 94.44 419 LYS A C 1
ATOM 3339 O O . LYS A 1 419 ? 13.837 25.827 5.904 1.00 94.44 419 LYS A O 1
ATOM 3344 N N . LEU A 1 420 ? 12.923 24.048 4.898 1.00 92.88 420 LEU A N 1
ATOM 3345 C CA . LEU A 1 420 ? 11.631 24.140 5.579 1.00 92.88 420 LEU A CA 1
ATOM 3346 C C . LEU A 1 420 ? 11.768 23.886 7.090 1.00 92.88 420 LEU A C 1
ATOM 3348 O O . LEU A 1 420 ? 11.191 24.636 7.889 1.00 92.88 420 LEU A O 1
ATOM 3352 N N . ASN A 1 421 ? 12.550 22.886 7.499 1.00 92.56 421 ASN A N 1
ATOM 3353 C CA . ASN A 1 421 ? 12.836 22.560 8.898 1.00 92.56 421 ASN A CA 1
ATOM 3354 C C . ASN A 1 421 ? 13.544 23.705 9.624 1.00 92.56 421 ASN A C 1
ATOM 3356 O O . ASN A 1 421 ? 13.164 24.009 10.756 1.00 92.56 421 ASN A O 1
ATOM 3360 N N . GLN A 1 422 ? 14.483 24.377 8.961 1.00 93.56 422 GLN A N 1
ATOM 3361 C CA . GLN A 1 422 ? 15.217 25.531 9.485 1.00 93.56 422 GLN A CA 1
ATOM 3362 C C . GLN A 1 422 ? 14.385 26.824 9.498 1.00 93.56 422 GLN A C 1
ATOM 3364 O O . GLN A 1 422 ? 14.688 27.750 10.249 1.00 93.56 422 GLN A O 1
ATOM 3369 N N . SER A 1 423 ? 13.317 26.898 8.698 1.00 91.12 423 SER A N 1
ATOM 3370 C CA . SER A 1 423 ? 12.415 28.055 8.675 1.00 91.12 423 SER A CA 1
ATOM 3371 C C . SER A 1 423 ? 11.498 28.131 9.907 1.00 91.12 423 SER A C 1
ATOM 3373 O O . SER A 1 423 ? 11.188 27.128 10.546 1.00 91.12 423 SER A O 1
ATOM 3375 N N . ASP A 1 424 ? 10.953 29.313 10.201 1.00 91.00 424 ASP A N 1
ATOM 3376 C CA . ASP A 1 424 ? 9.918 29.519 11.228 1.00 91.00 424 ASP A CA 1
ATOM 3377 C C . ASP A 1 424 ? 8.484 29.335 10.685 1.00 91.00 424 ASP A C 1
ATOM 3379 O O . ASP A 1 424 ? 7.496 29.749 11.310 1.00 91.00 424 ASP A O 1
ATOM 3383 N N . LYS A 1 425 ? 8.356 28.719 9.504 1.00 88.38 425 LYS A N 1
ATOM 3384 C CA . LYS A 1 425 ? 7.098 28.569 8.770 1.00 88.38 425 LYS A CA 1
ATOM 3385 C C . LYS A 1 425 ? 6.591 27.131 8.812 1.00 88.38 425 LYS A C 1
ATOM 3387 O O . LYS A 1 425 ? 7.341 26.169 8.950 1.00 88.38 425 LYS A O 1
ATOM 3392 N N . ARG A 1 426 ? 5.266 27.005 8.709 1.00 92.25 426 ARG A N 1
ATOM 3393 C CA . ARG A 1 426 ? 4.600 25.741 8.369 1.00 92.25 426 ARG A CA 1
ATOM 3394 C C . ARG A 1 426 ? 4.592 25.605 6.853 1.00 92.25 426 ARG A C 1
ATOM 3396 O O . ARG A 1 426 ? 4.523 26.620 6.162 1.00 92.25 426 ARG A O 1
ATOM 3403 N N . GLY A 1 427 ? 4.602 24.379 6.359 1.00 91.69 427 GLY A N 1
ATOM 3404 C CA . GLY A 1 427 ? 4.609 24.127 4.925 1.00 91.69 427 GLY A CA 1
ATOM 3405 C C . GLY A 1 427 ? 4.713 22.649 4.609 1.00 91.69 427 GLY A C 1
ATOM 3406 O O . GLY A 1 427 ? 4.634 21.801 5.506 1.00 91.69 427 GLY A O 1
ATOM 3407 N N . TYR A 1 428 ? 4.887 22.366 3.328 1.00 91.81 428 TYR A N 1
ATOM 3408 C CA . TYR A 1 428 ? 5.136 21.031 2.828 1.00 91.81 428 TYR A CA 1
ATOM 3409 C C . TYR A 1 428 ? 6.099 21.076 1.644 1.00 91.81 428 TYR A C 1
ATOM 3411 O O . TYR A 1 428 ? 6.218 22.113 0.995 1.00 91.81 428 TYR A O 1
ATOM 3419 N N . VAL A 1 429 ? 6.752 19.947 1.403 1.00 83.69 429 VAL A N 1
ATOM 3420 C CA . VAL A 1 429 ? 7.514 19.645 0.188 1.00 83.69 429 VAL A CA 1
ATOM 3421 C C . VAL A 1 429 ? 6.845 18.419 -0.413 1.00 83.69 429 VAL A C 1
ATOM 3423 O O . VAL A 1 429 ? 6.711 17.405 0.278 1.00 83.69 429 VAL A O 1
ATOM 3426 N N . GLU A 1 430 ? 6.312 18.539 -1.626 1.00 75.44 430 GLU A N 1
ATOM 3427 C CA . GLU A 1 430 ? 5.701 17.391 -2.298 1.00 75.44 430 GLU A CA 1
ATOM 3428 C C . GLU A 1 430 ? 6.789 16.431 -2.761 1.00 75.44 430 GLU A C 1
ATOM 3430 O O . GLU A 1 430 ? 7.801 16.854 -3.302 1.00 75.44 430 GLU A O 1
ATOM 3435 N N . VAL A 1 431 ? 6.564 15.147 -2.499 1.00 54.91 431 VAL A N 1
ATOM 3436 C CA . VAL A 1 431 ? 7.393 14.057 -3.023 1.00 54.91 431 VAL A CA 1
ATOM 3437 C C . VAL A 1 431 ? 6.695 13.479 -4.247 1.00 54.91 431 VAL A C 1
ATOM 3439 O O . VAL A 1 431 ? 7.278 13.374 -5.312 1.00 54.91 431 VAL A O 1
ATOM 3442 N N . ILE A 1 432 ? 5.397 13.194 -4.112 1.00 53.19 432 ILE A N 1
ATOM 3443 C CA . ILE A 1 432 ? 4.517 12.824 -5.218 1.00 53.19 432 ILE A CA 1
ATOM 3444 C C . ILE A 1 432 ? 3.317 13.772 -5.175 1.00 53.19 432 ILE A C 1
ATOM 3446 O O . ILE A 1 432 ? 2.567 13.737 -4.185 1.00 53.19 432 ILE A O 1
ATOM 3450 N N . PRO A 1 433 ? 3.104 14.603 -6.211 1.00 56.22 433 PRO A N 1
ATOM 3451 C CA . PRO A 1 433 ? 2.016 15.572 -6.246 1.00 56.22 433 PRO A CA 1
ATOM 3452 C C . PRO A 1 433 ? 0.672 14.947 -5.869 1.00 56.22 433 PRO A C 1
ATOM 3454 O O . PRO A 1 433 ? 0.253 13.929 -6.421 1.00 56.22 433 PRO A O 1
ATOM 3457 N N . GLY A 1 434 ? 0.015 15.518 -4.859 1.00 56.69 434 GLY A N 1
ATOM 3458 C CA . GLY A 1 434 ? -1.295 15.050 -4.397 1.00 56.69 434 GLY A CA 1
ATOM 3459 C C . GLY A 1 434 ? -1.342 13.652 -3.757 1.00 56.69 434 GLY A C 1
ATOM 3460 O O . GLY A 1 434 ? -2.422 13.253 -3.322 1.00 56.69 434 GLY A O 1
ATOM 3461 N N . LYS A 1 435 ? -0.221 12.924 -3.642 1.00 54.72 435 LYS A N 1
ATOM 3462 C CA . LYS A 1 435 ? -0.172 11.555 -3.086 1.00 54.72 435 LYS A CA 1
ATOM 3463 C C . LYS A 1 435 ? 0.785 11.407 -1.899 1.00 54.72 435 LYS A C 1
ATOM 3465 O O . LYS A 1 435 ? 0.450 10.717 -0.938 1.00 54.72 435 LYS A O 1
ATOM 3470 N N . LEU A 1 436 ? 1.946 12.059 -1.918 1.00 64.38 436 LEU A N 1
ATOM 3471 C CA . LEU A 1 436 ? 2.990 11.911 -0.900 1.00 64.38 436 LEU A CA 1
ATOM 3472 C C . LEU A 1 436 ? 3.720 13.237 -0.682 1.00 64.38 436 LEU A C 1
ATOM 3474 O O . LEU A 1 436 ? 4.129 13.892 -1.635 1.00 64.38 436 LEU A O 1
ATOM 3478 N N . ARG A 1 437 ? 3.906 13.658 0.570 1.00 81.12 437 ARG A N 1
ATOM 3479 C CA . ARG A 1 437 ? 4.620 14.909 0.869 1.00 81.12 437 ARG A CA 1
ATOM 3480 C C . ARG A 1 437 ? 5.212 14.926 2.268 1.00 81.12 437 ARG A C 1
ATOM 3482 O O . ARG A 1 437 ? 4.632 14.369 3.201 1.00 81.12 437 ARG A O 1
ATOM 3489 N N . PHE A 1 438 ? 6.305 15.651 2.450 1.00 87.50 438 PHE A N 1
ATOM 3490 C CA . PHE A 1 438 ? 6.772 16.037 3.776 1.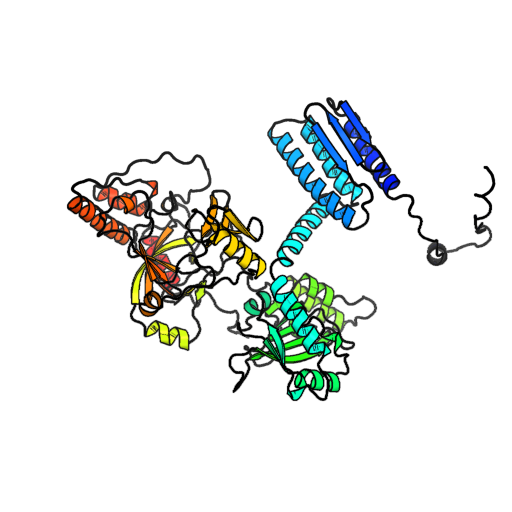00 87.50 438 PHE A CA 1
ATOM 3491 C C . PHE A 1 438 ? 5.937 17.199 4.290 1.00 87.50 438 PHE A C 1
ATOM 3493 O O . PHE A 1 438 ? 5.798 18.208 3.610 1.00 87.50 438 PHE A O 1
ATOM 3500 N N . VAL A 1 439 ? 5.391 17.093 5.500 1.00 90.94 439 VAL A N 1
ATOM 3501 C CA . VAL A 1 439 ? 4.584 18.158 6.116 1.00 90.94 439 VAL A CA 1
ATOM 3502 C C . VAL A 1 439 ? 5.207 18.606 7.426 1.00 90.94 439 VAL A C 1
ATOM 3504 O O . VAL A 1 439 ? 5.351 17.807 8.356 1.00 90.94 439 VAL A O 1
ATOM 3507 N N . LYS A 1 440 ? 5.487 19.909 7.536 1.00 92.31 440 LYS A N 1
ATOM 3508 C CA . LYS A 1 440 ? 5.858 20.580 8.787 1.00 92.31 440 LYS A CA 1
ATOM 3509 C C . LYS A 1 440 ? 4.638 21.284 9.381 1.00 92.31 440 LYS A C 1
ATOM 3511 O O . LYS A 1 440 ? 4.238 22.369 8.954 1.00 92.31 440 LYS A O 1
ATOM 3516 N N . GLU A 1 441 ? 4.041 20.665 10.397 1.00 86.50 441 GLU A N 1
ATOM 3517 C CA . GLU A 1 441 ? 2.774 21.125 10.994 1.00 86.50 441 GLU A CA 1
ATOM 3518 C C . GLU A 1 441 ? 2.934 22.254 12.023 1.00 86.50 441 GLU A C 1
ATOM 3520 O O . GLU A 1 441 ? 1.969 22.951 12.346 1.00 86.50 441 GLU A O 1
ATOM 3525 N N . SER A 1 442 ? 4.138 22.465 12.558 1.00 88.81 442 SER A N 1
ATOM 3526 C CA . SER A 1 442 ? 4.409 23.494 13.565 1.00 88.81 442 SER A CA 1
ATOM 3527 C C . SER A 1 442 ? 5.707 24.243 13.267 1.00 88.81 442 SER A C 1
ATOM 3529 O O . SER A 1 442 ? 6.604 23.707 12.628 1.00 88.81 442 SER A O 1
ATOM 3531 N N . LYS A 1 443 ? 5.810 25.495 13.736 1.00 86.44 443 LYS A N 1
ATOM 3532 C CA . LYS A 1 443 ? 6.967 26.367 13.457 1.00 86.44 443 LYS A CA 1
ATOM 3533 C C . LYS A 1 443 ? 8.295 25.766 13.933 1.00 86.44 443 LYS A C 1
ATOM 3535 O O . LYS A 1 443 ? 9.302 25.907 13.257 1.00 86.44 443 LYS A O 1
ATOM 3540 N N . ASN A 1 444 ? 8.252 25.053 15.059 1.00 84.06 444 ASN A N 1
ATOM 3541 C CA . ASN A 1 444 ? 9.417 24.449 15.709 1.00 84.06 444 ASN A CA 1
ATOM 3542 C C . ASN A 1 444 ? 9.492 22.927 15.486 1.00 84.06 444 ASN A C 1
ATOM 3544 O O . ASN A 1 444 ? 10.312 22.257 16.105 1.00 84.06 444 ASN A O 1
ATOM 3548 N N . GLY A 1 445 ? 8.584 22.365 14.684 1.00 84.75 445 GLY A N 1
ATOM 3549 C CA . GLY A 1 445 ? 8.542 20.937 14.385 1.00 84.75 445 GLY A CA 1
ATOM 3550 C C . GLY A 1 445 ? 9.431 20.578 13.201 1.00 84.75 445 GLY A C 1
ATOM 3551 O O . GLY A 1 445 ? 9.816 21.445 12.419 1.00 84.75 445 GLY A O 1
ATOM 3552 N N . LYS A 1 446 ? 9.710 19.285 13.050 1.00 88.31 446 LYS A N 1
ATOM 3553 C CA . LYS A 1 446 ? 10.305 18.738 11.829 1.00 88.31 446 LYS A CA 1
ATOM 3554 C C . LYS A 1 446 ? 9.212 18.309 10.858 1.00 88.31 446 LYS A C 1
ATOM 3556 O O . LYS A 1 446 ? 8.114 17.932 11.281 1.00 88.31 446 LYS A O 1
ATOM 3561 N N . ALA A 1 447 ? 9.505 18.391 9.569 1.00 89.94 447 ALA A N 1
ATOM 3562 C CA . ALA A 1 447 ? 8.664 17.821 8.542 1.00 89.94 447 ALA A CA 1
ATOM 3563 C C . ALA A 1 447 ? 8.661 16.291 8.675 1.00 89.94 447 ALA A C 1
ATOM 3565 O O . ALA A 1 447 ? 9.685 15.683 8.975 1.00 89.94 447 ALA A O 1
ATOM 3566 N N . SER A 1 448 ? 7.497 15.681 8.482 1.00 87.88 448 SER A N 1
ATOM 3567 C CA . SER A 1 448 ? 7.327 14.223 8.480 1.00 87.88 448 SER A CA 1
ATOM 3568 C C . SER A 1 448 ? 6.646 13.806 7.190 1.00 87.88 448 SER A C 1
ATOM 3570 O O . SER A 1 448 ? 5.784 14.542 6.699 1.00 87.88 448 SER A O 1
ATOM 3572 N N . LEU A 1 449 ? 7.035 12.656 6.645 1.00 84.44 449 LEU A N 1
ATOM 3573 C CA . LEU A 1 449 ? 6.448 12.138 5.420 1.00 84.44 449 LEU A CA 1
ATOM 3574 C C . LEU A 1 449 ? 4.994 11.729 5.671 1.00 84.44 449 LEU A C 1
ATOM 3576 O O . LEU A 1 449 ? 4.672 11.094 6.681 1.00 84.44 449 LEU A O 1
ATOM 3580 N N . LYS A 1 450 ? 4.101 12.126 4.767 1.00 82.50 450 LYS A N 1
ATOM 3581 C CA . LYS A 1 450 ? 2.673 11.830 4.834 1.00 82.50 450 LYS A CA 1
ATOM 3582 C C . LYS A 1 450 ? 2.151 11.379 3.482 1.00 82.50 450 LYS A C 1
ATOM 3584 O O . LYS A 1 450 ? 2.429 12.033 2.481 1.00 82.50 450 LYS A O 1
ATOM 3589 N N . TYR A 1 451 ? 1.339 10.332 3.484 1.00 66.81 451 TYR A N 1
ATOM 3590 C CA . TYR A 1 451 ? 0.613 9.852 2.314 1.00 66.81 451 TYR A CA 1
ATOM 3591 C C . TYR A 1 451 ? -0.839 10.328 2.349 1.00 66.81 451 TYR A C 1
ATOM 3593 O O . TYR A 1 451 ? -1.424 10.553 3.418 1.00 66.81 451 TYR A O 1
ATOM 3601 N N . HIS A 1 452 ? -1.408 10.521 1.168 1.00 67.44 452 HIS A N 1
ATOM 3602 C CA . HIS A 1 452 ? -2.766 10.993 0.995 1.00 67.44 452 HIS A CA 1
ATOM 3603 C C . HIS A 1 452 ? -3.733 9.813 0.947 1.00 67.44 452 HIS A C 1
ATOM 3605 O O . HIS A 1 452 ? -3.683 8.984 0.044 1.00 67.44 452 HIS A O 1
ATOM 3611 N N . LEU A 1 453 ? -4.623 9.737 1.929 1.00 59.75 453 LEU A N 1
ATOM 3612 C CA . LEU A 1 453 ? -5.721 8.785 1.942 1.00 59.75 453 LEU A CA 1
ATOM 3613 C C . LEU A 1 453 ? -6.968 9.481 1.417 1.00 59.75 453 LEU A C 1
ATOM 3615 O O . LEU A 1 453 ? -7.578 10.275 2.139 1.00 59.75 453 LEU A O 1
ATOM 3619 N N . VAL A 1 454 ? -7.336 9.150 0.180 1.00 51.34 454 VAL A N 1
ATOM 3620 C CA . VAL A 1 454 ? -8.571 9.604 -0.464 1.00 51.34 454 VAL A CA 1
ATOM 3621 C C . VAL A 1 454 ? -9.509 8.415 -0.618 1.00 51.34 454 VAL A C 1
ATOM 3623 O O . VAL A 1 454 ? -9.201 7.431 -1.286 1.00 51.34 454 VAL A O 1
ATOM 3626 N N . THR A 1 455 ? -10.666 8.498 0.022 1.00 50.78 455 THR A N 1
ATOM 3627 C CA . THR A 1 455 ? -11.782 7.564 -0.133 1.00 50.78 455 THR A CA 1
ATOM 3628 C C . THR A 1 455 ? -13.083 8.355 -0.241 1.00 50.78 455 THR A C 1
ATOM 3630 O O . THR A 1 455 ? -13.111 9.549 0.056 1.00 50.78 455 THR A O 1
ATOM 3633 N N . ASP A 1 456 ? -14.187 7.678 -0.571 1.00 42.03 456 ASP A N 1
ATOM 3634 C CA . ASP A 1 456 ? -15.539 8.260 -0.525 1.00 42.03 456 ASP A CA 1
ATOM 3635 C C . ASP A 1 456 ? -15.878 8.913 0.841 1.00 42.03 456 ASP A C 1
ATOM 3637 O O . ASP A 1 456 ? -16.816 9.707 0.936 1.00 42.03 456 ASP A O 1
ATOM 3641 N N . GLU A 1 457 ? -15.159 8.551 1.915 1.00 42.16 457 GLU A N 1
ATOM 3642 C CA . GLU A 1 457 ? -15.443 8.943 3.301 1.00 42.16 457 GLU A CA 1
ATOM 3643 C C . GLU A 1 457 ? -14.339 9.785 3.961 1.00 42.16 457 GLU A C 1
ATOM 3645 O O . GLU A 1 457 ? -14.600 10.462 4.961 1.00 42.16 457 GLU A O 1
ATOM 3650 N N . THR A 1 458 ? -13.109 9.744 3.446 1.00 48.28 458 THR A N 1
ATOM 3651 C CA . THR A 1 458 ? -11.938 10.364 4.078 1.00 48.28 458 THR A CA 1
ATOM 3652 C C . THR A 1 458 ? -11.022 10.997 3.044 1.00 48.28 458 THR A C 1
ATOM 3654 O O . THR A 1 458 ? -10.584 10.321 2.125 1.00 48.28 458 THR A O 1
ATOM 3657 N N . ASP A 1 459 ? -10.672 12.257 3.266 1.00 64.81 459 ASP A N 1
ATOM 3658 C CA . ASP A 1 459 ? -9.614 12.989 2.569 1.00 64.81 459 ASP A CA 1
ATOM 3659 C C . ASP A 1 459 ? -8.656 13.476 3.663 1.00 64.81 459 ASP A C 1
ATOM 3661 O O . ASP A 1 459 ? -8.944 14.433 4.394 1.00 64.81 459 ASP A O 1
ATOM 3665 N N . VAL A 1 460 ? -7.605 12.693 3.923 1.00 64.81 460 VAL A N 1
ATOM 3666 C CA . VAL A 1 460 ? -6.672 12.951 5.027 1.00 64.81 460 VAL A CA 1
ATOM 3667 C C . VAL A 1 460 ? -5.235 12.625 4.650 1.00 64.81 460 VAL A C 1
ATOM 3669 O O . VAL A 1 460 ? -4.939 11.623 4.011 1.00 64.81 460 VAL A O 1
ATOM 3672 N N . TRP A 1 461 ? -4.308 13.448 5.137 1.00 70.50 461 TRP A N 1
ATOM 3673 C CA . TRP A 1 461 ? -2.873 13.195 5.034 1.00 70.50 461 TRP A CA 1
ATOM 3674 C C . TRP A 1 461 ? -2.384 12.466 6.283 1.00 70.50 461 TRP A C 1
ATOM 3676 O O . TRP A 1 461 ? -2.228 13.071 7.353 1.00 70.50 461 TRP A O 1
ATOM 3686 N N . ALA A 1 462 ? -2.164 11.162 6.153 1.00 73.25 462 ALA A N 1
ATOM 3687 C CA . ALA A 1 462 ? -1.714 10.294 7.232 1.00 73.25 462 ALA A CA 1
ATOM 3688 C C . ALA A 1 462 ? -0.184 10.232 7.270 1.00 73.25 462 ALA A C 1
ATOM 3690 O O . ALA A 1 462 ? 0.472 10.222 6.237 1.00 73.25 462 ALA A O 1
ATOM 3691 N N . ALA A 1 463 ? 0.394 10.222 8.472 1.00 80.56 463 ALA A N 1
ATOM 3692 C CA . ALA A 1 463 ? 1.842 10.106 8.626 1.00 80.56 463 ALA A CA 1
ATOM 3693 C C . ALA A 1 463 ? 2.329 8.711 8.224 1.00 80.56 463 ALA A C 1
ATOM 3695 O O . ALA A 1 463 ? 1.688 7.714 8.564 1.00 80.56 463 ALA A O 1
ATOM 3696 N N . TYR A 1 464 ? 3.475 8.652 7.547 1.00 79.12 464 TYR A N 1
ATOM 3697 C CA . TYR A 1 464 ? 4.134 7.399 7.218 1.00 79.12 464 TYR A CA 1
ATOM 3698 C C . TYR A 1 464 ? 4.734 6.751 8.468 1.00 79.12 464 TYR A C 1
ATOM 3700 O O . TYR A 1 464 ? 5.642 7.301 9.086 1.00 79.12 464 TYR A O 1
ATOM 3708 N N . ASN A 1 465 ? 4.197 5.584 8.823 1.00 77.62 465 ASN A N 1
ATOM 3709 C CA . ASN A 1 465 ? 4.685 4.679 9.859 1.00 77.62 465 ASN A CA 1
ATOM 3710 C C . ASN A 1 465 ? 4.404 3.247 9.365 1.00 77.62 465 ASN A C 1
ATOM 3712 O O . ASN A 1 465 ? 3.263 2.795 9.495 1.00 77.62 465 ASN A O 1
ATOM 3716 N N . PRO A 1 466 ? 5.392 2.544 8.781 1.00 73.00 466 PRO A N 1
ATOM 3717 C CA . PRO A 1 466 ? 5.163 1.247 8.133 1.00 73.00 466 PRO A CA 1
ATOM 3718 C C . PRO A 1 466 ? 4.906 0.112 9.133 1.00 73.00 466 PRO A C 1
ATOM 3720 O O . PRO A 1 466 ? 4.432 -0.956 8.768 1.00 73.00 466 PRO A O 1
ATOM 3723 N N . TYR A 1 467 ? 5.197 0.331 10.415 1.00 86.12 467 TYR A N 1
ATOM 3724 C CA . TYR A 1 467 ? 5.165 -0.710 11.435 1.00 86.12 467 TYR A CA 1
ATOM 3725 C C . TYR A 1 467 ? 3.773 -1.276 11.716 1.00 86.12 467 TYR A C 1
ATOM 3727 O O . TYR A 1 467 ? 2.731 -0.628 11.552 1.00 86.12 467 TYR A O 1
ATOM 3735 N N . ASN A 1 468 ? 3.766 -2.483 12.270 1.00 85.31 468 ASN A N 1
ATOM 3736 C CA . ASN A 1 468 ? 2.591 -3.064 12.886 1.00 85.31 468 ASN A CA 1
ATOM 3737 C C . ASN A 1 468 ? 2.189 -2.259 14.129 1.00 85.31 468 ASN A C 1
ATOM 3739 O O . ASN A 1 468 ? 2.996 -2.028 15.031 1.00 85.31 468 ASN A O 1
ATOM 3743 N N . HIS A 1 469 ? 0.920 -1.845 14.172 1.00 87.56 469 HIS A N 1
ATOM 3744 C CA . HIS A 1 469 ? 0.344 -1.098 15.287 1.00 87.56 469 HIS A CA 1
ATOM 3745 C C . HIS A 1 469 ? -0.385 -2.052 16.234 1.00 87.56 469 HIS A C 1
ATOM 3747 O O . HIS A 1 469 ? -1.526 -2.452 15.991 1.00 87.56 469 HIS A O 1
ATOM 3753 N N . ASN A 1 470 ? 0.272 -2.376 17.340 1.00 92.00 470 ASN A N 1
ATOM 3754 C CA . ASN A 1 470 ? -0.286 -3.166 18.430 1.00 92.00 470 ASN A CA 1
ATOM 3755 C C . ASN A 1 470 ? -0.534 -2.273 19.653 1.00 92.00 470 ASN A C 1
ATOM 3757 O O . ASN A 1 470 ? -0.045 -1.150 19.718 1.00 92.00 470 ASN A O 1
ATOM 3761 N N . SER A 1 471 ? -1.311 -2.719 20.636 1.00 92.62 471 SER A N 1
ATOM 3762 C CA . SER A 1 471 ? -1.508 -1.950 21.869 1.00 92.62 471 SER A CA 1
ATOM 3763 C C . SER A 1 471 ? -1.777 -2.812 23.090 1.00 92.62 471 SER A C 1
ATOM 3765 O O . SER A 1 471 ? -2.141 -3.978 22.979 1.00 92.62 471 SER A O 1
ATOM 3767 N N . ASP A 1 472 ? -1.643 -2.215 24.266 1.00 92.75 472 ASP A N 1
ATOM 3768 C CA . ASP A 1 472 ? -1.996 -2.824 25.553 1.00 92.75 472 ASP A CA 1
ATOM 3769 C C . ASP A 1 472 ? -3.512 -2.843 25.834 1.00 92.75 472 ASP A C 1
ATOM 3771 O O . ASP A 1 472 ? -3.953 -3.310 26.887 1.00 92.75 472 ASP A O 1
ATOM 3775 N N . SER A 1 473 ? -4.315 -2.322 24.900 1.00 91.38 473 SER A N 1
ATOM 3776 C CA . SER A 1 473 ? -5.745 -2.091 25.063 1.00 91.38 473 SER A CA 1
ATOM 3777 C C . SER A 1 473 ? -6.579 -2.857 24.042 1.00 91.38 473 SER A C 1
ATOM 3779 O O . SER A 1 473 ? -6.342 -2.755 22.841 1.00 91.38 473 SER A O 1
ATOM 3781 N N . MET A 1 474 ? -7.621 -3.553 24.513 1.00 92.56 474 MET A N 1
ATOM 3782 C CA . MET A 1 474 ? -8.658 -4.126 23.639 1.00 92.56 474 MET A CA 1
ATOM 3783 C C . MET A 1 474 ? -9.699 -3.079 23.206 1.00 92.56 474 MET A C 1
ATOM 3785 O O . MET A 1 474 ? -10.452 -3.305 22.262 1.00 92.56 474 MET A O 1
ATOM 3789 N N . LEU A 1 475 ? -9.742 -1.923 23.881 1.00 88.00 475 LEU A N 1
ATOM 3790 C CA . LEU A 1 475 ? -10.542 -0.771 23.472 1.00 88.00 475 LEU A CA 1
ATOM 3791 C C . LEU A 1 475 ? -9.755 0.049 22.447 1.00 88.00 475 LEU A C 1
ATOM 3793 O O . LEU A 1 475 ? -8.714 0.621 22.783 1.00 88.00 475 LEU A O 1
ATOM 3797 N N . ASN A 1 476 ? -10.272 0.136 21.223 1.00 77.00 476 ASN A N 1
ATOM 3798 C CA . ASN A 1 476 ? -9.739 1.007 20.183 1.00 77.00 476 ASN A CA 1
ATOM 3799 C C . ASN A 1 476 ? -10.832 1.961 19.693 1.00 77.00 476 ASN A C 1
ATOM 3801 O O . ASN A 1 476 ? -11.552 1.699 18.744 1.00 77.00 476 ASN A O 1
ATOM 3805 N N . ASP A 1 477 ? -10.954 3.111 20.328 1.00 76.69 477 ASP A N 1
ATOM 3806 C CA . ASP A 1 477 ? -11.924 4.143 19.961 1.00 76.69 477 ASP A CA 1
ATOM 3807 C C . ASP A 1 477 ? -11.324 5.228 19.046 1.00 76.69 477 ASP A C 1
ATOM 3809 O O . ASP A 1 477 ? -11.932 6.277 18.835 1.00 76.69 477 ASP A O 1
ATOM 3813 N N . GLN A 1 478 ? -10.135 4.982 18.481 1.00 67.44 478 GLN A N 1
ATOM 3814 C CA . GLN A 1 478 ? -9.408 5.935 17.634 1.00 67.44 478 GLN A CA 1
ATOM 3815 C C . GLN A 1 478 ? -10.150 6.246 16.329 1.00 67.44 478 GLN A C 1
ATOM 3817 O O . GLN A 1 478 ? -10.115 7.373 15.833 1.00 67.44 478 GLN A O 1
ATOM 3822 N N . PHE A 1 479 ? -10.815 5.247 15.754 1.00 61.59 479 PHE A N 1
ATOM 3823 C CA . PHE A 1 479 ? -11.539 5.400 14.503 1.00 61.59 479 PHE A CA 1
ATOM 3824 C C . PHE A 1 479 ? -13.007 5.699 14.806 1.00 61.59 479 PHE A C 1
ATOM 3826 O O . PHE A 1 479 ? -13.793 4.797 15.114 1.00 61.59 479 PHE A O 1
ATOM 3833 N N . LYS A 1 480 ? -13.383 6.979 14.720 1.00 56.84 480 LYS A N 1
ATOM 3834 C CA . LYS A 1 480 ? -14.766 7.428 14.924 1.00 56.84 480 LYS A CA 1
ATOM 3835 C C . LYS A 1 480 ? -15.701 6.594 14.041 1.00 56.84 480 LYS A C 1
ATOM 3837 O O . LYS A 1 480 ? -15.578 6.623 12.824 1.00 56.84 480 LYS A O 1
ATOM 3842 N N . ALA A 1 481 ? -16.621 5.853 14.660 1.00 54.66 481 ALA A N 1
ATOM 3843 C CA . ALA A 1 481 ? -17.595 4.969 14.009 1.00 54.66 481 ALA A CA 1
ATOM 3844 C C . ALA A 1 481 ? -17.067 3.675 13.348 1.00 54.66 481 ALA A C 1
ATOM 3846 O O . ALA A 1 481 ? -17.887 2.919 12.824 1.00 54.66 481 ALA A O 1
ATOM 3847 N N . ALA A 1 482 ? -15.770 3.341 13.416 1.00 53.03 482 ALA A N 1
ATOM 3848 C CA . ALA A 1 482 ? -15.253 2.102 12.815 1.00 53.03 482 ALA A CA 1
ATOM 3849 C C . ALA A 1 482 ? -15.876 0.841 13.405 1.00 53.03 482 ALA A C 1
ATOM 3851 O O . ALA A 1 482 ? -16.139 -0.099 12.665 1.00 53.03 482 ALA A O 1
ATOM 3852 N N . TYR A 1 483 ? -16.130 0.836 14.710 1.00 57.12 483 TYR A N 1
ATOM 3853 C CA . TYR A 1 483 ? -16.689 -0.312 15.413 1.00 57.12 483 TYR A CA 1
ATOM 3854 C C . TYR A 1 483 ? -18.193 -0.494 15.194 1.00 57.12 483 TYR A C 1
ATOM 3856 O O . TYR A 1 483 ? -18.744 -1.515 15.581 1.00 57.12 483 TYR A O 1
ATOM 3864 N N . ARG A 1 484 ? -18.859 0.427 14.481 1.00 62.31 484 ARG A N 1
ATOM 3865 C CA . ARG A 1 484 ? -20.200 0.156 13.935 1.00 62.31 484 ARG A CA 1
ATOM 3866 C C . ARG A 1 484 ? -20.173 -0.938 12.871 1.00 62.31 484 ARG A C 1
ATOM 3868 O O . ARG A 1 484 ? -21.210 -1.525 12.577 1.00 62.31 484 ARG A O 1
ATOM 3875 N N . ARG A 1 485 ? -19.007 -1.176 12.267 1.00 69.44 485 ARG A N 1
ATOM 3876 C CA . ARG A 1 485 ? -18.795 -2.243 11.302 1.00 69.44 485 ARG A CA 1
ATOM 3877 C C . ARG A 1 485 ? -18.708 -3.548 12.086 1.00 69.44 485 ARG A C 1
ATOM 3879 O O . ARG A 1 485 ? -17.709 -3.806 12.753 1.00 69.44 485 ARG A O 1
ATOM 3886 N N . GLY A 1 486 ? -19.768 -4.352 12.025 1.00 77.62 486 GLY A N 1
ATOM 3887 C CA . GLY A 1 486 ? -19.854 -5.622 12.749 1.00 77.62 486 GLY A CA 1
ATOM 3888 C C . GLY A 1 486 ? -18.825 -6.678 12.327 1.00 77.62 486 GLY A C 1
ATOM 3889 O O . GLY A 1 486 ? -18.884 -7.798 12.803 1.00 77.62 486 GLY A O 1
ATOM 3890 N N . ASN A 1 487 ? -17.916 -6.359 11.407 1.00 84.75 487 ASN A N 1
ATOM 3891 C CA . ASN A 1 487 ? -16.810 -7.204 10.969 1.00 84.75 487 ASN A CA 1
ATOM 3892 C C . ASN A 1 487 ? -15.442 -6.747 11.515 1.00 84.75 487 ASN A C 1
ATOM 3894 O O . ASN A 1 487 ? -14.423 -7.327 11.149 1.00 84.75 487 ASN A O 1
ATOM 3898 N N . ILE A 1 488 ? -15.383 -5.712 12.364 1.00 87.06 488 ILE A N 1
ATOM 3899 C CA . ILE A 1 488 ? -14.146 -5.316 13.054 1.00 87.06 488 ILE A CA 1
ATOM 3900 C C . ILE A 1 488 ? -14.007 -6.123 14.343 1.00 87.06 488 ILE A C 1
ATOM 3902 O O . ILE A 1 488 ? -14.848 -6.038 15.236 1.00 87.06 488 ILE A O 1
ATOM 3906 N N . VAL A 1 489 ? -12.907 -6.861 14.453 1.00 91.25 489 VAL A N 1
ATOM 3907 C CA . VAL A 1 489 ? -12.600 -7.759 15.571 1.00 91.25 489 VAL A CA 1
ATOM 3908 C C . VAL A 1 489 ? -11.323 -7.334 16.295 1.00 91.25 489 VAL A C 1
ATOM 3910 O O . VAL A 1 489 ? -10.489 -6.603 15.753 1.00 91.25 489 VAL A O 1
ATOM 3913 N N . VAL A 1 490 ? -11.161 -7.793 17.539 1.00 94.12 490 VAL A N 1
ATOM 3914 C CA . VAL A 1 490 ? -9.920 -7.623 18.307 1.00 94.12 490 VAL A CA 1
ATOM 3915 C C . VAL A 1 490 ? -9.095 -8.898 18.192 1.00 94.12 490 VAL A C 1
ATOM 3917 O O . VAL A 1 490 ? -9.586 -9.988 18.476 1.00 94.12 490 VAL A O 1
ATOM 3920 N N . VAL A 1 491 ? -7.839 -8.755 17.791 1.00 95.31 491 VAL A N 1
ATOM 3921 C CA . VAL A 1 491 ? -6.889 -9.853 17.624 1.00 95.31 491 VAL A CA 1
ATOM 3922 C C . VAL A 1 491 ? -5.835 -9.764 18.719 1.00 95.31 491 VAL A C 1
ATOM 3924 O O . VAL A 1 491 ? -5.234 -8.708 18.923 1.00 95.31 491 VAL A O 1
ATOM 3927 N N . GLU A 1 492 ? -5.645 -10.867 19.440 1.00 97.31 492 GLU A N 1
ATOM 3928 C CA . GLU A 1 492 ? -4.516 -11.071 20.349 1.00 97.31 492 GLU A CA 1
ATOM 3929 C C . GLU A 1 492 ? -3.276 -11.380 19.512 1.00 97.31 492 GLU A C 1
ATOM 3931 O O . GLU A 1 492 ? -3.338 -12.217 18.611 1.00 97.31 492 GLU A O 1
ATOM 3936 N N . ALA A 1 493 ? -2.168 -10.706 19.801 1.00 96.12 493 ALA A N 1
ATOM 3937 C CA . ALA A 1 493 ? -0.921 -10.847 19.067 1.00 96.12 493 ALA A CA 1
ATOM 3938 C C . ALA A 1 493 ? 0.291 -10.875 20.005 1.00 96.12 493 ALA A C 1
ATOM 3940 O O . ALA A 1 493 ? 0.254 -10.350 21.123 1.00 96.12 493 ALA A O 1
ATOM 3941 N N . GLU A 1 494 ? 1.376 -11.466 19.520 1.00 96.69 494 GLU A N 1
ATOM 3942 C CA . GLU A 1 494 ? 2.700 -11.413 20.131 1.00 96.69 494 GLU A CA 1
ATOM 3943 C C . GLU A 1 494 ? 3.564 -10.365 19.421 1.00 96.69 494 GLU A C 1
ATOM 3945 O O . GLU A 1 494 ? 3.476 -10.172 18.203 1.00 96.69 494 GLU A O 1
ATOM 3950 N N . VAL A 1 495 ? 4.385 -9.662 20.202 1.00 96.25 495 VAL A N 1
ATOM 3951 C CA . VAL A 1 495 ? 5.342 -8.659 19.714 1.00 96.25 495 VAL A CA 1
ATOM 3952 C C . VAL A 1 495 ? 6.692 -8.894 20.400 1.00 96.25 495 VAL A C 1
ATOM 3954 O O . VAL A 1 495 ? 6.711 -8.998 21.632 1.00 96.25 495 VAL A O 1
ATOM 3957 N N . PRO A 1 496 ? 7.815 -8.988 19.666 1.00 95.44 496 PRO A N 1
ATOM 3958 C CA . PRO A 1 496 ? 9.110 -9.298 20.257 1.00 95.44 496 PRO A CA 1
ATOM 3959 C C . PRO A 1 496 ? 9.656 -8.093 21.028 1.00 95.44 496 PRO A C 1
ATOM 3961 O O . PRO A 1 496 ? 9.729 -6.977 20.512 1.00 95.44 496 PRO A O 1
ATOM 3964 N N . VAL A 1 497 ? 10.073 -8.322 22.276 1.00 93.69 497 VAL A N 1
ATOM 3965 C CA . VAL A 1 497 ? 10.624 -7.276 23.157 1.00 93.69 497 VAL A CA 1
ATOM 3966 C C . VAL A 1 497 ? 11.882 -6.663 22.548 1.00 93.69 497 VAL A C 1
ATOM 3968 O O . VAL A 1 497 ? 12.016 -5.443 22.547 1.00 93.69 497 VAL A O 1
ATOM 3971 N N . GLY A 1 498 ? 12.754 -7.495 21.969 1.00 88.81 498 GLY A N 1
ATOM 3972 C CA . GLY A 1 498 ? 13.989 -7.034 21.335 1.00 88.81 498 GLY A CA 1
ATOM 3973 C C . GLY A 1 498 ? 13.753 -6.049 20.187 1.00 88.81 498 GLY A C 1
ATOM 3974 O O . GLY A 1 498 ? 14.533 -5.117 20.019 1.00 88.81 498 GLY A O 1
ATOM 3975 N N . ASP A 1 499 ? 12.654 -6.186 19.435 1.00 89.75 499 ASP A N 1
ATOM 3976 C CA . ASP A 1 499 ? 12.318 -5.224 18.381 1.00 89.75 499 ASP A CA 1
ATOM 3977 C C . ASP A 1 499 ? 11.824 -3.898 18.967 1.00 89.75 499 ASP A C 1
ATOM 3979 O O . ASP A 1 499 ? 12.277 -2.839 18.540 1.00 89.75 499 ASP A O 1
ATOM 3983 N N . LEU A 1 500 ? 10.980 -3.945 20.005 1.00 91.88 500 LEU A N 1
ATOM 3984 C CA . LEU A 1 500 ? 10.488 -2.747 20.699 1.00 91.88 500 LEU A CA 1
ATOM 3985 C C . LEU A 1 500 ? 11.599 -1.930 21.371 1.00 91.88 500 LEU A C 1
ATOM 3987 O O . LEU A 1 500 ? 11.418 -0.736 21.606 1.00 91.88 500 LEU A O 1
ATOM 3991 N N . GLU A 1 501 ? 12.718 -2.564 21.710 1.00 91.12 501 GLU A N 1
ATOM 3992 C CA . GLU A 1 501 ? 13.879 -1.927 22.341 1.00 91.12 501 GLU A CA 1
ATOM 3993 C C . GLU A 1 501 ? 14.982 -1.561 21.336 1.00 91.12 501 GLU A C 1
ATOM 3995 O O . GLU A 1 501 ? 15.946 -0.893 21.704 1.00 91.12 501 GLU A O 1
ATOM 4000 N N . SER A 1 502 ? 14.840 -1.948 20.064 1.00 88.19 502 SER A N 1
ATOM 4001 C CA . SER A 1 502 ? 15.887 -1.769 19.049 1.00 88.19 502 SER A CA 1
ATOM 4002 C C . SER A 1 502 ? 16.139 -0.310 18.661 1.00 88.19 502 SER A C 1
ATOM 4004 O O . SER A 1 502 ? 17.214 0.009 18.156 1.00 88.19 502 SER A O 1
ATOM 4006 N N . GLY A 1 503 ? 15.152 0.572 18.857 1.00 85.69 503 GLY A N 1
ATOM 4007 C CA . GLY A 1 503 ? 15.202 1.959 18.389 1.00 85.69 503 GLY A CA 1
ATOM 4008 C C . GLY A 1 503 ? 15.230 2.093 16.863 1.00 85.69 503 GLY A C 1
ATOM 4009 O O . GLY A 1 503 ? 15.534 3.171 16.356 1.00 85.69 503 GLY A O 1
ATOM 4010 N N . TYR A 1 504 ? 14.935 1.012 16.132 1.00 85.44 504 TYR A N 1
ATOM 4011 C CA . TYR A 1 504 ? 14.871 1.018 14.679 1.00 85.44 504 TYR A CA 1
ATOM 4012 C C . TYR A 1 504 ? 13.894 2.081 14.166 1.00 85.44 504 TYR A C 1
ATOM 4014 O O . TYR A 1 504 ? 12.749 2.161 14.611 1.00 85.44 504 TYR A O 1
ATOM 4022 N N . GLN A 1 505 ? 14.332 2.878 13.198 1.00 86.12 505 GLN A N 1
ATOM 4023 C CA . GLN A 1 505 ? 13.490 3.856 12.531 1.00 86.12 505 GLN A CA 1
ATOM 4024 C C . GLN A 1 505 ? 13.674 3.718 11.020 1.00 86.12 505 GLN A C 1
ATOM 4026 O O . GLN A 1 505 ? 14.710 4.103 10.484 1.00 86.12 505 GLN A O 1
ATOM 4031 N N . ALA A 1 506 ? 12.662 3.167 10.353 1.00 74.38 506 ALA A N 1
ATOM 4032 C CA . ALA A 1 506 ? 12.552 3.100 8.907 1.00 74.38 506 ALA A CA 1
ATOM 4033 C C . ALA A 1 506 ? 12.755 4.498 8.298 1.00 74.38 506 ALA A C 1
ATOM 4035 O O . ALA A 1 506 ? 12.288 5.490 8.888 1.00 74.38 506 ALA A O 1
ATOM 4036 N N . PRO A 1 507 ? 13.395 4.600 7.123 1.00 70.94 507 PRO A N 1
ATOM 4037 C CA . PRO A 1 507 ? 13.592 5.868 6.434 1.00 70.94 507 PRO A CA 1
ATOM 4038 C C . PRO A 1 507 ? 12.302 6.690 6.354 1.00 70.94 507 PRO A C 1
ATOM 4040 O O . PRO A 1 507 ? 11.231 6.178 6.028 1.00 70.94 507 PRO A O 1
ATOM 4043 N N . TYR A 1 508 ? 12.402 7.971 6.718 1.00 74.88 508 TYR A N 1
ATOM 4044 C CA . TYR A 1 508 ? 11.311 8.958 6.697 1.00 74.88 508 TYR A CA 1
ATOM 4045 C C . TYR A 1 508 ? 10.084 8.651 7.571 1.00 74.88 508 TYR A C 1
ATOM 4047 O O . TYR A 1 508 ? 9.140 9.450 7.595 1.00 74.88 508 TYR A O 1
ATOM 4055 N N . SER A 1 509 ? 10.082 7.537 8.309 1.00 78.25 509 SER A N 1
ATOM 4056 C CA . SER A 1 509 ? 9.011 7.226 9.251 1.00 78.25 509 SER A CA 1
ATOM 4057 C C . SER A 1 509 ? 8.936 8.288 10.339 1.00 78.25 509 SER A C 1
ATOM 4059 O O . SER A 1 509 ? 9.950 8.820 10.806 1.00 78.25 509 SER A O 1
ATOM 4061 N N . LYS A 1 510 ? 7.710 8.637 10.725 1.00 84.44 510 LYS A N 1
ATOM 4062 C CA . LYS A 1 510 ? 7.482 9.684 11.718 1.00 84.44 510 LYS A CA 1
ATOM 4063 C C . LYS A 1 510 ? 8.003 9.263 13.091 1.00 84.44 510 LYS A C 1
ATOM 4065 O O . LYS A 1 510 ? 8.627 10.070 13.777 1.00 84.44 510 LYS A O 1
ATOM 4070 N N . ASP A 1 511 ? 7.697 8.035 13.482 1.00 85.88 511 ASP A N 1
ATOM 4071 C CA . ASP A 1 511 ? 8.035 7.475 14.783 1.00 85.88 511 ASP A CA 1
ATOM 4072 C C . ASP A 1 511 ? 9.031 6.314 14.594 1.00 85.88 511 ASP A C 1
ATOM 4074 O O . ASP A 1 511 ? 9.071 5.696 13.535 1.00 85.88 511 ASP A O 1
ATOM 4078 N N . ALA A 1 512 ? 9.853 6.014 15.598 1.00 90.50 512 ALA A N 1
ATOM 4079 C CA . ALA A 1 512 ? 10.659 4.790 15.624 1.00 90.50 512 ALA A CA 1
ATOM 4080 C C . ALA A 1 512 ? 9.821 3.612 16.151 1.00 90.50 512 ALA A C 1
ATOM 4082 O O . ALA A 1 512 ? 8.768 3.815 16.769 1.00 90.50 512 ALA A O 1
ATOM 4083 N N . VAL A 1 513 ? 10.294 2.378 15.961 1.00 91.44 513 VAL A N 1
ATOM 4084 C CA . VAL A 1 513 ? 9.740 1.229 16.688 1.00 91.44 513 VAL A CA 1
ATOM 4085 C C . VAL A 1 513 ? 9.876 1.449 18.193 1.00 91.44 513 VAL A C 1
ATOM 4087 O O . VAL A 1 513 ? 10.809 2.094 18.677 1.00 91.44 513 VAL A O 1
ATOM 4090 N N . GLY A 1 514 ? 8.931 0.895 18.942 1.00 93.62 514 GLY A N 1
ATOM 4091 C CA . GLY A 1 514 ? 8.915 0.958 20.392 1.00 93.62 514 GLY A CA 1
ATOM 4092 C C . GLY A 1 514 ? 7.552 1.310 20.963 1.00 93.62 514 GLY A C 1
ATOM 4093 O O . GLY A 1 514 ? 6.501 1.121 20.345 1.00 93.62 514 GLY A O 1
ATOM 4094 N N . LYS A 1 515 ? 7.575 1.776 22.211 1.00 93.12 515 LYS A N 1
ATOM 4095 C CA . LYS A 1 515 ? 6.377 2.071 23.001 1.00 93.12 515 LYS A CA 1
ATOM 4096 C C . LYS A 1 515 ? 6.102 3.565 22.952 1.00 93.12 515 LYS A C 1
ATOM 4098 O O . LYS A 1 515 ? 6.974 4.360 23.286 1.00 93.12 515 LYS A O 1
ATOM 4103 N N . THR A 1 516 ? 4.890 3.944 22.575 1.00 86.38 516 THR A N 1
ATOM 4104 C CA . THR A 1 516 ? 4.472 5.348 22.534 1.00 86.38 516 THR A CA 1
ATOM 4105 C C . THR A 1 516 ? 3.102 5.508 23.178 1.00 86.38 516 THR A C 1
ATOM 4107 O O . THR A 1 516 ? 2.170 4.749 22.894 1.00 86.38 516 THR A O 1
ATOM 4110 N N . GLU A 1 517 ? 2.966 6.520 24.041 1.00 84.88 517 GLU A N 1
ATOM 4111 C CA . GLU A 1 517 ? 1.651 6.992 24.476 1.00 84.88 517 GLU A CA 1
ATOM 4112 C C . GLU A 1 517 ? 0.906 7.552 23.265 1.00 84.88 517 GLU A C 1
ATOM 4114 O O . GLU A 1 517 ? 1.355 8.502 22.620 1.00 84.88 517 GLU A O 1
ATOM 4119 N N . TRP A 1 518 ? -0.237 6.959 22.936 1.00 75.44 518 TRP A N 1
ATOM 4120 C CA . TRP A 1 518 ? -0.941 7.291 21.703 1.00 75.44 518 TRP A CA 1
ATOM 4121 C C . TRP A 1 518 ? -2.218 8.077 21.968 1.00 75.44 518 TRP A C 1
ATOM 4123 O O . TRP A 1 518 ? -2.900 7.894 22.981 1.00 75.44 518 TRP A O 1
ATOM 4133 N N . LYS A 1 519 ? -2.584 8.938 21.012 1.00 67.94 519 LYS A N 1
ATOM 4134 C CA . LYS A 1 519 ? -3.845 9.683 21.072 1.00 67.94 519 LYS A CA 1
ATOM 4135 C C . LYS A 1 519 ? -5.017 8.700 21.086 1.00 67.94 519 LYS A C 1
ATOM 4137 O O . LYS A 1 519 ? -5.214 7.932 20.147 1.00 67.94 519 LYS A O 1
ATOM 4142 N N . SER A 1 520 ? -5.764 8.736 22.181 1.00 72.69 520 SER A N 1
ATOM 4143 C CA . SER A 1 520 ? -6.957 7.925 22.417 1.00 72.69 520 SER A CA 1
ATOM 4144 C C . SER A 1 520 ? -8.211 8.617 21.866 1.00 72.69 520 SER A C 1
ATOM 4146 O O . SER A 1 520 ? -8.185 9.826 21.621 1.00 72.69 520 SER A O 1
ATOM 4148 N N . GLY A 1 521 ? -9.289 7.864 21.641 1.00 77.94 521 GLY A N 1
ATOM 4149 C CA . GLY A 1 521 ? -10.582 8.419 21.244 1.00 77.94 521 GLY A CA 1
ATOM 4150 C C . GLY A 1 521 ? -11.386 8.963 22.428 1.00 77.94 521 GLY A C 1
ATOM 4151 O O . GLY A 1 521 ? -10.866 9.167 23.529 1.00 77.94 521 GLY A O 1
ATOM 4152 N N . ASP A 1 522 ? -12.673 9.220 22.196 1.00 83.19 522 ASP A N 1
ATOM 4153 C CA . ASP A 1 522 ? -13.542 9.931 23.143 1.00 83.19 522 ASP A CA 1
ATOM 4154 C C . ASP A 1 522 ? -13.747 9.190 24.481 1.00 83.19 522 ASP A C 1
ATOM 4156 O O . ASP A 1 522 ? -14.086 9.824 25.478 1.00 83.19 522 ASP A O 1
ATOM 4160 N N . VAL A 1 523 ? -13.545 7.870 24.537 1.00 87.44 523 VAL A N 1
ATOM 4161 C CA . VAL A 1 523 ? -13.674 7.061 25.760 1.00 87.44 523 VAL A CA 1
ATOM 4162 C C . VAL A 1 523 ? -12.328 6.950 26.468 1.00 87.44 523 VAL A C 1
ATOM 4164 O O . VAL A 1 523 ? -12.211 7.321 27.634 1.00 87.44 523 VAL A O 1
ATOM 4167 N N . ALA A 1 524 ? -11.292 6.477 25.776 1.00 86.81 524 ALA A N 1
ATOM 4168 C CA . ALA A 1 524 ? -9.998 6.202 26.396 1.00 86.81 524 ALA A CA 1
ATOM 4169 C C . ALA A 1 524 ? -9.254 7.481 26.838 1.00 86.81 524 ALA A C 1
ATOM 4171 O O . ALA A 1 524 ? -8.419 7.415 27.736 1.00 86.81 524 ALA A O 1
ATOM 4172 N N . THR A 1 525 ? -9.593 8.659 26.298 1.00 87.44 525 THR A N 1
ATOM 4173 C CA . THR A 1 525 ? -9.092 9.957 26.803 1.00 87.44 525 THR A CA 1
ATOM 4174 C C . THR A 1 525 ? -9.619 10.342 28.186 1.00 87.44 525 THR A C 1
ATOM 4176 O O . THR A 1 525 ? -9.032 11.209 28.829 1.00 87.44 525 THR A O 1
ATOM 4179 N N . GLN A 1 526 ? -10.699 9.715 28.663 1.00 90.44 526 GLN A N 1
ATOM 4180 C CA . GLN A 1 526 ? -11.250 9.957 30.001 1.00 90.44 526 GLN A CA 1
ATOM 4181 C C . GLN A 1 526 ? -10.540 9.132 31.090 1.00 90.44 526 GLN A C 1
ATOM 4183 O O . GLN A 1 526 ? -10.797 9.335 32.277 1.00 90.44 526 GLN A O 1
ATOM 4188 N N . PHE A 1 527 ? -9.666 8.191 30.713 1.00 90.69 527 PHE A N 1
ATOM 4189 C CA . PHE A 1 527 ? -8.927 7.366 31.669 1.00 90.69 527 PHE A CA 1
ATOM 4190 C C . PHE A 1 527 ? -7.849 8.165 32.412 1.00 90.69 527 PHE A C 1
ATOM 4192 O O . PHE A 1 527 ? -7.252 9.076 31.835 1.00 90.69 527 PHE A O 1
ATOM 4199 N N . PRO A 1 528 ? -7.576 7.824 33.688 1.00 91.38 528 PRO A N 1
ATOM 4200 C CA . PRO A 1 528 ? -6.498 8.452 34.445 1.00 91.38 528 PRO A CA 1
ATOM 4201 C C . PRO A 1 528 ? -5.131 8.158 33.811 1.00 91.38 528 PRO A C 1
ATOM 4203 O O . PRO A 1 528 ? -4.972 7.167 33.096 1.00 91.38 528 PRO A O 1
ATOM 4206 N N . ASP A 1 529 ? -4.132 8.998 34.107 1.00 88.12 529 ASP A N 1
ATOM 4207 C CA . ASP A 1 529 ? -2.795 8.934 33.492 1.00 88.12 529 ASP A CA 1
ATOM 4208 C C . ASP A 1 529 ? -2.149 7.539 33.589 1.00 88.12 529 ASP A C 1
ATOM 4210 O O . ASP A 1 529 ? -1.594 7.044 32.612 1.00 88.12 529 ASP A O 1
ATOM 4214 N N . GLU A 1 530 ? -2.304 6.859 34.727 1.00 88.88 530 GLU A N 1
ATOM 4215 C CA . GLU A 1 530 ? -1.795 5.498 34.976 1.00 88.88 530 GLU A CA 1
ATOM 4216 C C . GLU A 1 530 ? -2.488 4.389 34.157 1.00 88.88 530 GLU A C 1
ATOM 4218 O O . GLU A 1 530 ? -2.089 3.225 34.208 1.00 88.88 530 GLU A O 1
ATOM 4223 N N . MET A 1 531 ? -3.546 4.728 33.418 1.00 89.81 531 MET A N 1
ATOM 4224 C CA . MET A 1 531 ? -4.332 3.818 32.581 1.00 89.81 531 MET A CA 1
ATOM 4225 C C . MET A 1 531 ? -4.356 4.238 31.109 1.00 89.81 531 MET A C 1
ATOM 4227 O O . MET A 1 531 ? -5.161 3.698 30.336 1.00 89.81 531 MET A O 1
ATOM 4231 N N . LYS A 1 532 ? -3.492 5.174 30.703 1.00 86.44 532 LYS A N 1
ATOM 4232 C CA . LYS A 1 532 ? -3.359 5.577 29.302 1.00 86.44 532 LYS A CA 1
ATOM 4233 C C . LYS A 1 532 ? -3.003 4.393 28.412 1.00 86.44 532 LYS A C 1
ATOM 4235 O O . LYS A 1 532 ? -2.278 3.483 28.804 1.00 86.44 532 LYS A O 1
ATOM 4240 N N . ARG A 1 533 ? -3.540 4.425 27.193 1.00 88.25 533 ARG A N 1
ATOM 4241 C CA . ARG A 1 533 ? -3.241 3.441 26.155 1.00 88.25 533 ARG A CA 1
ATOM 4242 C C . ARG A 1 533 ? -1.798 3.602 25.689 1.00 88.25 533 ARG A C 1
ATOM 4244 O O . ARG A 1 533 ? -1.383 4.699 25.306 1.00 88.25 533 ARG A O 1
ATOM 4251 N N . THR A 1 534 ? -1.094 2.483 25.620 1.00 90.38 534 THR A N 1
ATOM 4252 C CA . THR A 1 534 ? 0.231 2.392 25.010 1.00 90.38 534 THR A CA 1
ATOM 4253 C C . THR A 1 534 ? 0.119 1.665 23.677 1.00 90.38 534 THR A C 1
ATOM 4255 O O . THR A 1 534 ? -0.425 0.561 23.604 1.00 90.38 534 THR A O 1
ATOM 4258 N N . VAL A 1 535 ? 0.632 2.280 22.613 1.00 91.00 535 VAL A N 1
ATOM 4259 C CA . VAL A 1 535 ? 0.807 1.626 21.312 1.00 91.00 535 VAL A CA 1
ATOM 4260 C C . VAL A 1 535 ? 2.229 1.087 21.217 1.00 91.00 535 VAL A C 1
ATOM 4262 O O . VAL A 1 535 ? 3.189 1.731 21.642 1.00 91.00 535 VAL A O 1
ATOM 4265 N N . TYR A 1 536 ? 2.336 -0.114 20.668 1.00 93.94 536 TYR A N 1
ATOM 4266 C CA . TYR A 1 536 ? 3.568 -0.813 20.360 1.00 93.94 536 TYR A CA 1
ATOM 4267 C C . TYR A 1 536 ? 3.744 -0.793 18.844 1.00 93.94 536 TYR A C 1
ATOM 4269 O O . TYR A 1 536 ? 3.019 -1.488 18.127 1.00 93.94 536 TYR A O 1
ATOM 4277 N N . LEU A 1 537 ? 4.668 0.039 18.372 1.00 92.25 537 LEU A N 1
ATOM 4278 C CA . LEU A 1 537 ? 5.105 0.061 16.981 1.00 92.25 537 LEU A CA 1
ATOM 4279 C C . LEU A 1 537 ? 6.217 -0.969 16.835 1.00 92.25 537 LEU A C 1
ATOM 4281 O O . LEU A 1 537 ? 7.245 -0.853 17.495 1.00 92.25 537 LEU A O 1
ATOM 4285 N N . SER A 1 538 ? 6.008 -1.987 16.010 1.00 92.44 538 SER A N 1
ATOM 4286 C CA . SER A 1 538 ? 7.001 -3.040 15.795 1.00 92.44 538 SER A CA 1
ATOM 4287 C C . SER A 1 538 ? 7.045 -3.441 14.334 1.00 92.44 538 SER A C 1
ATOM 4289 O O . SER A 1 538 ? 6.017 -3.443 13.653 1.00 92.44 538 SER A O 1
ATOM 4291 N N . ARG A 1 539 ? 8.229 -3.799 13.842 1.00 89.81 539 ARG A N 1
ATOM 4292 C CA . ARG A 1 539 ? 8.350 -4.432 12.529 1.00 89.81 539 ARG A CA 1
ATOM 4293 C C . ARG A 1 539 ? 7.629 -5.770 12.527 1.00 89.81 539 ARG A C 1
ATOM 4295 O O . ARG A 1 539 ? 6.922 -6.061 11.576 1.00 89.81 539 ARG A O 1
ATOM 4302 N N . TYR A 1 540 ? 7.719 -6.523 13.616 1.00 92.00 540 TYR A N 1
ATOM 4303 C CA . TYR A 1 540 ? 7.214 -7.886 13.694 1.00 92.00 540 TYR A CA 1
ATOM 4304 C C . TYR A 1 540 ? 5.959 -7.990 14.547 1.00 92.00 540 TYR A C 1
ATOM 4306 O O . TYR A 1 540 ? 5.850 -7.397 15.622 1.00 92.00 540 TYR A O 1
ATOM 4314 N N . THR A 1 541 ? 5.016 -8.813 14.123 1.00 93.06 541 THR A N 1
ATOM 4315 C CA . THR A 1 541 ? 3.945 -9.259 15.007 1.00 93.06 541 THR A CA 1
ATOM 4316 C C . THR A 1 541 ? 3.484 -10.649 14.617 1.00 93.06 541 THR A C 1
ATOM 4318 O O . THR A 1 541 ? 3.724 -11.109 13.509 1.00 93.06 541 THR A O 1
ATOM 4321 N N . LYS A 1 542 ? 2.884 -11.355 15.567 1.00 93.62 542 LYS A N 1
ATOM 4322 C CA . LYS A 1 542 ? 2.333 -12.685 15.347 1.00 93.62 542 LYS A CA 1
ATOM 4323 C C . LYS A 1 542 ? 0.904 -12.703 15.864 1.00 93.62 542 LYS A C 1
ATOM 4325 O O . LYS A 1 542 ? 0.702 -12.793 17.077 1.00 93.62 542 LYS A O 1
ATOM 4330 N N . PRO A 1 543 ? -0.100 -12.568 14.983 1.00 93.44 543 PRO A N 1
ATOM 4331 C CA . PRO A 1 543 ? -1.498 -12.750 15.339 1.00 93.44 543 PRO A CA 1
ATOM 4332 C C . PRO A 1 543 ? -1.705 -14.155 15.907 1.00 93.44 543 PRO A C 1
ATOM 4334 O O . PRO A 1 543 ? -1.368 -15.137 15.261 1.00 93.44 543 PRO A O 1
ATOM 4337 N N . VAL A 1 544 ? -2.247 -14.279 17.113 1.00 94.25 544 VAL A N 1
ATOM 4338 C CA . VAL A 1 544 ? -2.431 -15.571 17.797 1.00 94.25 544 VAL A CA 1
ATOM 4339 C C . VAL A 1 544 ? -3.852 -16.082 17.599 1.00 94.25 544 VAL A C 1
ATOM 4341 O O . VAL A 1 544 ? -4.073 -17.237 17.232 1.00 94.25 544 VAL A O 1
ATOM 4344 N N . ARG A 1 545 ? -4.836 -15.213 17.856 1.00 95.19 545 ARG A N 1
ATOM 4345 C CA . ARG A 1 545 ? -6.263 -15.534 17.753 1.00 95.19 545 ARG A CA 1
ATOM 4346 C C . ARG A 1 545 ? -7.126 -14.283 17.729 1.00 95.19 545 ARG A C 1
ATOM 4348 O O . ARG A 1 545 ? -6.773 -13.248 18.295 1.00 95.19 545 ARG A O 1
ATOM 4355 N N . VAL A 1 546 ? -8.317 -14.422 17.170 1.00 96.44 546 VAL A N 1
ATOM 4356 C CA . VAL A 1 546 ? -9.401 -13.452 17.315 1.00 96.44 546 VAL A CA 1
ATOM 4357 C C . VAL A 1 546 ? -10.066 -13.648 18.684 1.00 96.44 546 VAL A C 1
ATOM 4359 O O . VAL A 1 546 ? -10.447 -14.766 19.038 1.00 96.44 546 VAL A O 1
ATOM 4362 N N . LEU A 1 547 ? -10.194 -12.581 19.472 1.00 97.25 547 LEU A N 1
ATOM 4363 C CA . LEU A 1 547 ? -10.853 -12.602 20.783 1.00 97.25 547 LEU A CA 1
ATOM 4364 C C . LEU A 1 547 ? -12.376 -12.615 20.635 1.00 97.25 547 LEU A C 1
ATOM 4366 O O . LEU A 1 547 ? -12.921 -11.954 19.751 1.00 97.25 547 LEU A O 1
ATOM 4370 N N . SER A 1 548 ? -13.073 -13.315 21.534 1.00 97.38 548 SER A N 1
ATOM 4371 C CA . SER A 1 548 ? -14.538 -13.243 21.596 1.00 97.38 548 SER A CA 1
ATOM 4372 C C . SER A 1 548 ? -15.017 -11.865 22.064 1.00 97.38 548 SER A C 1
ATOM 4374 O O . SER A 1 548 ? -14.355 -11.187 22.857 1.00 97.38 548 SER A O 1
ATOM 4376 N N . ASN A 1 549 ? -16.217 -11.466 21.641 1.00 95.38 549 ASN A N 1
ATOM 4377 C CA . ASN A 1 549 ? -16.856 -10.236 22.103 1.00 95.38 549 ASN A CA 1
ATOM 4378 C C . ASN A 1 549 ? -17.060 -10.254 23.625 1.00 95.38 549 ASN A C 1
ATOM 4380 O O . ASN A 1 549 ? -16.940 -9.211 24.262 1.00 95.38 549 ASN A O 1
ATOM 4384 N N . LYS A 1 550 ? -17.298 -11.426 24.232 1.00 97.06 550 LYS A N 1
ATOM 4385 C CA . LYS A 1 550 ? -17.373 -11.587 25.697 1.00 97.06 550 LYS A CA 1
ATOM 4386 C C . LYS A 1 550 ? -16.057 -11.292 26.407 1.00 97.06 550 LYS A C 1
ATOM 4388 O O . LYS A 1 550 ? -16.070 -10.595 27.419 1.00 97.06 550 LYS A O 1
ATOM 4393 N N . GLU A 1 551 ? -14.935 -11.803 25.900 1.00 97.62 551 GLU A N 1
ATOM 4394 C CA . GLU A 1 551 ? -13.608 -11.505 26.458 1.00 97.62 551 GLU A CA 1
ATOM 4395 C C . GLU A 1 551 ? -13.304 -10.007 26.368 1.00 97.62 551 GLU A C 1
ATOM 4397 O O . GLU A 1 551 ? -12.901 -9.395 27.360 1.00 97.62 551 GLU A O 1
ATOM 4402 N N . VAL A 1 552 ? -13.568 -9.409 25.202 1.00 96.38 552 VAL A N 1
ATOM 4403 C CA . VAL A 1 552 ? -13.361 -7.976 24.961 1.00 96.38 552 VAL A CA 1
ATOM 4404 C C . VAL A 1 552 ? -14.254 -7.132 25.875 1.00 96.38 552 VAL A C 1
ATOM 4406 O O . VAL A 1 552 ? -13.759 -6.229 26.547 1.00 96.38 552 VAL A O 1
ATOM 4409 N N . ALA A 1 553 ? -15.551 -7.441 25.963 1.00 95.94 553 ALA A N 1
ATOM 4410 C CA . ALA A 1 553 ? -16.494 -6.723 26.818 1.00 95.94 553 ALA A CA 1
ATOM 4411 C C . ALA A 1 553 ? -16.108 -6.815 28.296 1.00 95.94 553 ALA A C 1
ATOM 4413 O O . ALA A 1 553 ? -16.098 -5.797 28.985 1.00 95.94 553 ALA A O 1
ATOM 4414 N N . LYS A 1 554 ? -15.718 -8.003 28.773 1.00 97.56 554 LYS A N 1
ATOM 4415 C CA . LYS A 1 554 ? -15.245 -8.175 30.149 1.00 97.56 554 LYS A CA 1
ATOM 4416 C C . LYS A 1 554 ? -14.023 -7.303 30.435 1.00 97.56 554 LYS A C 1
ATOM 4418 O O . LYS A 1 554 ? -14.004 -6.597 31.440 1.00 97.56 554 LYS A O 1
ATOM 4423 N N . TRP A 1 555 ? -13.021 -7.336 29.557 1.00 96.69 555 TRP A N 1
ATOM 4424 C CA . TRP A 1 555 ? -11.809 -6.535 29.725 1.00 96.69 555 TRP A CA 1
ATOM 4425 C C . TRP A 1 555 ? -12.120 -5.035 29.756 1.00 96.69 555 TRP A C 1
ATOM 4427 O O . TRP A 1 555 ? -11.616 -4.313 30.619 1.00 96.69 555 TRP A O 1
ATOM 4437 N N . ILE A 1 556 ? -12.982 -4.569 28.846 1.00 95.25 556 ILE A N 1
ATOM 4438 C CA . ILE A 1 556 ? -13.415 -3.170 28.788 1.00 95.25 556 ILE A CA 1
ATOM 4439 C C . ILE A 1 556 ? -14.156 -2.798 30.074 1.00 95.25 556 ILE A C 1
ATOM 4441 O O . ILE A 1 556 ? -13.804 -1.800 30.695 1.00 95.25 556 ILE A O 1
ATOM 4445 N N . GLY A 1 557 ? -15.133 -3.600 30.503 1.00 96.50 557 GLY A N 1
ATOM 4446 C CA . GLY A 1 557 ? -15.922 -3.349 31.710 1.00 96.50 557 GLY A CA 1
ATOM 4447 C C . GLY A 1 557 ? -15.065 -3.268 32.974 1.00 96.50 557 GLY A C 1
ATOM 4448 O O . GLY A 1 557 ? -15.200 -2.319 33.749 1.00 96.50 557 GLY A O 1
ATOM 4449 N N . ASP A 1 558 ? -14.122 -4.199 33.149 1.00 97.00 558 ASP A N 1
ATOM 4450 C CA . ASP A 1 558 ? -13.176 -4.189 34.273 1.00 97.00 558 ASP A CA 1
ATOM 4451 C C . ASP A 1 558 ? -12.320 -2.906 34.263 1.00 97.00 558 ASP A C 1
ATOM 4453 O O . ASP A 1 558 ? -12.102 -2.277 35.305 1.00 97.00 558 ASP A O 1
ATOM 4457 N N . ARG A 1 559 ? -11.867 -2.473 33.077 1.00 94.81 559 ARG A N 1
ATOM 4458 C CA . ARG A 1 559 ? -11.066 -1.252 32.918 1.00 94.81 559 ARG A CA 1
ATOM 4459 C C . ARG A 1 559 ? -11.881 0.018 33.172 1.00 94.81 559 ARG A C 1
ATOM 4461 O O . ARG A 1 559 ? -11.376 0.917 33.840 1.00 94.81 559 ARG A O 1
ATOM 4468 N N . LEU A 1 560 ? -13.128 0.080 32.701 1.00 95.12 560 LEU A N 1
ATOM 4469 C CA . LEU A 1 560 ? -14.051 1.189 32.963 1.00 95.12 560 LEU A CA 1
ATOM 4470 C C . LEU A 1 560 ? -14.293 1.350 34.468 1.00 95.12 560 LEU A C 1
ATOM 4472 O O . LEU A 1 560 ? -14.033 2.422 35.007 1.00 95.12 560 LEU A O 1
ATOM 4476 N N . ARG A 1 561 ? -14.676 0.274 35.170 1.00 96.25 561 ARG A N 1
ATOM 4477 C CA . ARG A 1 561 ? -14.919 0.309 36.626 1.00 96.25 561 ARG A CA 1
ATOM 4478 C C . ARG A 1 561 ? -13.689 0.767 37.401 1.00 96.25 561 ARG A C 1
ATOM 4480 O O . ARG A 1 561 ? -13.805 1.569 38.325 1.00 96.25 561 ARG A O 1
ATOM 4487 N N . LYS A 1 562 ? -12.501 0.287 37.017 1.00 96.25 562 LYS A N 1
ATOM 4488 C CA . LYS A 1 562 ? -11.242 0.725 37.632 1.00 96.25 562 LYS A CA 1
ATOM 4489 C C . LYS A 1 562 ? -10.998 2.223 37.407 1.00 96.25 562 LYS A C 1
ATOM 4491 O O . LYS A 1 562 ? -10.626 2.918 38.349 1.00 96.25 562 LYS A O 1
ATOM 4496 N N . ALA A 1 563 ? -11.227 2.729 36.195 1.00 94.56 563 ALA A N 1
ATOM 4497 C CA . ALA A 1 563 ? -11.077 4.152 35.894 1.00 94.56 563 ALA A CA 1
ATOM 4498 C C . ALA A 1 563 ? -12.068 5.017 36.695 1.00 94.56 563 ALA A C 1
ATOM 4500 O O . ALA A 1 563 ? -11.670 6.033 37.266 1.00 94.56 563 ALA A O 1
ATOM 4501 N N . GLU A 1 564 ? -13.331 4.601 36.801 1.00 95.00 564 GLU A N 1
ATOM 4502 C CA . GLU A 1 564 ? -14.349 5.287 37.610 1.00 95.00 564 GLU A CA 1
ATOM 4503 C C . GLU A 1 564 ? -13.996 5.282 39.101 1.00 95.00 564 GLU A C 1
ATOM 4505 O O . GLU A 1 564 ? -14.148 6.299 39.778 1.00 95.00 564 GLU A O 1
ATOM 4510 N N . GLN A 1 565 ? -13.454 4.172 39.611 1.00 95.69 565 GLN A N 1
ATOM 4511 C CA . GLN A 1 565 ? -12.991 4.068 40.994 1.00 95.69 565 GLN A CA 1
ATOM 4512 C C . GLN A 1 565 ? -11.830 5.027 41.290 1.00 95.69 565 GLN A C 1
ATOM 4514 O O . GLN A 1 565 ? -11.814 5.659 42.345 1.00 95.69 565 GLN A O 1
ATOM 4519 N N . LEU A 1 566 ? -10.862 5.139 40.376 1.00 95.12 566 LEU A N 1
ATOM 4520 C CA . LEU A 1 566 ? -9.692 6.009 40.542 1.00 95.12 566 LEU A CA 1
ATOM 4521 C C . LEU A 1 566 ? -10.036 7.494 40.396 1.00 95.12 566 LEU A C 1
ATOM 4523 O O . LEU A 1 566 ? -9.473 8.334 41.093 1.00 95.12 566 LEU A O 1
ATOM 4527 N N . THR A 1 567 ? -10.954 7.829 39.490 1.00 92.56 567 THR A N 1
ATOM 4528 C CA . THR A 1 567 ? -11.311 9.224 39.190 1.00 92.56 567 THR A CA 1
ATOM 4529 C C . THR A 1 567 ? -12.476 9.744 40.033 1.00 92.56 567 THR A C 1
ATOM 4531 O O . THR A 1 567 ? -12.664 10.960 40.131 1.00 92.56 567 THR A O 1
ATOM 4534 N N . GLY A 1 568 ? -13.275 8.849 40.623 1.00 93.31 568 GLY A N 1
ATOM 4535 C CA . GLY A 1 568 ? -14.516 9.181 41.323 1.00 93.31 568 GLY A CA 1
ATOM 4536 C C . GLY A 1 568 ? -15.609 9.734 40.403 1.00 93.31 568 GLY A C 1
ATOM 4537 O O . GLY A 1 568 ? -16.532 10.392 40.884 1.00 93.31 568 GLY A O 1
ATOM 4538 N N . LYS A 1 569 ? -15.492 9.539 39.083 1.00 90.75 569 LYS A N 1
ATOM 4539 C CA . LYS A 1 569 ? -16.409 10.079 38.071 1.00 90.75 569 LYS A CA 1
ATOM 4540 C C . LYS A 1 569 ? -16.797 8.988 37.074 1.00 90.75 569 LYS A C 1
ATOM 4542 O O . LYS A 1 569 ? -15.928 8.204 36.705 1.00 90.75 569 LYS A O 1
ATOM 4547 N N . PRO A 1 570 ? -18.059 8.954 36.611 1.00 90.62 570 PRO A N 1
ATOM 4548 C CA . PRO A 1 570 ? -18.467 8.014 35.578 1.00 90.62 570 PRO A CA 1
ATOM 4549 C C . PRO A 1 570 ? -17.780 8.330 34.246 1.00 90.62 570 PRO A C 1
ATOM 4551 O O . PRO A 1 570 ? -17.590 9.504 33.905 1.00 90.62 570 PRO A O 1
ATOM 4554 N N . ILE A 1 571 ? -17.448 7.292 33.482 1.00 91.88 571 ILE A N 1
ATOM 4555 C CA . ILE A 1 571 ? -16.899 7.435 32.129 1.00 91.88 571 ILE A CA 1
ATOM 4556 C C . ILE A 1 571 ? -18.056 7.493 31.132 1.00 91.88 571 ILE A C 1
ATOM 4558 O O . ILE A 1 571 ? -18.936 6.635 31.113 1.00 91.88 571 ILE A O 1
ATOM 4562 N N . THR A 1 572 ? -18.057 8.503 30.266 1.00 91.56 572 THR A N 1
ATOM 4563 C CA . THR A 1 572 ? -19.088 8.637 29.230 1.00 91.56 572 THR A CA 1
ATOM 4564 C C . THR A 1 572 ? -18.790 7.687 28.077 1.00 91.56 572 THR A C 1
ATOM 4566 O O . THR A 1 572 ? -17.755 7.821 27.421 1.00 91.56 572 THR A O 1
ATOM 4569 N N . LEU A 1 573 ? -19.704 6.754 27.800 1.00 89.94 573 LEU A N 1
ATOM 4570 C CA . LEU A 1 573 ? -19.583 5.809 26.691 1.00 89.94 573 LEU A CA 1
ATOM 4571 C C . LEU A 1 573 ? -20.412 6.274 25.498 1.00 89.94 573 LEU A C 1
ATOM 4573 O O . LEU A 1 573 ? -21.593 6.582 25.632 1.00 89.94 573 LEU A O 1
ATOM 4577 N N . TYR A 1 574 ? -19.813 6.276 24.313 1.00 85.12 574 TYR A N 1
ATOM 4578 C CA . TYR A 1 574 ? -20.497 6.622 23.071 1.00 85.12 574 TYR A CA 1
ATOM 4579 C C . TYR A 1 574 ? -20.781 5.358 22.275 1.00 85.12 574 TYR A C 1
ATOM 4581 O O . TYR A 1 574 ? -19.871 4.573 22.022 1.00 85.12 574 TYR A O 1
ATOM 4589 N N . GLU A 1 575 ? -22.022 5.170 21.826 1.00 81.75 575 GLU A N 1
ATOM 4590 C CA . GLU A 1 575 ? -22.423 3.941 21.119 1.00 81.75 575 GLU A CA 1
ATOM 4591 C C . GLU A 1 575 ? -21.565 3.633 19.878 1.00 81.75 575 GLU A C 1
ATOM 4593 O O . GLU A 1 575 ? -21.378 2.478 19.516 1.00 81.75 575 GLU A O 1
ATOM 4598 N N . ALA A 1 576 ? -21.018 4.666 19.229 1.00 76.06 576 ALA A N 1
ATOM 4599 C CA . ALA A 1 576 ? -20.240 4.545 17.999 1.00 76.06 576 ALA A CA 1
ATOM 4600 C C . ALA A 1 576 ? -18.813 4.007 18.206 1.00 76.06 576 ALA A C 1
ATOM 4602 O O . ALA A 1 576 ? -18.138 3.716 17.216 1.00 76.06 576 ALA A O 1
ATOM 4603 N N . SER A 1 577 ? -18.359 3.907 19.456 1.00 80.88 577 SER A N 1
ATOM 4604 C CA . SER A 1 577 ? -17.002 3.482 19.817 1.00 80.88 577 SER A CA 1
ATOM 4605 C C . SER A 1 577 ? -16.884 1.978 20.077 1.00 80.88 577 SER A C 1
ATOM 4607 O O . SER A 1 577 ? -15.787 1.505 20.358 1.00 80.88 577 SER A O 1
ATOM 4609 N N . PHE A 1 578 ? -17.986 1.224 20.000 1.00 84.00 578 PHE A N 1
ATOM 4610 C CA . PHE A 1 578 ? -18.033 -0.183 20.402 1.00 84.00 578 PHE A CA 1
ATOM 4611 C C . PHE A 1 578 ? -18.651 -1.066 19.327 1.00 84.00 578 PHE A C 1
ATOM 4613 O O . PHE A 1 578 ? -19.568 -0.652 18.616 1.00 84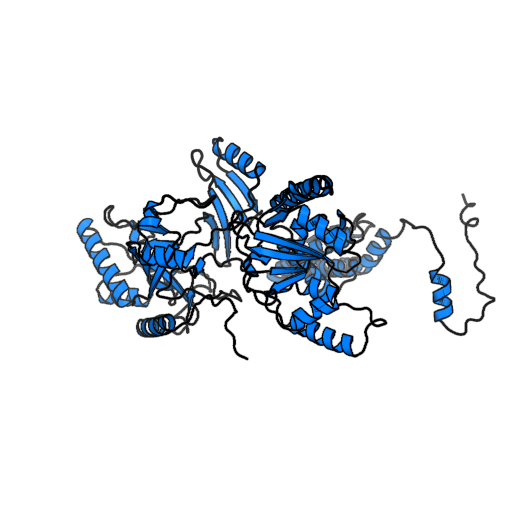.00 578 PHE A O 1
ATOM 4620 N N . HIS A 1 579 ? -18.145 -2.299 19.239 1.00 86.44 579 HIS A N 1
ATOM 4621 C CA . HIS A 1 579 ? -18.763 -3.345 18.434 1.00 86.44 579 HIS A CA 1
ATOM 4622 C C . HIS A 1 579 ? -20.191 -3.602 18.953 1.00 86.44 579 HIS A C 1
ATOM 4624 O O . HIS A 1 579 ? -20.368 -3.609 20.177 1.00 86.44 579 HIS A O 1
ATOM 4630 N N . PRO A 1 580 ? -21.205 -3.836 18.094 1.00 85.06 580 PRO A N 1
ATOM 4631 C CA . PRO A 1 580 ? -22.588 -3.987 18.550 1.00 85.06 580 PRO A CA 1
ATOM 4632 C C . PRO A 1 580 ? -22.775 -5.080 19.614 1.00 85.06 580 PRO A C 1
ATOM 4634 O O . PRO A 1 580 ? -23.435 -4.835 20.618 1.00 85.06 580 PRO A O 1
ATOM 4637 N N . GLU A 1 581 ? -22.127 -6.237 19.451 1.00 89.75 581 GLU A N 1
ATOM 4638 C CA . GLU A 1 581 ? -22.164 -7.335 20.437 1.00 89.75 581 GLU A CA 1
ATOM 4639 C C . GLU A 1 581 ? -21.511 -6.940 21.772 1.00 89.75 581 GLU A C 1
ATOM 4641 O O . GLU A 1 581 ? -22.051 -7.194 22.846 1.00 89.75 581 GLU A O 1
ATOM 4646 N N . VAL A 1 582 ? -20.359 -6.260 21.724 1.00 91.75 582 VAL A N 1
ATOM 4647 C CA . VAL A 1 582 ? -19.653 -5.788 22.929 1.00 91.75 582 VAL A CA 1
ATOM 4648 C C . VAL A 1 582 ? -20.512 -4.777 23.685 1.00 91.75 582 VAL A C 1
ATOM 4650 O O . VAL A 1 582 ? -20.614 -4.849 24.908 1.00 91.75 582 VAL A O 1
ATOM 4653 N N . LYS A 1 583 ? -21.164 -3.861 22.960 1.00 89.88 583 LYS A N 1
ATOM 4654 C CA . LYS A 1 583 ? -22.105 -2.897 23.533 1.00 89.88 583 LYS A CA 1
ATOM 4655 C C . LYS A 1 583 ? -23.244 -3.613 24.261 1.00 89.88 583 LYS A C 1
ATOM 4657 O O . LYS A 1 583 ? -23.472 -3.304 25.423 1.00 89.88 583 LYS A O 1
ATOM 4662 N N . GLN A 1 584 ? -23.916 -4.572 23.618 1.00 90.94 584 GLN A N 1
ATOM 4663 C CA . GLN A 1 584 ? -25.031 -5.306 24.234 1.00 90.94 584 GLN A CA 1
ATOM 4664 C C . GLN A 1 584 ? -24.612 -6.007 25.535 1.00 90.94 584 GLN A C 1
ATOM 4666 O O . GLN A 1 584 ? -25.341 -5.968 26.527 1.00 90.94 584 GLN A O 1
ATOM 4671 N N . ILE A 1 585 ? -23.417 -6.607 25.558 1.00 95.44 585 ILE A N 1
ATOM 4672 C CA . ILE A 1 585 ? -22.875 -7.260 26.758 1.00 95.44 585 ILE A CA 1
ATOM 4673 C C . ILE A 1 585 ? -22.606 -6.233 27.869 1.00 95.44 585 ILE A C 1
ATOM 4675 O O . ILE A 1 585 ? -22.946 -6.483 29.023 1.00 95.44 585 ILE A O 1
ATOM 4679 N N . LEU A 1 586 ? -22.033 -5.072 27.539 1.00 95.12 586 LEU A N 1
ATOM 4680 C CA . LEU A 1 586 ? -21.789 -3.996 28.506 1.00 95.12 586 LEU A CA 1
ATOM 4681 C C . LEU A 1 586 ? -23.096 -3.368 29.024 1.00 95.12 586 LEU A C 1
ATOM 4683 O O . LEU A 1 586 ? -23.202 -3.075 30.212 1.00 95.12 586 LEU A O 1
ATOM 4687 N N . GLU A 1 587 ? -24.112 -3.194 28.177 1.00 94.62 587 GLU A N 1
ATOM 4688 C CA . GLU A 1 587 ? -25.442 -2.723 28.599 1.00 94.62 587 GLU A CA 1
ATOM 4689 C C . GLU A 1 587 ? -26.085 -3.694 29.595 1.00 94.62 587 GLU A C 1
ATOM 4691 O O . GLU A 1 587 ? -26.608 -3.272 30.628 1.00 94.62 587 GLU A O 1
ATOM 4696 N N . ALA A 1 588 ? -25.988 -5.001 29.331 1.00 96.12 588 ALA A N 1
ATOM 4697 C CA . ALA A 1 588 ? -26.450 -6.034 30.257 1.00 96.12 588 ALA A CA 1
ATOM 4698 C C . ALA A 1 588 ? -25.675 -6.034 31.591 1.00 96.12 588 ALA A C 1
ATOM 4700 O O . ALA A 1 588 ? -26.227 -6.431 32.617 1.00 96.12 588 ALA A O 1
ATOM 4701 N N . ASP A 1 589 ? -24.428 -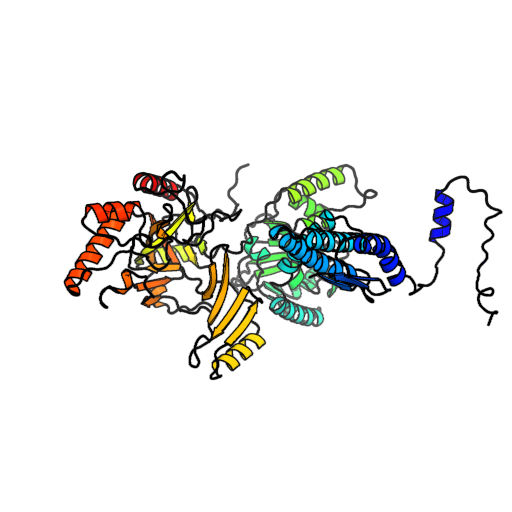5.556 31.588 1.00 95.25 589 ASP A N 1
ATOM 4702 C CA . ASP A 1 589 ? -23.582 -5.375 32.776 1.00 95.25 589 ASP A CA 1
ATOM 4703 C C . ASP A 1 589 ? -23.785 -4.006 33.472 1.00 95.25 589 ASP A C 1
ATOM 4705 O O . ASP A 1 589 ? -23.080 -3.664 34.422 1.00 95.25 589 ASP A O 1
ATOM 4709 N N . GLY A 1 590 ? -24.781 -3.226 33.034 1.00 94.25 590 GLY A N 1
ATOM 4710 C CA . GLY A 1 590 ? -25.225 -1.993 33.690 1.00 94.25 590 GLY A CA 1
ATOM 4711 C C . GLY A 1 590 ? -24.579 -0.705 33.180 1.00 94.25 590 GLY A C 1
ATOM 4712 O O . GLY A 1 590 ? -24.830 0.360 33.747 1.00 94.25 590 GLY A O 1
ATOM 4713 N N . PHE A 1 591 ? -23.775 -0.760 32.116 1.00 94.50 591 PHE A N 1
ATOM 4714 C CA . PHE A 1 591 ? -23.225 0.441 31.491 1.00 94.50 591 PHE A CA 1
ATOM 4715 C C . PHE A 1 591 ? -24.271 1.162 30.631 1.00 94.50 591 PHE A C 1
ATOM 4717 O O . PHE A 1 591 ? -25.132 0.544 30.008 1.00 94.50 591 PHE A O 1
ATOM 4724 N N . THR A 1 592 ? -24.177 2.492 30.565 1.00 92.75 592 THR A N 1
ATOM 4725 C CA . THR A 1 592 ? -25.086 3.326 29.765 1.00 92.75 592 THR A CA 1
ATOM 4726 C C . THR A 1 592 ? -24.334 4.028 28.643 1.00 92.75 592 THR A C 1
ATOM 4728 O O . THR A 1 592 ? -23.190 4.447 28.816 1.00 92.75 592 THR A O 1
ATOM 4731 N N . PHE A 1 593 ? -24.981 4.154 27.482 1.00 89.00 593 PHE A N 1
ATOM 4732 C CA . PHE A 1 593 ? -24.378 4.721 26.279 1.00 89.00 593 PHE A CA 1
ATOM 4733 C C . PHE A 1 593 ? -25.113 5.979 25.830 1.00 89.00 593 PHE A C 1
ATOM 4735 O O . PHE A 1 593 ? -26.343 6.029 25.788 1.00 89.00 593 PHE A O 1
ATOM 4742 N N . VAL A 1 594 ? -24.341 6.987 25.439 1.00 86.88 594 VAL A N 1
ATOM 4743 C CA . VAL A 1 594 ? -24.836 8.210 24.816 1.00 86.88 594 VAL A CA 1
ATOM 4744 C C . VAL A 1 594 ? -25.027 7.960 23.313 1.00 86.88 594 VAL A C 1
ATOM 4746 O O . VAL A 1 594 ? -24.072 7.549 22.637 1.00 86.88 594 VAL A O 1
ATOM 4749 N N . PRO A 1 595 ? -26.230 8.218 22.763 1.00 75.69 595 PRO A N 1
ATOM 4750 C CA . PRO A 1 595 ? -26.465 8.163 21.326 1.00 75.69 595 PRO A CA 1
ATOM 4751 C C . PRO A 1 595 ? -25.660 9.240 20.597 1.00 75.69 595 PRO A C 1
ATOM 4753 O O . PRO A 1 595 ? -25.564 10.375 21.070 1.00 75.69 595 PRO A O 1
ATOM 4756 N N . VAL A 1 596 ? -25.131 8.935 19.413 1.00 64.62 596 VAL A N 1
ATOM 4757 C CA . VAL A 1 596 ? -24.386 9.917 18.606 1.00 64.62 596 VAL A CA 1
ATOM 4758 C C . VAL A 1 596 ? -25.159 10.209 17.323 1.00 64.62 596 VAL A C 1
ATOM 4760 O O . VAL A 1 596 ? -25.540 9.293 16.596 1.00 64.62 596 VAL A O 1
ATOM 4763 N N . LYS A 1 597 ? -25.381 11.497 17.011 1.00 49.09 597 LYS A N 1
ATOM 4764 C CA . LYS A 1 597 ? -26.083 11.930 15.788 1.00 49.09 597 LYS A CA 1
ATOM 4765 C C . LYS A 1 597 ? -25.405 11.302 14.562 1.00 49.09 597 LYS A C 1
ATOM 4767 O O . LYS A 1 597 ? -24.211 11.503 14.344 1.00 49.09 597 LYS A O 1
ATOM 4772 N N . GLN A 1 598 ? -26.150 10.500 13.797 1.00 49.00 598 GLN A N 1
ATOM 4773 C CA . GLN A 1 598 ? -25.584 9.740 12.680 1.00 49.00 598 GLN A CA 1
ATOM 4774 C C . GLN A 1 598 ? -25.061 10.691 11.588 1.00 49.00 598 GLN A C 1
ATOM 4776 O O . GLN A 1 598 ? -25.777 11.626 11.218 1.00 49.00 598 GLN A O 1
ATOM 4781 N N . PRO A 1 599 ? -23.854 10.463 11.037 1.00 42.06 599 PRO A N 1
ATOM 4782 C CA . PRO A 1 599 ? -23.494 11.021 9.742 1.00 42.06 599 PRO A CA 1
ATOM 4783 C C . PRO A 1 599 ? -24.537 10.575 8.712 1.00 42.06 599 PRO A C 1
ATOM 4785 O O . PRO A 1 599 ? -24.966 9.423 8.713 1.00 42.06 599 PRO A O 1
ATOM 4788 N N . THR A 1 600 ? -24.965 11.481 7.841 1.00 38.72 600 THR A N 1
ATOM 4789 C CA . THR A 1 600 ? -25.987 11.249 6.806 1.00 38.72 600 THR A CA 1
ATOM 4790 C C . THR A 1 600 ? -25.511 10.358 5.650 1.00 38.72 600 THR A C 1
ATOM 4792 O O . THR A 1 600 ? -26.253 10.152 4.688 1.00 38.72 600 THR A O 1
ATOM 4795 N N . THR A 1 601 ? -24.287 9.828 5.709 1.00 38.34 601 THR A N 1
ATOM 4796 C CA . THR A 1 601 ? -23.677 9.024 4.648 1.00 38.34 601 THR A CA 1
ATOM 4797 C C . THR A 1 601 ? -24.192 7.581 4.663 1.00 38.34 601 THR A C 1
ATOM 4799 O O . THR A 1 601 ? -24.235 6.907 5.690 1.00 38.34 601 THR A O 1
ATOM 4802 N N . LYS A 1 602 ? -24.612 7.096 3.487 1.00 36.38 602 LYS A N 1
ATOM 4803 C CA . LYS A 1 602 ? -25.289 5.802 3.283 1.00 36.38 602 LYS A CA 1
ATOM 4804 C C . LYS A 1 602 ? -24.374 4.559 3.348 1.00 36.38 602 LYS A C 1
ATOM 4806 O O . LYS A 1 602 ? -24.886 3.462 3.167 1.00 36.38 602 LYS A O 1
ATOM 4811 N N . VAL A 1 603 ? -23.063 4.692 3.580 1.00 40.50 603 VAL A N 1
ATOM 4812 C CA . VAL A 1 603 ? -22.074 3.665 3.169 1.00 40.50 603 VAL A CA 1
ATOM 4813 C C . VAL A 1 603 ? -21.403 2.904 4.336 1.00 40.50 603 VAL A C 1
ATOM 4815 O O . VAL A 1 603 ? -20.841 1.836 4.131 1.00 40.50 603 VAL A O 1
ATOM 4818 N N . SER A 1 604 ? -21.570 3.336 5.591 1.00 45.34 604 SER A N 1
ATOM 4819 C CA . SER A 1 604 ? -20.868 2.763 6.760 1.00 45.34 604 SER A CA 1
ATOM 4820 C C . SER A 1 604 ? -21.649 1.685 7.537 1.00 45.34 604 SER A C 1
ATOM 4822 O O . SER A 1 604 ? -21.693 1.701 8.771 1.00 45.34 604 SER A O 1
ATOM 4824 N N . LYS A 1 605 ? -22.316 0.747 6.854 1.00 50.69 605 LYS A N 1
ATOM 4825 C CA . LYS A 1 605 ? -23.209 -0.222 7.519 1.00 50.69 605 LYS A CA 1
ATOM 4826 C C . LYS A 1 605 ? -22.932 -1.676 7.125 1.00 50.69 605 LYS A C 1
ATOM 4828 O O . LYS A 1 605 ? -23.594 -2.218 6.250 1.00 50.69 605 LYS A O 1
ATOM 4833 N N . VAL A 1 606 ? -22.037 -2.340 7.863 1.00 51.91 606 VAL A N 1
ATOM 4834 C CA . VAL A 1 606 ? -22.105 -3.805 8.034 1.00 51.91 606 VAL A CA 1
ATOM 4835 C C . VAL A 1 606 ? -23.070 -4.063 9.189 1.00 51.91 606 VAL A C 1
ATOM 4837 O O . VAL A 1 606 ? -22.700 -3.935 10.356 1.00 51.91 606 VAL A O 1
ATOM 4840 N N . MET A 1 607 ? -24.335 -4.315 8.854 1.00 55.59 607 MET A N 1
ATOM 4841 C CA . MET A 1 607 ? -25.411 -4.547 9.822 1.00 55.59 607 MET A CA 1
ATOM 4842 C C . MET A 1 607 ? -25.506 -6.019 10.222 1.00 55.59 607 MET A C 1
ATOM 4844 O O . MET A 1 607 ? -24.988 -6.903 9.538 1.00 55.59 607 MET A O 1
ATOM 4848 N N . GLU A 1 608 ? -26.198 -6.268 11.331 1.00 53.50 608 GLU A N 1
ATOM 4849 C CA . GLU A 1 608 ? -26.625 -7.604 11.738 1.00 53.50 608 GLU A CA 1
ATOM 4850 C C . GLU A 1 608 ? -27.327 -8.301 10.553 1.00 53.50 608 GLU A C 1
ATOM 4852 O O . GLU A 1 608 ? -28.253 -7.747 9.959 1.00 53.50 608 GLU A O 1
ATOM 4857 N N . GLY A 1 609 ? -26.813 -9.468 10.145 1.00 54.97 609 GLY A N 1
ATOM 4858 C CA . GLY A 1 609 ? -27.257 -10.199 8.947 1.00 54.97 609 GLY A CA 1
ATOM 4859 C C . GLY A 1 609 ? -26.301 -10.160 7.743 1.00 54.97 609 GLY A C 1
ATOM 4860 O O . GLY A 1 609 ? -26.483 -10.946 6.816 1.00 54.97 609 GLY A O 1
ATOM 4861 N N . HIS A 1 610 ? -25.258 -9.321 7.751 1.00 68.38 610 HIS A N 1
ATOM 4862 C CA . HIS A 1 610 ? -24.199 -9.375 6.732 1.00 68.38 610 HIS A CA 1
ATOM 4863 C C . HIS A 1 610 ? -23.327 -10.644 6.892 1.00 68.38 610 HIS A C 1
ATOM 4865 O O . HIS A 1 610 ? -23.060 -11.050 8.032 1.00 68.38 610 HIS A O 1
ATOM 4871 N N . PRO A 1 611 ? -22.835 -11.264 5.797 1.00 71.06 611 PRO A N 1
ATOM 4872 C CA . PRO A 1 611 ? -21.953 -12.435 5.869 1.00 71.06 611 PRO A CA 1
ATOM 4873 C C . PRO A 1 611 ? -20.737 -12.226 6.778 1.00 71.06 611 PRO A C 1
ATOM 4875 O O . PRO A 1 611 ? -20.481 -13.062 7.642 1.00 71.06 611 PRO A O 1
ATOM 4878 N N . ASP A 1 612 ? -20.102 -11.058 6.687 1.00 80.25 612 ASP A N 1
ATOM 4879 C CA . ASP A 1 612 ? -18.909 -10.720 7.477 1.00 80.25 612 ASP A CA 1
ATOM 4880 C C . ASP A 1 612 ? -19.205 -10.239 8.910 1.00 80.25 612 ASP A C 1
ATOM 4882 O O . ASP A 1 612 ? -18.282 -9.921 9.648 1.00 80.25 612 ASP A O 1
ATOM 4886 N N . TYR A 1 613 ? -20.470 -10.139 9.341 1.00 86.19 613 TYR A N 1
ATOM 4887 C CA . TYR A 1 613 ? -20.785 -9.751 10.724 1.00 86.19 613 TYR A CA 1
ATOM 4888 C C . TYR A 1 613 ? -20.301 -10.822 11.715 1.00 86.19 613 TYR A C 1
ATOM 4890 O O . TYR A 1 613 ? -20.667 -11.985 11.547 1.00 86.19 613 TYR A O 1
ATOM 4898 N N . MET A 1 614 ? -19.573 -10.441 12.768 1.00 90.56 614 MET A N 1
ATOM 4899 C CA . MET A 1 614 ? -18.820 -11.313 13.677 1.00 90.56 614 MET A CA 1
ATOM 4900 C C . MET A 1 614 ? -19.397 -11.344 15.101 1.00 90.56 614 MET A C 1
ATOM 4902 O O . MET A 1 614 ? -18.957 -10.635 16.008 1.00 90.56 614 MET A O 1
ATOM 4906 N N . ASN A 1 615 ? -20.348 -12.252 15.325 1.00 92.75 615 ASN A N 1
ATOM 4907 C CA . ASN A 1 615 ? -20.723 -12.682 16.676 1.00 92.75 615 ASN A CA 1
ATOM 4908 C C . ASN A 1 615 ? -19.743 -13.740 17.221 1.00 92.75 615 ASN A C 1
ATOM 4910 O O . ASN A 1 615 ? -18.919 -14.276 16.480 1.00 92.75 615 ASN A O 1
ATOM 4914 N N . ASP A 1 616 ? -19.852 -14.089 18.507 1.00 95.00 616 ASP A N 1
ATOM 4915 C CA . ASP A 1 616 ? -18.947 -15.061 19.152 1.00 95.00 616 ASP A CA 1
ATOM 4916 C C . ASP A 1 616 ? -18.903 -16.427 18.448 1.00 95.00 616 ASP A C 1
ATOM 4918 O O . ASP A 1 616 ? -17.844 -17.049 18.376 1.00 95.00 616 ASP A O 1
ATOM 4922 N N . GLY A 1 617 ? -20.034 -16.893 17.906 1.00 94.12 617 GLY A N 1
ATOM 4923 C CA . GLY A 1 617 ? -20.097 -18.163 17.181 1.00 94.12 617 GLY A CA 1
ATOM 4924 C C . GLY A 1 617 ? -19.286 -18.130 15.885 1.00 94.12 617 GLY A C 1
ATOM 4925 O O . GLY A 1 617 ? -18.515 -19.049 15.609 1.00 94.12 617 GLY A O 1
ATOM 4926 N N . LYS A 1 618 ? -19.399 -17.044 15.116 1.00 93.75 618 LYS A N 1
ATOM 4927 C CA . LYS A 1 618 ? -18.598 -16.836 13.905 1.00 93.75 618 LYS A CA 1
ATOM 4928 C C . LYS A 1 618 ? -17.129 -16.568 14.212 1.00 93.75 618 LYS A C 1
ATOM 4930 O O . LYS A 1 618 ? -16.279 -17.045 13.473 1.00 93.75 618 LYS A O 1
ATOM 4935 N N . ILE A 1 619 ? -16.815 -15.875 15.306 1.00 95.19 619 ILE A N 1
ATOM 4936 C CA . ILE A 1 619 ? -15.428 -15.697 15.766 1.00 95.19 619 ILE A CA 1
ATOM 4937 C C . ILE A 1 619 ? -14.791 -17.054 16.080 1.00 95.19 619 ILE A C 1
ATOM 4939 O O . ILE A 1 619 ? -13.655 -17.306 15.680 1.00 95.19 619 ILE A O 1
ATOM 4943 N N . ALA A 1 620 ? -15.516 -17.952 16.752 1.00 95.00 620 ALA A N 1
ATOM 4944 C CA . ALA A 1 620 ? -15.031 -19.305 17.011 1.00 95.00 620 ALA A CA 1
ATOM 4945 C C . ALA A 1 620 ? -14.772 -20.075 15.703 1.00 95.00 620 ALA A C 1
ATOM 4947 O O . ALA A 1 620 ? -13.700 -20.651 15.543 1.00 95.00 620 ALA A O 1
ATOM 4948 N N . ALA A 1 621 ? -15.704 -20.023 14.746 1.00 92.75 621 ALA A N 1
ATOM 4949 C CA . ALA A 1 621 ? -15.533 -20.662 13.439 1.00 92.75 621 ALA A CA 1
ATOM 4950 C C . ALA A 1 621 ? -14.363 -20.072 12.628 1.00 92.75 621 ALA A C 1
ATOM 4952 O O . ALA A 1 621 ? -13.600 -20.817 12.012 1.00 92.75 621 ALA A O 1
ATOM 4953 N N . LEU A 1 622 ? -14.184 -18.748 12.660 1.00 91.88 622 LEU A N 1
ATOM 4954 C CA . LEU A 1 622 ? -13.080 -18.064 11.987 1.00 91.88 622 LEU A CA 1
ATOM 4955 C C . LEU A 1 622 ? -11.731 -18.465 12.588 1.00 91.88 622 LEU A C 1
ATOM 4957 O O . LEU A 1 622 ? -10.809 -18.770 11.844 1.00 91.88 622 LEU A O 1
ATOM 4961 N N . ASN A 1 623 ? -11.615 -18.527 13.918 1.00 92.94 623 ASN A N 1
ATOM 4962 C CA . ASN A 1 623 ? -10.391 -18.997 14.570 1.00 92.94 623 ASN A CA 1
ATOM 4963 C C . ASN A 1 623 ? -10.019 -20.422 14.140 1.00 92.94 623 ASN A C 1
ATOM 4965 O O . ASN A 1 623 ? -8.846 -20.694 13.911 1.00 92.94 623 ASN A O 1
ATOM 4969 N N . GLU A 1 624 ? -10.993 -21.326 14.015 1.00 90.06 624 GLU A N 1
ATOM 4970 C CA . GLU A 1 624 ? -10.732 -22.681 13.514 1.00 90.06 624 GLU A CA 1
ATOM 4971 C C . GLU A 1 624 ? -10.3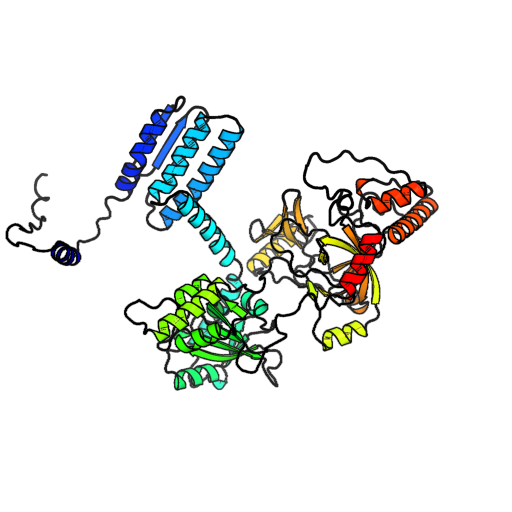53 -22.680 12.029 1.00 90.06 624 GLU A C 1
ATOM 4973 O O . GLU A 1 624 ? -9.463 -23.420 11.625 1.00 90.06 624 GLU A O 1
ATOM 4978 N N . THR A 1 625 ? -10.965 -21.814 11.221 1.00 87.94 625 THR A N 1
ATOM 4979 C CA . THR A 1 625 ? -10.626 -21.676 9.796 1.00 87.94 625 THR A CA 1
ATOM 4980 C C . THR A 1 625 ? -9.192 -21.174 9.621 1.00 87.94 625 THR A C 1
ATOM 4982 O O . THR A 1 625 ? -8.390 -21.820 8.956 1.00 87.94 625 THR A O 1
ATOM 4985 N N . LEU A 1 626 ? -8.831 -20.078 10.291 1.00 84.50 626 LEU A N 1
ATOM 4986 C CA . LEU A 1 626 ? -7.518 -19.440 10.174 1.00 84.50 626 LEU A CA 1
ATOM 4987 C C . LEU A 1 626 ? -6.370 -20.277 10.757 1.00 84.50 626 LEU A C 1
ATOM 4989 O O . LEU A 1 626 ? -5.237 -20.147 10.306 1.00 84.50 626 LEU A O 1
ATOM 4993 N N . LYS A 1 627 ? -6.631 -21.136 11.753 1.00 79.25 627 LYS A N 1
ATOM 4994 C CA . LYS A 1 627 ? -5.629 -22.097 12.258 1.00 79.25 627 LYS A CA 1
ATOM 4995 C C . LYS A 1 627 ? -5.290 -23.188 11.244 1.00 79.25 627 LYS A C 1
ATOM 4997 O O . LYS A 1 627 ? -4.199 -23.740 11.308 1.00 79.25 627 LYS A O 1
ATOM 5002 N N . ASN A 1 628 ? -6.246 -23.523 10.380 1.00 70.88 628 ASN A N 1
ATOM 5003 C CA . ASN A 1 628 ? -6.140 -24.604 9.404 1.00 70.88 628 ASN A CA 1
ATOM 5004 C C . ASN A 1 628 ? -5.795 -24.097 7.992 1.00 70.88 628 ASN A C 1
ATOM 5006 O O . ASN A 1 628 ? -5.739 -24.904 7.069 1.00 70.88 628 ASN A O 1
ATOM 5010 N N . GLN A 1 629 ? -5.598 -22.787 7.805 1.00 66.44 629 GLN A N 1
ATOM 5011 C CA . GLN A 1 629 ? -5.134 -22.223 6.538 1.00 66.44 629 GLN A CA 1
ATOM 5012 C C . GLN A 1 629 ? -3.614 -22.412 6.391 1.00 66.44 629 GLN A C 1
ATOM 5014 O O . GLN A 1 629 ? -2.851 -22.143 7.324 1.00 66.44 629 GLN A O 1
ATOM 5019 N N . ASP A 1 630 ? -3.181 -22.847 5.203 1.00 53.19 630 ASP A N 1
ATOM 5020 C CA . ASP A 1 630 ? -1.769 -22.886 4.800 1.00 53.19 630 ASP A CA 1
ATOM 5021 C C . ASP A 1 630 ? -1.159 -21.464 4.745 1.00 53.19 630 ASP A C 1
ATOM 5023 O O . ASP A 1 630 ? -1.832 -20.473 5.032 1.00 53.19 630 ASP A O 1
ATOM 5027 N N . SER A 1 631 ? 0.145 -21.325 4.451 1.00 51.19 631 SER A N 1
ATOM 5028 C CA . SER A 1 631 ? 0.792 -20.006 4.248 1.00 51.19 631 SER A CA 1
ATOM 5029 C C . SER A 1 631 ? -0.071 -19.089 3.405 1.00 51.19 631 SER A C 1
ATOM 5031 O O . SER A 1 631 ? -0.414 -19.413 2.270 1.00 51.19 631 SER A O 1
ATOM 5033 N N . TRP A 1 632 ? -0.428 -17.945 3.987 1.00 51.72 632 TRP A N 1
ATOM 5034 C CA . TRP A 1 632 ? -1.271 -16.965 3.320 1.00 51.72 632 TRP A CA 1
ATOM 5035 C C . TRP A 1 632 ? -0.471 -16.277 2.209 1.00 51.72 632 TRP A C 1
ATOM 5037 O O . TRP A 1 632 ? -1.041 -15.853 1.214 1.00 51.72 632 TRP A O 1
ATOM 5047 N N . LEU A 1 633 ? 0.860 -16.333 2.276 1.00 41.84 633 LEU A N 1
ATOM 5048 C CA . LEU A 1 633 ? 1.745 -16.163 1.128 1.00 41.84 633 LEU A CA 1
ATOM 5049 C C . LEU A 1 633 ? 2.359 -17.511 0.714 1.00 41.84 633 LEU A C 1
ATOM 5051 O O . LEU A 1 633 ? 3.553 -17.736 0.903 1.00 41.84 633 LEU A O 1
ATOM 5055 N N . GLN A 1 634 ? 1.578 -18.412 0.103 1.00 32.00 634 GLN A N 1
ATOM 5056 C CA . GLN A 1 634 ? 2.197 -19.369 -0.820 1.00 32.00 634 GLN A CA 1
ATOM 5057 C C . GLN A 1 634 ? 2.760 -18.553 -1.988 1.00 32.00 634 GLN A C 1
ATOM 5059 O O . GLN A 1 634 ? 2.023 -18.085 -2.856 1.00 32.00 634 GLN A O 1
ATOM 5064 N N . ARG A 1 635 ? 4.085 -18.359 -2.013 1.00 32.69 635 ARG A N 1
ATOM 5065 C CA . ARG A 1 635 ? 4.777 -18.140 -3.286 1.00 32.69 635 ARG A CA 1
ATOM 5066 C C . ARG A 1 635 ? 4.363 -19.310 -4.170 1.00 32.69 635 ARG A C 1
ATOM 5068 O O . ARG A 1 635 ? 4.665 -20.443 -3.815 1.00 32.69 635 ARG A O 1
ATOM 5075 N N . GLY A 1 636 ? 3.644 -19.038 -5.259 1.00 29.61 636 GLY A N 1
ATOM 5076 C CA . GLY A 1 636 ? 3.255 -20.063 -6.222 1.00 29.61 636 GLY A CA 1
ATOM 5077 C C . GLY A 1 636 ? 4.482 -20.887 -6.601 1.00 29.61 636 GLY A C 1
ATOM 5078 O O . GLY A 1 636 ? 5.423 -20.362 -7.199 1.00 29.61 636 GLY A O 1
ATOM 5079 N N . GLY A 1 637 ? 4.499 -22.143 -6.161 1.00 29.02 637 GLY A N 1
ATOM 5080 C CA . GLY A 1 637 ? 5.712 -22.945 -6.191 1.00 29.02 637 GLY A CA 1
ATOM 5081 C C . GLY A 1 637 ? 5.637 -24.272 -5.443 1.00 29.02 637 GLY A C 1
ATOM 5082 O O . GLY A 1 637 ? 6.663 -24.737 -4.967 1.00 29.02 637 GLY A O 1
ATOM 5083 N N . ASP A 1 638 ? 4.477 -24.909 -5.334 1.00 28.09 638 ASP A N 1
ATOM 5084 C CA . ASP A 1 638 ? 4.362 -26.297 -4.894 1.00 28.09 638 ASP A CA 1
ATOM 5085 C C . ASP A 1 638 ? 3.601 -27.127 -5.931 1.00 28.09 638 ASP A C 1
ATOM 5087 O O . ASP A 1 638 ? 2.480 -26.842 -6.350 1.00 28.09 638 ASP A O 1
ATOM 5091 N N . GLY A 1 639 ? 4.318 -28.129 -6.438 1.00 30.41 639 GLY A N 1
ATOM 5092 C CA . GLY A 1 639 ? 3.978 -28.853 -7.646 1.00 30.41 639 GLY A CA 1
ATOM 5093 C C . GLY A 1 639 ? 2.881 -29.896 -7.483 1.00 30.41 639 GLY A C 1
ATOM 5094 O O . GLY A 1 639 ? 2.715 -30.525 -6.442 1.00 30.41 639 GLY A O 1
ATOM 5095 N N . SER A 1 640 ? 2.220 -30.182 -8.601 1.00 22.98 640 SER A N 1
ATOM 5096 C CA . SER A 1 640 ? 1.823 -31.545 -8.946 1.00 22.98 640 SER A CA 1
ATOM 5097 C C . SER A 1 640 ? 1.603 -31.682 -10.461 1.00 22.98 640 SER A C 1
ATOM 5099 O O . SER A 1 640 ? 0.816 -30.943 -11.047 1.00 22.98 640 SER A O 1
ATOM 5101 N N . PHE A 1 641 ? 2.295 -32.691 -11.012 1.00 25.81 641 PHE A N 1
ATOM 5102 C CA . PHE A 1 641 ? 2.262 -33.292 -12.361 1.00 25.81 641 PHE A CA 1
ATOM 5103 C C . PHE A 1 641 ? 3.212 -32.763 -13.441 1.00 25.81 641 PHE A C 1
ATOM 5105 O O . PHE A 1 641 ? 3.029 -31.638 -13.949 1.00 25.81 641 PHE A O 1
#

Sequence (641 aa):
MRDNAASRAVHVDLSRIHFDKIEDFFEEIRNISVPERTIDYKAKLKKKAAPVARELRGIKGIKNVDLNEDRIFVNGRGVWASLQWGDRHGEALLEHLSNEYVRFRENEGYAASRDNNMQTEVYGELKELCCKLAGMTEDEMQRYIDHSEEEENDLYREDDDLEEVNERFNEQLESLTEENAQGVILDLGRPGDILLSAGLSDREIRLYGNKVMKKIRKHGFAISSIKNLPVAINHPIAVFNNYGNEMNRAILTELKTPQGNVLATIEWGKGTDAELNIVTSVFGKGKENVIGWINKGYATYISKEKALDYLRIPAPIAGAQDSQELSTATKLVKEFENPSIGDENLYREVTDDSELAWLENQPTIKAYRAMQVIGDRLYSPMASGKKKDLGAGYGLNKWDVATEMAFNVTDEMLEEVEKLNQSDKRGYVEVIPGKLRFVKESKNGKASLKYHLVTDETDVWAAYNPYNHNSDSMLNDQFKAAYRRGNIVVVEAEVPVGDLESGYQAPYSKDAVGKTEWKSGDVATQFPDEMKRTVYLSRYTKPVRVLSNKEVAKWIGDRLRKAEQLTGKPITLYEASFHPEVKQILEADGFTFVPVKQPTTKVSKVMEGHPDYMNDGKIAALNETLKNQDSWLQRGGDGSF

pLDDT: mean 77.54, std 18.74, range [22.98, 97.62]

Organism: NCBI:txid749906

InterPro domains:
  IPR041131 Phage MuF, C-terminal domain [PF18819] (213-307)

Foldseek 3Di:
DPDDPPPPDPDDPPPPDDDPDPVVVVVVVVPDDDDDDPPDLLVVLLVLCVVLLVVLVPQPFWDDWDGDSFWTFTDGDPDGDIQGQHSDDDPRSLVSLLVLLVVLVVQLVVCVVVVNVSSVVNSVSSNVSSCSSNVHDPVRSVVVVVVVVVVVVVPPAPDPVQVVLLVQLLVLLVPQDPVCQQPGKRWLQFADLQCVLLPADGFTEIEGSVQVVVQCVVPVWDSCLCRSVSVFQNVFQFWFDDPPDNQKIWTFGPRATPQATKIWIWHADDDPRNRHIYGNHIDHHHDVVVLVRLLVVGTQDHPLVSNLVSLDDPPVPDDPVSVVSSVSSNVSSVVDDHRPSDPDPQKFFDPDPVVVVVVVPFDWDKWKDKWFDDPLATHRLPQDPPDPARALHDFAQTKMFGDFDDAPQDPVLVVVQVVQQPAQDWDWRASDVPAKIFTDPGSNGHTFIWGFDDDPVDTDTHGDQSFDKIKPALFAQPDQLSLLQLRIFMFIKIAGPCQQPVQDDRPRGPGGFHKDQDDGHLQQVLADPVSGMIIGGGRMMGGHATDALVVNLVRVLVRQVVRCVVVVDHTAAAPSRHHPSSVVVNVVVPDDHDYDDDDPDPPSDPDDPHPSRDHRVVRVVSRVVSVPDDRSPPPPDDDDD

Radius of gyration: 32.46 Å; chains: 1; bounding box: 74×73×115 Å

Secondary structure (DSSP, 8-state):
--SSSSTT------TT---SSHHHHHHHHHT--------SHHHHHHHHHHHHHHHHHHSTTEEEEEE-SSEEEEEETTEEEEEE-TT--THHHHHHHHHHHHHHHHHHHHHHTTT-HHHHHHHHHHHHHHHHHHT--HHHHHHHHHHHHHHHHHHSSSHHHHHHHHHHHHHHHHT--TTTTTT-EEE--S--HHHHHTT--SS-EEEEHHHHHHHHHHH---GGGGTTHHHHHHS-SEEEEETTEEEEEEEEEEEEETTEEEEEEEEE--GGGTTSEEEEEEEEE-HHHHHHHHHTT-EEEE-HHHHHHHT---TTT--HHHHHHHHHHHHHHHH-------TT--EEE---HHHHHHHHTS-EEEEEEEEEEETTEEE-TT--TTSS---S-BPSSS-EEEPPPP----HHHHHHHHHHHHSSS-EEEEEETTTEEEEE-STTSPPEEEEEEE-SS-EEEEE---SEEEES-S----STTGGGSTTEEEEEEEEEHHHHTS----TT-SS-SEEEE----TTGGGS-GGG--EEEEESEEEEEEEPPHHHHHHHHHHHHHHHHHHHSSPPPEEGGGS-HHHHHHHHHTT--EE--PPPS-TT----TT-TT---HHHHHHHHHHHHS---TT--S-----